Protein 7QOD (pdb70)

Structure (mmCIF, N/CA/C/O backbone):
data_7QOD
#
_entry.id   7QOD
#
_cell.length_a   94.332
_cell.length_b   94.332
_cell.length_c   80.561
_cell.angle_alpha   90.000
_cell.angle_beta   90.000
_cell.angle_gamma   120.000
#
_symmetry.space_group_name_H-M   'P 63'
#
loop_
_entity.id
_entity.type
_entity.pdbx_description
1 polymer 'Guanosine polyphosphate pyrophosphohydrolases/synthetases'
2 non-polymer 'MANGANESE (II) ION'
3 non-polymer 'TETRAETHYLENE GLYCOL'
4 water water
#
loop_
_atom_site.group_PDB
_atom_site.id
_atom_site.type_symbol
_atom_site.label_atom_id
_atom_site.label_alt_id
_atom_site.label_comp_id
_atom_site.label_asym_id
_atom_site.label_entity_id
_atom_site.label_seq_id
_atom_site.pdbx_PDB_ins_code
_atom_site.Cartn_x
_atom_site.Cartn_y
_atom_site.Cartn_z
_atom_site.occupancy
_atom_site.B_iso_or_equiv
_atom_site.auth_seq_id
_atom_site.auth_comp_id
_atom_site.auth_asym_id
_atom_site.auth_atom_id
_atom_site.pdbx_PDB_model_num
ATOM 1 N N A MET A 1 1 ? 34.868 -12.170 -23.422 0.51 54.03 1 MET A N 1
ATOM 2 N N B MET A 1 1 ? 34.852 -9.949 -21.100 0.49 55.85 1 MET A N 1
ATOM 3 C CA A MET A 1 1 ? 35.013 -11.485 -22.137 0.51 58.15 1 MET A CA 1
ATOM 4 C CA B MET A 1 1 ? 34.822 -11.217 -21.825 0.49 58.22 1 MET A CA 1
ATOM 5 C C A MET A 1 1 ? 34.853 -12.458 -20.951 0.51 53.51 1 MET A C 1
ATOM 6 C C B MET A 1 1 ? 34.804 -12.397 -20.862 0.49 53.49 1 MET A C 1
ATOM 7 O O A MET A 1 1 ? 33.810 -13.094 -20.814 0.51 58.81 1 MET A O 1
ATOM 8 O O B MET A 1 1 ? 33.823 -13.137 -20.808 0.49 58.78 1 MET A O 1
ATOM 17 N N . ASN A 1 2 ? 35.886 -12.579 -20.107 1.00 46.76 2 ASN A N 1
ATOM 18 C CA . ASN A 1 2 ? 35.869 -13.554 -19.022 1.00 47.33 2 ASN A CA 1
ATOM 19 C C . ASN A 1 2 ? 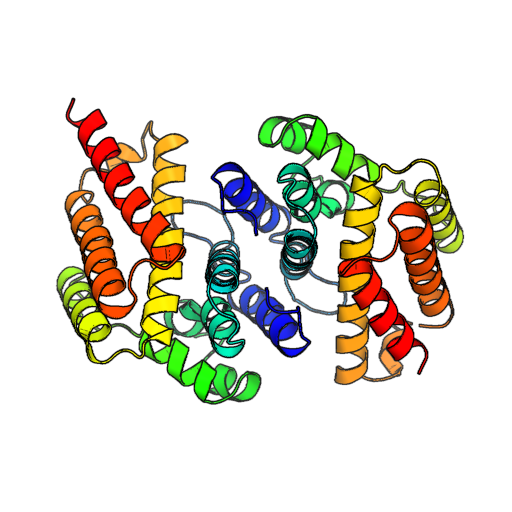34.807 -13.204 -17.992 1.00 53.03 2 ASN A C 1
ATOM 20 O O . ASN A 1 2 ? 34.587 -12.026 -17.677 1.00 42.81 2 ASN A O 1
ATOM 25 N N . THR A 1 3 ? 34.188 -14.240 -17.424 1.00 45.24 3 THR A N 1
ATOM 26 C CA . THR A 1 3 ? 33.263 -13.999 -16.335 1.00 47.37 3 THR A CA 1
ATOM 27 C C . THR A 1 3 ? 34.030 -13.611 -15.072 1.00 48.43 3 THR A C 1
ATOM 28 O O . THR A 1 3 ? 35.217 -13.927 -14.886 1.00 41.82 3 THR A O 1
ATOM 32 N N . LEU A 1 4 ? 33.334 -12.893 -14.197 1.00 39.76 4 LEU A N 1
ATOM 33 C CA . LEU A 1 4 ? 33.912 -12.466 -12.934 1.00 40.34 4 LEU A CA 1
ATOM 34 C C . LEU A 1 4 ? 33.796 -13.623 -11.953 1.00 41.02 4 LEU A C 1
ATOM 35 O O . LEU A 1 4 ? 32.819 -13.737 -11.218 1.00 49.85 4 LEU A O 1
ATOM 40 N N . SER A 1 5 ? 34.812 -14.490 -11.931 1.00 40.74 5 SER A N 1
ATOM 41 C CA . SER A 1 5 ? 34.858 -15.686 -11.099 1.00 43.19 5 SER A CA 1
ATOM 42 C C . SER A 1 5 ? 35.230 -15.368 -9.651 1.00 40.40 5 SER A C 1
ATOM 43 O O . SER A 1 5 ? 35.754 -14.293 -9.360 1.00 42.02 5 SER A O 1
ATOM 46 N N . PRO A 1 6 ? 35.001 -16.309 -8.724 1.00 41.95 6 PRO A N 1
ATOM 47 C CA . PRO A 1 6 ? 35.496 -16.117 -7.347 1.00 41.67 6 PRO A C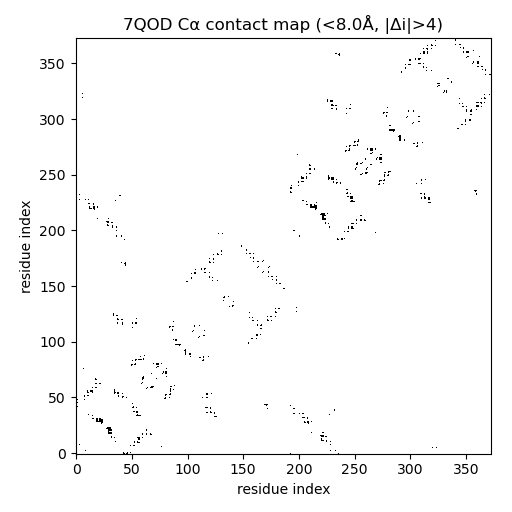A 1
ATOM 48 C C . PRO A 1 6 ? 36.982 -15.771 -7.282 1.00 44.40 6 PRO A C 1
ATOM 49 O O . PRO A 1 6 ? 37.411 -14.878 -6.528 1.00 35.13 6 PRO A O 1
ATOM 53 N N . ARG A 1 7 ? 37.786 -16.459 -8.093 1.00 42.42 7 ARG A N 1
ATOM 54 C CA . ARG A 1 7 ? 39.219 -16.199 -8.111 1.00 38.81 7 ARG A CA 1
ATOM 55 C C . ARG A 1 7 ? 39.527 -14.821 -8.699 1.00 32.53 7 ARG A C 1
ATOM 56 O O . ARG A 1 7 ? 40.398 -14.105 -8.195 1.00 33.99 7 ARG A O 1
ATOM 64 N N . LEU A 1 8 ? 38.824 -14.414 -9.749 1.00 34.08 8 LEU A N 1
ATOM 65 C CA . LEU A 1 8 ? 39.066 -13.072 -10.267 1.00 34.84 8 LEU A CA 1
ATOM 66 C C . LEU A 1 8 ? 38.598 -12.021 -9.267 1.00 34.89 8 LEU A C 1
ATOM 67 O O . LEU A 1 8 ? 39.241 -10.979 -9.107 1.00 32.63 8 LEU A O 1
ATOM 72 N N . ARG A 1 9 ? 37.487 -12.280 -8.574 1.00 32.13 9 ARG A N 1
ATOM 73 C CA . ARG A 1 9 ? 37.038 -11.343 -7.542 1.00 33.03 9 ARG A CA 1
ATOM 74 C C . ARG A 1 9 ? 38.078 -11.196 -6.451 1.00 34.89 9 ARG A C 1
ATOM 75 O O . ARG A 1 9 ? 38.326 -10.092 -5.956 1.00 35.86 9 ARG A O 1
ATOM 83 N N . LYS A 1 10 ? 38.691 -12.307 -6.055 1.00 34.54 10 LYS A N 1
ATOM 84 C CA . LYS A 1 10 ? 39.679 -12.262 -4.994 1.00 34.33 10 LYS A CA 1
ATOM 85 C C . LYS A 1 10 ? 40.907 -11.481 -5.454 1.00 31.84 10 LYS A C 1
ATOM 86 O O . LYS A 1 10 ? 41.516 -10.740 -4.665 1.00 33.25 10 LYS A O 1
ATOM 92 N N . ALA A 1 11 ? 41.279 -11.621 -6.736 1.00 27.13 11 ALA A N 1
ATOM 93 C CA . ALA A 1 11 ? 42.384 -10.835 -7.264 1.00 32.46 11 ALA A CA 1
ATOM 94 C C . ALA A 1 11 ? 42.048 -9.350 -7.258 1.00 33.43 11 ALA A C 1
ATOM 95 O O . ALA A 1 11 ? 42.909 -8.511 -6.980 1.00 30.53 11 ALA A O 1
ATOM 97 N N . MET A 1 12 ? 40.805 -9.008 -7.588 1.00 30.22 12 MET A N 1
ATOM 98 C CA . MET A 1 12 ? 40.390 -7.610 -7.614 1.00 32.75 12 MET A CA 1
ATOM 99 C C . MET A 1 12 ? 40.541 -6.999 -6.224 1.00 34.41 12 MET A C 1
ATOM 100 O O . MET A 1 12 ? 41.131 -5.917 -6.054 1.00 31.48 12 MET A O 1
ATOM 105 N N . ASN A 1 13 ? 40.036 -7.708 -5.215 1.00 29.32 13 ASN A N 1
ATOM 106 C CA . ASN A 1 13 ? 40.138 -7.240 -3.830 1.00 32.19 13 ASN A CA 1
ATOM 107 C C . ASN A 1 13 ? 41.583 -7.160 -3.368 1.00 33.41 13 ASN A C 1
ATOM 108 O O . ASN A 1 13 ? 41.949 -6.231 -2.633 1.00 31.30 13 ASN A O 1
ATOM 113 N N . THR A 1 14 ? 42.405 -8.146 -3.762 1.00 32.51 14 THR A N 1
ATOM 114 C CA . THR A 1 14 ? 43.803 -8.195 -3.335 1.00 33.28 14 THR A CA 1
ATOM 115 C C . THR A 1 14 ? 44.592 -7.032 -3.902 1.00 33.88 14 THR A C 1
ATOM 116 O O . THR A 1 14 ? 45.371 -6.394 -3.183 1.00 32.64 14 THR A O 1
ATOM 120 N N . ALA A 1 15 ? 44.415 -6.754 -5.193 1.00 30.38 15 ALA A N 1
ATOM 121 C CA . ALA A 1 15 ? 45.050 -5.595 -5.806 1.00 30.83 15 ALA A CA 1
ATOM 122 C C . ALA A 1 15 ? 44.636 -4.306 -5.113 1.00 32.04 15 ALA A C 1
ATOM 123 O O . ALA A 1 15 ? 45.481 -3.451 -4.835 1.00 30.63 15 ALA A O 1
ATOM 125 N N . ALA A 1 16 ? 43.328 -4.117 -4.874 1.00 27.93 16 ALA A N 1
ATOM 126 C CA . ALA A 1 16 ? 42.895 -2.893 -4.188 1.00 29.57 16 ALA A CA 1
ATOM 127 C C . ALA A 1 16 ? 43.464 -2.829 -2.766 1.00 28.15 16 ALA A C 1
ATOM 128 O O . ALA A 1 16 ? 43.887 -1.763 -2.300 1.00 31.78 16 ALA A O 1
ATOM 130 N N . TRP A 1 17 ? 43.541 -3.966 -2.095 1.00 29.55 17 TRP A N 1
ATOM 131 C CA . TRP A 1 17 ? 44.067 -3.996 -0.730 1.00 31.93 17 TRP A CA 1
ATOM 132 C C . TRP A 1 17 ? 45.560 -3.669 -0.706 1.00 33.99 17 TRP A C 1
ATOM 133 O O . TRP A 1 17 ? 46.008 -2.780 0.030 1.00 31.69 17 TRP A O 1
ATOM 144 N N . ALA A 1 18 ? 46.349 -4.357 -1.534 1.00 31.97 18 ALA A N 1
ATOM 145 C CA . ALA A 1 18 ? 47.794 -4.191 -1.456 1.00 33.56 18 ALA A CA 1
ATOM 146 C C . ALA A 1 18 ? 48.214 -2.769 -1.795 1.00 31.80 18 ALA A C 1
ATOM 147 O O . ALA A 1 18 ? 49.209 -2.266 -1.252 1.00 30.66 18 ALA A O 1
ATOM 149 N N . HIS A 1 19 ? 47.469 -2.102 -2.680 1.00 30.35 19 HIS A N 1
ATOM 150 C CA . HIS A 1 19 ? 47.787 -0.758 -3.137 1.00 31.98 19 HIS A CA 1
ATOM 151 C C . HIS A 1 19 ? 46.916 0.298 -2.470 1.00 30.35 19 HIS A C 1
ATOM 152 O O . HIS A 1 19 ? 46.883 1.438 -2.928 1.00 31.22 19 HIS A O 1
ATOM 159 N N . ARG A 1 20 ? 46.255 -0.047 -1.356 1.00 30.21 20 ARG A N 1
ATOM 160 C CA . ARG A 1 20 ? 45.224 0.821 -0.792 1.00 31.39 20 ARG A CA 1
ATOM 161 C C . ARG A 1 20 ? 45.741 2.226 -0.468 1.00 35.62 20 ARG A C 1
ATOM 162 O O . ARG A 1 20 ? 45.000 3.209 -0.605 1.00 35.90 20 ARG A O 1
ATOM 170 N N . HIS A 1 21 ? 46.996 2.354 -0.040 1.00 34.63 21 HIS A N 1
ATOM 171 C CA . HIS A 1 21 ? 47.531 3.669 0.276 1.00 39.31 21 HIS A CA 1
ATOM 172 C C . HIS A 1 21 ? 48.585 4.096 -0.749 1.00 39.96 21 HIS A C 1
ATOM 173 O O . HIS A 1 21 ? 49.313 5.060 -0.525 1.00 36.08 21 HIS A O 1
ATOM 180 N N . HIS A 1 22 ? 48.636 3.415 -1.898 1.00 34.95 22 HIS A N 1
ATOM 181 C CA . HIS A 1 22 ? 49.565 3.743 -2.983 1.00 36.50 22 HIS A CA 1
ATOM 182 C C . HIS A 1 22 ? 48.858 4.698 -3.944 1.00 41.07 22 HIS A C 1
ATOM 183 O O . HIS A 1 22 ? 47.707 4.465 -4.316 1.00 32.93 22 HIS A O 1
ATOM 190 N N . VAL A 1 23 ? 49.526 5.790 -4.321 1.00 39.79 23 VAL A N 1
ATOM 191 C CA . VAL A 1 23 ? 48.926 6.781 -5.208 1.00 38.08 23 VAL A CA 1
ATOM 192 C C . VAL A 1 23 ? 49.810 6.943 -6.440 1.00 48.77 23 VAL A C 1
ATOM 193 O O . VAL A 1 23 ? 51.040 6.880 -6.336 1.00 48.28 23 VAL A O 1
ATOM 197 N N A ARG A 1 24 ? 49.181 7.176 -7.599 0.55 49.61 24 ARG A N 1
ATOM 198 N N B ARG A 1 24 ? 49.184 7.123 -7.612 0.45 49.58 24 ARG A N 1
ATOM 199 C CA A ARG A 1 24 ? 49.913 7.399 -8.841 0.55 50.77 24 ARG A CA 1
ATOM 200 C CA B ARG A 1 24 ? 49.943 7.391 -8.828 0.45 50.78 24 ARG A CA 1
ATOM 201 C C A ARG A 1 24 ? 50.749 8.668 -8.753 0.55 52.07 24 ARG A C 1
ATOM 202 C C B ARG A 1 24 ? 50.797 8.636 -8.664 0.45 52.09 24 ARG A C 1
ATOM 203 O O A ARG A 1 24 ? 50.293 9.694 -8.242 0.55 54.25 24 ARG A O 1
ATOM 204 O O B ARG A 1 24 ? 50.405 9.608 -8.014 0.45 54.77 24 ARG A O 1
ATOM 219 N N . LYS A 1 25 ? 51.972 8.602 -9.281 1.00 57.78 25 LYS A N 1
ATOM 220 C CA . LYS A 1 25 ? 52.871 9.744 -9.243 1.00 60.86 25 LYS A CA 1
ATOM 221 C C . LYS A 1 25 ? 52.253 10.960 -9.924 1.00 68.92 25 LYS A C 1
ATOM 222 O O . LYS A 1 25 ? 51.611 10.858 -10.978 1.00 64.66 25 LYS A O 1
ATOM 228 N N . GLY A 1 26 ? 52.473 12.123 -9.323 1.00 67.47 26 GLY A N 1
ATOM 229 C CA . GLY A 1 26 ? 52.040 13.370 -9.909 1.00 69.93 26 GLY A CA 1
ATOM 230 C C . GLY A 1 26 ? 50.657 13.814 -9.505 1.00 75.74 26 GLY A C 1
ATOM 231 O O . GLY A 1 26 ? 50.201 14.867 -9.967 1.00 90.61 26 GLY A O 1
ATOM 232 N N . GLY A 1 27 ? 49.974 13.054 -8.666 1.00 67.36 27 GLY A N 1
ATOM 233 C CA . GLY A 1 27 ? 48.612 13.381 -8.328 1.00 69.72 27 GLY A CA 1
ATOM 234 C C . GLY A 1 27 ? 48.159 12.600 -7.128 1.00 62.59 27 GLY A C 1
ATOM 235 O O . GLY A 1 27 ? 48.968 12.023 -6.402 1.00 60.63 27 GLY A O 1
ATOM 236 N N . GLY A 1 28 ? 46.847 12.580 -6.929 1.00 56.36 28 GLY A N 1
ATOM 237 C CA . GLY A 1 28 ? 46.289 11.873 -5.796 1.00 47.69 28 GLY A CA 1
ATOM 23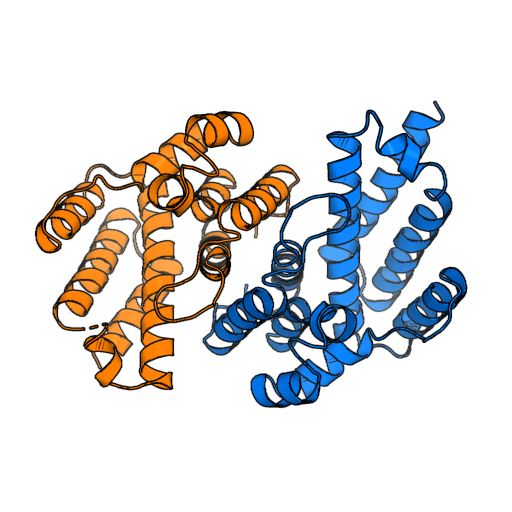8 C C . GLY A 1 28 ? 45.437 10.681 -6.181 1.00 42.73 28 GLY A C 1
ATOM 239 O O . GLY A 1 28 ? 44.669 10.185 -5.349 1.00 45.51 28 GLY A O 1
ATOM 240 N N . ILE A 1 29 ? 45.536 10.213 -7.421 1.00 39.05 29 ILE A N 1
ATOM 241 C CA . ILE A 1 29 ? 44.697 9.090 -7.843 1.00 41.34 29 ILE A CA 1
ATOM 242 C C . ILE A 1 29 ? 45.226 7.765 -7.289 1.00 41.49 29 ILE A C 1
ATOM 243 O O . ILE A 1 29 ? 46.377 7.385 -7.561 1.00 36.22 29 ILE A O 1
ATOM 248 N N . PRO A 1 30 ? 44.409 7.011 -6.557 1.00 35.24 30 PRO A N 1
ATOM 249 C CA . PRO A 1 30 ? 44.854 5.701 -6.075 1.00 34.33 30 PRO A CA 1
ATOM 250 C C . PRO A 1 30 ? 45.360 4.817 -7.213 1.00 38.39 30 PRO A C 1
ATOM 251 O O . PRO A 1 30 ? 44.777 4.762 -8.305 1.00 35.00 30 PRO A O 1
ATOM 255 N N . TYR A 1 31 ? 46.472 4.127 -6.943 1.00 35.30 31 TYR A N 1
ATOM 256 C CA . TYR A 1 31 ? 47.166 3.326 -7.961 1.00 31.59 31 TYR A CA 1
ATOM 257 C C . TYR A 1 31 ? 46.310 2.211 -8.546 1.00 33.78 31 TYR A C 1
ATOM 258 O O . TYR A 1 31 ? 46.578 1.755 -9.677 1.00 31.36 31 TYR A O 1
ATOM 267 N N . VAL A 1 32 ? 45.308 1.736 -7.802 1.00 30.93 32 VAL A N 1
ATOM 268 C CA . VAL A 1 32 ? 44.491 0.636 -8.300 1.00 28.42 32 VAL A CA 1
ATOM 269 C C . VAL A 1 32 ? 43.742 1.012 -9.570 1.00 31.75 32 VAL A C 1
ATOM 270 O O . VAL A 1 32 ? 43.360 0.119 -10.336 1.00 29.79 32 VAL A O 1
ATOM 274 N N A SER A 1 33 ? 43.512 2.309 -9.825 0.51 30.28 33 SER A N 1
ATOM 275 N N B SER A 1 33 ? 43.494 2.312 -9.794 0.49 30.16 33 SER A N 1
ATOM 276 C CA A SER A 1 33 ? 42.917 2.678 -11.108 0.51 31.13 33 SER A CA 1
ATOM 277 C CA B SER A 1 33 ? 42.959 2.753 -11.080 0.49 31.38 33 SER A CA 1
ATOM 278 C C A SER A 1 33 ? 43.776 2.202 -12.272 0.51 32.80 33 SER A C 1
ATOM 279 C C B SER A 1 33 ? 43.777 2.177 -12.228 0.49 32.94 33 SER A C 1
ATOM 280 O O A SER A 1 33 ? 43.246 1.754 -13.298 0.51 32.40 33 SER A O 1
ATOM 281 O O B SER A 1 33 ? 43.224 1.612 -13.182 0.49 32.46 33 SER A O 1
ATOM 286 N N . HIS A 1 34 ? 45.104 2.293 -12.140 1.00 28.64 34 HIS A N 1
ATOM 287 C CA . HIS A 1 34 ? 45.983 1.766 -13.189 1.00 31.05 34 HIS A CA 1
ATOM 288 C C . HIS A 1 34 ? 45.853 0.251 -13.301 1.00 32.41 34 HIS A C 1
ATOM 289 O O . HIS A 1 34 ? 45.772 -0.297 -14.410 1.00 31.05 34 HIS A O 1
ATOM 296 N N . LEU A 1 35 ? 45.780 -0.440 -12.157 1.00 29.73 35 LEU A N 1
ATOM 297 C CA . LEU A 1 35 ? 45.754 -1.898 -12.168 1.00 29.16 35 LEU A CA 1
ATOM 298 C C . LEU A 1 35 ? 44.477 -2.426 -12.808 1.00 31.78 35 LEU A C 1
ATOM 299 O O . LEU A 1 35 ? 44.515 -3.367 -13.628 1.00 30.70 35 LEU A O 1
ATOM 304 N N A TYR A 1 36 ? 43.324 -1.861 -12.438 0.52 29.53 36 TYR A N 1
ATOM 305 N N B TYR A 1 36 ? 43.341 -1.831 -12.428 0.48 29.47 36 TYR A N 1
ATOM 306 C CA A TYR A 1 36 ? 42.097 -2.339 -13.060 0.52 32.06 36 TYR A CA 1
ATOM 307 C CA B TYR A 1 36 ? 42.041 -2.187 -12.977 0.48 32.05 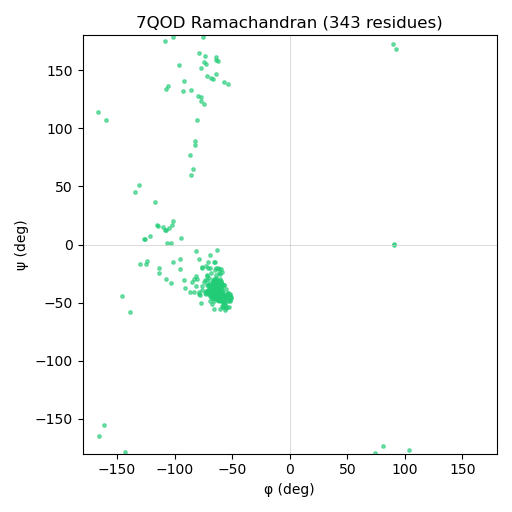36 TYR A CA 1
ATOM 308 C C A TYR A 1 36 ? 42.033 -1.933 -14.528 0.52 34.44 36 TYR A C 1
ATOM 309 C C B TYR A 1 36 ? 41.964 -1.877 -14.467 0.48 34.33 36 TYR A C 1
ATOM 310 O O A TYR A 1 36 ? 41.541 -2.709 -15.361 0.52 33.16 36 TYR A O 1
ATOM 311 O O B TYR A 1 36 ? 41.403 -2.659 -15.248 0.48 33.27 36 TYR A O 1
ATOM 328 N N . SER A 1 37 ? 42.513 -0.733 -14.872 1.00 28.70 37 SER A N 1
ATOM 329 C CA . SER A 1 37 ? 42.558 -0.376 -16.285 1.00 30.67 37 SER A CA 1
ATOM 330 C C . SER A 1 37 ? 43.373 -1.396 -17.073 1.00 32.75 37 SER A C 1
ATOM 331 O O . SER A 1 37 ? 42.951 -1.839 -18.145 1.00 34.02 37 SER A O 1
ATOM 334 N N . VAL A 1 38 ? 44.516 -1.823 -16.531 1.00 29.70 38 VAL A N 1
ATOM 335 C CA . VAL A 1 38 ? 45.343 -2.826 -17.198 1.00 30.50 38 VAL A CA 1
ATOM 336 C C . VAL A 1 38 ? 44.588 -4.149 -17.349 1.00 31.00 38 VAL A C 1
ATOM 337 O O . VAL A 1 38 ? 44.636 -4.796 -18.410 1.00 30.92 38 VAL A O 1
ATOM 341 N N . MET A 1 39 ? 43.869 -4.569 -16.298 1.00 32.06 39 MET A N 1
ATOM 342 C CA . MET A 1 39 ? 43.078 -5.795 -16.392 1.00 33.46 39 MET A CA 1
ATOM 343 C C . MET A 1 39 ? 41.954 -5.663 -17.421 1.00 33.97 39 MET A C 1
ATOM 344 O O . MET A 1 39 ? 41.667 -6.622 -18.163 1.00 32.81 39 MET A O 1
ATOM 349 N N . TYR A 1 40 ? 41.295 -4.502 -17.465 1.00 30.16 40 TYR A N 1
ATOM 350 C CA . TYR A 1 40 ? 40.233 -4.282 -18.449 1.00 32.43 40 TYR A CA 1
ATOM 351 C C . TYR A 1 40 ? 40.801 -4.357 -19.865 1.00 36.59 40 TYR A C 1
ATOM 352 O O . TYR A 1 40 ? 40.211 -4.982 -20.752 1.00 31.59 40 TYR A O 1
ATOM 361 N N . LEU A 1 41 ? 41.973 -3.753 -20.078 1.00 32.15 41 LEU A N 1
ATOM 362 C CA . LEU A 1 41 ? 42.630 -3.867 -21.375 1.00 34.63 41 LEU A CA 1
ATOM 363 C C . LEU A 1 41 ? 42.924 -5.321 -21.724 1.00 38.72 41 LEU A C 1
ATOM 364 O O . LEU A 1 41 ? 42.659 -5.770 -22.855 1.00 34.67 41 LEU A O 1
ATOM 369 N N . LEU A 1 42 ? 43.489 -6.072 -20.782 1.00 33.64 42 LEU A N 1
ATOM 370 C CA . LEU A 1 42 ? 43.818 -7.475 -21.055 1.00 33.03 42 LEU A CA 1
ATOM 371 C C . LEU A 1 42 ? 42.564 -8.304 -21.357 1.00 34.73 42 LEU A C 1
ATOM 372 O O . LEU A 1 42 ? 42.600 -9.220 -22.200 1.00 34.53 42 LEU A O 1
ATOM 377 N N . ALA A 1 43 ? 41.454 -7.995 -20.681 1.00 35.61 43 ALA A N 1
ATOM 378 C CA . ALA A 1 43 ? 40.193 -8.680 -20.901 1.00 33.31 43 ALA A CA 1
ATOM 379 C C . ALA A 1 43 ? 39.663 -8.461 -22.302 1.00 38.87 43 ALA A C 1
ATOM 380 O O . ALA A 1 43 ? 38.806 -9.224 -22.741 1.00 34.76 43 ALA A O 1
ATOM 382 N N . SER A 1 44 ? 40.109 -7.416 -22.997 1.00 35.30 44 SER A N 1
ATOM 383 C CA . SER A 1 44 ? 39.667 -7.288 -24.378 1.00 37.63 44 SER A CA 1
ATOM 384 C C . SER A 1 44 ? 40.428 -8.198 -25.331 1.00 45.00 44 SER A C 1
ATOM 385 O O . SER A 1 44 ? 40.016 -8.336 -26.488 1.00 46.76 44 SER A O 1
ATOM 388 N N . VAL A 1 45 ? 41.542 -8.795 -24.910 1.00 35.56 45 VAL A N 1
ATOM 389 C CA . VAL A 1 45 ? 42.355 -9.567 -25.846 1.00 41.98 45 VAL A CA 1
ATOM 390 C C . VAL A 1 45 ? 42.615 -10.998 -25.402 1.00 45.64 45 VAL A C 1
ATOM 391 O O . VAL A 1 45 ? 43.033 -11.822 -26.223 1.00 40.58 45 VAL A O 1
ATOM 395 N N . THR A 1 46 ? 42.429 -11.384 -24.142 1.00 35.13 46 THR A N 1
ATOM 396 C CA . THR A 1 46 ? 42.695 -12.764 -23.773 1.00 38.46 46 THR A CA 1
ATOM 397 C C . THR A 1 46 ? 41.555 -13.318 -22.931 1.00 43.26 46 THR A C 1
ATOM 398 O O . THR A 1 46 ? 40.804 -12.575 -22.307 1.00 41.59 46 THR A O 1
ATOM 402 N N A ASN A 1 47 ? 41.425 -14.641 -22.924 0.51 40.76 47 ASN A N 1
ATOM 403 N N B ASN A 1 47 ? 41.441 -14.648 -22.948 0.49 40.76 47 ASN A N 1
ATOM 404 C CA A ASN A 1 47 ? 40.517 -15.313 -22.006 0.51 41.35 47 ASN A CA 1
ATOM 405 C CA B ASN A 1 47 ? 40.541 -15.394 -22.079 0.49 41.45 47 ASN A CA 1
ATOM 406 C C A ASN A 1 47 ? 41.270 -16.039 -20.904 0.51 41.09 47 ASN A C 1
ATOM 407 C C B ASN A 1 47 ? 41.286 -16.101 -20.961 0.49 41.09 47 ASN A C 1
ATOM 408 O O A ASN A 1 47 ? 40.656 -16.778 -20.126 0.51 41.02 47 ASN A O 1
ATOM 409 O O B ASN A 1 47 ? 40.679 -16.887 -20.224 0.49 41.02 47 ASN A O 1
ATOM 418 N N . ASP A 1 48 ? 42.585 -15.852 -20.822 1.00 38.95 48 ASP A N 1
ATOM 419 C CA . ASP A 1 48 ? 43.417 -16.572 -19.858 1.00 40.89 48 ASP A CA 1
ATOM 420 C C . ASP A 1 48 ? 43.281 -15.877 -18.506 1.00 34.68 48 ASP A C 1
ATOM 421 O O . ASP A 1 48 ? 43.805 -14.776 -18.309 1.00 35.13 48 ASP A O 1
ATOM 426 N N . GLU A 1 49 ? 42.559 -16.507 -17.570 1.00 37.55 49 GLU A N 1
ATOM 427 C CA . GLU A 1 49 ? 42.326 -15.848 -16.277 1.00 33.60 49 GLU A CA 1
ATOM 428 C C . GLU A 1 49 ? 43.621 -15.554 -15.527 1.00 34.82 49 GLU A C 1
ATOM 429 O O . GLU A 1 49 ? 43.685 -14.564 -14.794 1.00 34.06 49 GLU A O 1
ATOM 435 N N . ASP A 1 50 ? 44.649 -16.401 -15.660 1.00 36.88 50 ASP A N 1
ATOM 436 C CA . ASP A 1 50 ? 45.920 -16.106 -14.985 1.00 37.36 50 ASP A CA 1
ATOM 437 C C . ASP A 1 50 ? 46.512 -14.800 -15.499 1.00 34.53 50 ASP A C 1
ATOM 438 O O . ASP A 1 50 ? 47.122 -14.031 -14.749 1.00 36.07 50 ASP A O 1
ATOM 443 N N . VAL A 1 51 ? 46.340 -14.528 -16.785 1.00 36.07 51 VAL A N 1
ATOM 444 C CA . VAL A 1 51 ? 46.844 -13.277 -17.335 1.00 32.66 51 VAL A CA 1
ATOM 445 C C . VAL A 1 51 ? 46.087 -12.079 -16.765 1.00 32.22 51 VAL A C 1
ATOM 446 O O . VAL A 1 51 ? 46.696 -11.051 -16.459 1.00 32.86 51 VAL A O 1
ATOM 450 N N . LEU A 1 52 ? 44.755 -12.166 -16.643 1.00 32.63 52 LEU A N 1
ATOM 451 C CA . LEU A 1 52 ? 44.000 -11.069 -16.032 1.00 30.14 52 LEU A CA 1
ATOM 452 C C . LEU A 1 52 ? 44.451 -10.843 -14.601 1.00 31.09 52 LEU A C 1
ATOM 453 O O . LEU A 1 52 ? 44.658 -9.696 -14.174 1.00 30.92 52 LEU A O 1
ATOM 458 N N . ILE A 1 53 ? 44.666 -11.926 -13.861 1.00 32.42 53 ILE A N 1
ATOM 459 C CA . ILE A 1 53 ? 45.067 -11.785 -12.450 1.00 32.96 53 ILE A CA 1
ATOM 460 C C . ILE A 1 53 ? 46.469 -11.198 -12.349 1.00 35.58 53 ILE A C 1
ATOM 461 O O . ILE A 1 53 ? 46.731 -10.307 -11.521 1.00 35.89 53 ILE A O 1
ATOM 466 N N . ALA A 1 54 ? 47.405 -11.711 -13.167 1.00 32.43 54 ALA A N 1
ATOM 467 C CA . ALA A 1 54 ? 48.748 -11.153 -13.188 1.00 30.98 54 ALA A CA 1
ATOM 468 C C . ALA A 1 54 ? 48.705 -9.686 -13.576 1.00 35.78 54 ALA A C 1
ATOM 469 O O . ALA A 1 54 ? 49.481 -8.883 -13.049 1.00 32.22 54 ALA A O 1
ATOM 471 N N . GLY A 1 55 ? 47.805 -9.316 -14.495 1.00 32.27 55 GLY A N 1
ATOM 472 C CA . GLY A 1 55 ? 47.640 -7.904 -14.818 1.00 30.37 55 GLY A CA 1
ATOM 473 C C . GLY A 1 55 ? 47.206 -7.082 -13.611 1.00 34.68 55 GLY A C 1
ATOM 474 O O . GLY A 1 55 ? 47.718 -5.981 -13.377 1.00 31.43 55 GLY A O 1
ATOM 475 N N . LEU A 1 56 ? 46.249 -7.600 -12.830 1.00 29.83 56 LEU A N 1
ATOM 476 C CA . LEU A 1 56 ? 45.853 -6.880 -11.614 1.00 31.27 56 LEU A CA 1
ATOM 477 C C . LEU A 1 56 ? 47.006 -6.748 -10.631 1.00 32.51 56 LEU A C 1
ATOM 478 O O . LEU A 1 56 ? 47.114 -5.727 -9.941 1.00 32.56 56 LEU A O 1
ATOM 483 N N . LEU A 1 57 ? 47.885 -7.748 -10.559 1.00 29.18 57 LEU A N 1
ATOM 484 C CA . LEU A 1 57 ? 48.887 -7.803 -9.497 1.00 31.82 57 LEU A CA 1
ATOM 485 C C . LEU A 1 57 ? 50.304 -7.493 -9.992 1.00 35.99 57 LEU A C 1
ATOM 486 O O . LEU A 1 57 ? 51.282 -7.722 -9.260 1.00 34.38 57 LEU A O 1
ATOM 491 N N . HIS A 1 58 ? 50.445 -6.961 -11.218 1.00 33.03 58 HIS A N 1
ATOM 492 C CA . HIS A 1 58 ? 51.768 -6.920 -11.834 1.00 31.59 58 HIS A CA 1
ATOM 493 C C . HIS A 1 58 ? 52.716 -5.939 -11.161 1.00 36.26 58 HIS A C 1
ATOM 494 O O . HIS A 1 58 ? 53.929 -6.076 -11.322 1.00 39.18 58 HIS A O 1
ATOM 501 N N . ASP A 1 59 ? 52.215 -4.954 -10.415 1.00 33.58 59 ASP A N 1
ATOM 502 C CA . ASP A 1 59 ? 53.106 -4.029 -9.728 1.00 36.27 59 ASP A CA 1
ATOM 503 C C . ASP A 1 59 ? 53.242 -4.304 -8.234 1.00 35.24 59 ASP A C 1
ATOM 504 O O . ASP A 1 59 ? 53.943 -3.546 -7.555 1.00 34.48 59 ASP A O 1
ATOM 509 N N . THR A 1 60 ? 52.590 -5.348 -7.704 1.00 34.12 60 THR A N 1
ATOM 510 C CA . THR A 1 60 ? 52.649 -5.609 -6.254 1.00 34.40 60 THR A CA 1
ATOM 511 C C . THR A 1 60 ? 54.075 -5.804 -5.774 1.00 41.49 60 THR A C 1
ATOM 512 O O . THR A 1 60 ? 54.503 -5.182 -4.787 1.00 37.95 60 THR A O 1
ATOM 516 N N . LEU A 1 61 ? 54.807 -6.730 -6.414 1.00 38.36 61 LEU A N 1
ATOM 517 C CA . LEU A 1 61 ? 56.124 -7.100 -5.907 1.00 42.10 61 LEU A CA 1
ATOM 518 C C . LEU A 1 61 ? 57.093 -5.938 -6.016 1.00 52.49 61 LEU A C 1
ATOM 519 O O . LEU A 1 61 ? 57.973 -5.775 -5.155 1.00 47.23 61 LEU A O 1
ATOM 524 N N . GLU A 1 62 ? 56.928 -5.110 -7.057 1.00 49.33 62 GLU A N 1
ATOM 525 C CA . GLU A 1 62 ? 57.827 -3.984 -7.284 1.00 60.28 62 GLU A CA 1
ATOM 526 C C . GLU A 1 62 ? 57.493 -2.799 -6.371 1.00 48.17 62 GLU A C 1
ATOM 527 O O . GLU A 1 62 ? 58.397 -2.203 -5.781 1.00 52.12 62 GLU A O 1
ATOM 533 N N . ASP A 1 63 ? 56.212 -2.474 -6.200 1.00 41.95 63 ASP A N 1
ATOM 534 C CA . ASP A 1 63 ? 55.808 -1.219 -5.566 1.00 45.81 63 ASP A CA 1
ATOM 535 C C . ASP A 1 63 ? 55.330 -1.354 -4.128 1.00 48.21 63 ASP A C 1
ATOM 536 O O . ASP A 1 63 ? 55.523 -0.425 -3.331 1.00 42.57 63 ASP A O 1
ATOM 541 N N . VAL A 1 64 ? 54.685 -2.451 -3.771 1.00 41.45 64 VAL A N 1
ATOM 542 C CA . VAL A 1 64 ? 54.217 -2.570 -2.393 1.00 39.81 64 VAL A CA 1
ATOM 543 C C . VAL A 1 64 ? 54.646 -3.919 -1.835 1.00 43.06 64 VAL A C 1
ATOM 544 O O . VAL A 1 64 ? 53.816 -4.646 -1.265 1.00 41.29 64 VAL A O 1
ATOM 548 N N . PRO A 1 65 ? 55.927 -4.286 -1.946 1.00 44.82 65 PRO A N 1
ATOM 549 C CA . PRO A 1 65 ? 56.345 -5.602 -1.442 1.00 49.73 65 PRO A CA 1
ATOM 550 C C . PRO A 1 65 ? 56.130 -5.770 0.047 1.00 50.15 65 PRO A C 1
ATOM 551 O O . PRO A 1 65 ? 56.006 -6.907 0.512 1.00 48.21 65 PRO A O 1
ATOM 555 N N . GLU A 1 66 ? 56.092 -4.676 0.811 1.00 46.93 66 GLU A N 1
ATOM 556 C CA . GLU A 1 66 ? 55.823 -4.793 2.241 1.00 54.39 66 GLU A CA 1
ATOM 557 C C . GLU A 1 66 ? 54.370 -5.179 2.504 1.00 52.33 66 GLU A C 1
ATOM 558 O O . GLU A 1 66 ? 54.062 -5.716 3.578 1.00 49.67 66 GLU A O 1
ATOM 564 N N . GLU A 1 67 ? 53.480 -4.954 1.534 1.00 42.61 67 GLU A N 1
ATOM 565 C CA . GLU A 1 67 ? 52.079 -5.321 1.662 1.00 46.35 67 GLU A CA 1
ATOM 566 C C . GLU A 1 67 ? 51.758 -6.673 1.048 1.00 43.09 67 GLU A C 1
ATOM 567 O O . GLU A 1 67 ? 50.735 -7.265 1.396 1.00 46.80 67 GLU A O 1
ATOM 573 N N . TYR A 1 68 ? 52.576 -7.167 0.130 1.00 41.84 68 TYR A N 1
ATOM 574 C CA . TYR A 1 68 ? 52.216 -8.371 -0.595 1.00 39.94 68 TYR A CA 1
ATOM 575 C C . TYR A 1 68 ? 53.436 -8.905 -1.315 1.00 53.87 68 TYR A C 1
ATOM 576 O O . TYR A 1 68 ? 53.923 -8.267 -2.252 1.00 55.40 68 TYR A O 1
ATOM 585 N N . ASN A 1 69 ? 53.915 -10.076 -0.925 1.00 50.77 69 ASN A N 1
ATOM 586 C CA . ASN A 1 69 ? 55.159 -10.604 -1.464 1.00 48.30 69 ASN A CA 1
ATOM 587 C C . ASN A 1 69 ? 54.885 -11.785 -2.399 1.00 49.44 69 ASN A C 1
ATOM 588 O O . ASN A 1 69 ? 53.744 -12.222 -2.574 1.00 47.49 69 ASN A O 1
ATOM 593 N N . SER A 1 70 ? 55.959 -12.295 -3.030 1.00 42.69 70 SER A N 1
ATOM 594 C CA . SER A 1 70 ? 55.790 -13.349 -4.021 1.00 40.94 70 SER A CA 1
ATOM 595 C C . SER A 1 70 ? 55.329 -14.661 -3.388 1.00 40.30 70 SER A C 1
ATOM 596 O O . SER A 1 70 ? 54.570 -15.408 -4.017 1.00 43.07 70 SER A O 1
ATOM 599 N N . ALA A 1 71 ? 55.780 -14.979 -2.173 1.00 40.53 71 ALA A N 1
ATOM 600 C CA . ALA A 1 71 ? 55.266 -16.174 -1.506 1.00 43.96 71 ALA A CA 1
ATOM 601 C C . ALA A 1 71 ? 53.751 -16.088 -1.343 1.00 44.13 71 ALA A C 1
ATOM 602 O O . ALA A 1 71 ? 53.039 -17.084 -1.489 1.00 44.07 71 ALA A O 1
ATOM 604 N N . GLN A 1 72 ? 53.236 -14.907 -1.038 1.00 43.78 72 GLN A N 1
ATOM 605 C CA . GLN A 1 72 ? 51.802 -14.808 -0.802 1.00 45.24 72 GLN A CA 1
ATOM 606 C C . GLN A 1 72 ? 51.050 -14.844 -2.118 1.00 43.96 72 GLN A C 1
ATOM 607 O O . GLN A 1 72 ? 49.997 -15.485 -2.224 1.00 43.26 72 GLN A O 1
ATOM 613 N N . LEU A 1 73 ? 51.602 -14.185 -3.137 1.00 39.77 73 LEU A N 1
ATOM 614 C CA . LEU A 1 73 ? 51.053 -14.251 -4.485 1.00 37.95 73 LEU A CA 1
ATOM 615 C C . LEU A 1 73 ? 50.856 -15.694 -4.943 1.00 38.82 73 LEU A C 1
ATOM 616 O O . LEU A 1 73 ? 49.784 -16.062 -5.450 1.00 35.78 73 LEU A O 1
ATOM 621 N N . GLU A 1 74 ? 51.878 -16.532 -4.754 1.00 39.49 74 GLU A N 1
ATOM 622 C CA . GLU A 1 74 ? 51.761 -17.939 -5.116 1.00 41.21 74 GLU A CA 1
ATOM 623 C C . GLU A 1 74 ? 50.774 -18.684 -4.222 1.00 46.00 74 GLU A C 1
ATOM 624 O O . GLU A 1 74 ? 49.997 -19.506 -4.723 1.00 40.82 74 GLU A O 1
ATOM 630 N N . ALA A 1 75 ? 50.788 -18.436 -2.900 1.00 46.93 75 ALA A N 1
ATOM 631 C CA . ALA A 1 75 ? 49.815 -19.111 -2.038 1.00 49.99 75 ALA A CA 1
ATOM 632 C C . ALA A 1 75 ? 48.389 -18.787 -2.475 1.00 42.54 75 ALA A C 1
ATOM 633 O O . ALA A 1 75 ? 47.517 -19.670 -2.467 1.00 46.45 75 ALA A O 1
ATOM 635 N N . ASP A 1 76 ? 48.137 -17.534 -2.841 1.00 38.17 76 ASP A N 1
ATOM 636 C CA . ASP A 1 76 ? 46.789 -17.093 -3.191 1.00 41.71 76 ASP A CA 1
ATOM 637 C C . ASP A 1 76 ? 46.396 -17.500 -4.606 1.00 41.91 76 ASP A C 1
ATOM 638 O O . ASP A 1 76 ? 45.253 -17.896 -4.827 1.00 39.50 76 ASP A O 1
ATOM 643 N N . PHE A 1 77 ? 47.310 -17.391 -5.578 1.00 38.57 77 PHE A N 1
ATOM 644 C CA . PHE A 1 77 ? 46.935 -17.540 -6.986 1.00 40.67 77 PHE A CA 1
ATOM 645 C C . PHE A 1 77 ? 47.754 -18.565 -7.775 1.00 37.18 77 PHE A C 1
ATOM 646 O O . PHE A 1 77 ? 47.553 -18.686 -8.990 1.00 41.43 77 PHE A O 1
ATOM 654 N N . GLY A 1 78 ? 48.662 -19.298 -7.142 1.00 35.55 78 GLY A N 1
ATOM 655 C CA . GLY A 1 78 ? 49.324 -20.406 -7.795 1.00 40.99 78 GLY A CA 1
ATOM 656 C C . GLY A 1 78 ? 50.628 -19.992 -8.458 1.00 42.27 78 GLY A C 1
ATOM 657 O O . GLY A 1 78 ? 50.940 -18.817 -8.555 1.00 42.71 78 GLY A O 1
ATOM 658 N N . PRO A 1 79 ? 51.438 -20.969 -8.885 1.00 40.03 79 PRO A N 1
ATOM 659 C CA . PRO A 1 79 ? 52.774 -20.631 -9.410 1.00 39.87 79 PRO A CA 1
ATOM 660 C C . PRO A 1 79 ? 52.777 -19.965 -10.770 1.00 40.76 79 PRO A C 1
ATOM 661 O O . PRO A 1 79 ? 53.720 -19.218 -11.055 1.00 41.13 79 PRO A O 1
ATOM 665 N N . ARG A 1 80 ? 51.771 -20.206 -11.619 1.00 43.14 80 ARG A N 1
ATOM 666 C CA . ARG A 1 80 ? 51.795 -19.590 -12.951 1.00 37.20 80 ARG A CA 1
ATOM 667 C C . ARG A 1 80 ? 51.598 -18.104 -12.840 1.00 35.81 80 ARG A C 1
ATOM 668 O O . ARG A 1 80 ? 52.342 -17.329 -13.462 1.00 39.57 80 ARG A O 1
ATOM 676 N N . VAL A 1 81 ? 50.631 -17.665 -12.012 1.00 36.53 81 VAL A N 1
ATOM 677 C CA . VAL A 1 81 ? 50.457 -16.235 -11.801 1.00 34.30 81 VAL A CA 1
ATOM 678 C C . VAL A 1 81 ? 51.739 -15.633 -11.243 1.00 40.20 81 VAL A C 1
ATOM 679 O O . VAL A 1 81 ? 52.206 -14.584 -11.709 1.00 34.93 81 VAL A O 1
ATOM 683 N N . ARG A 1 82 ? 52.329 -16.287 -10.227 1.00 33.69 82 ARG A N 1
ATOM 684 C CA . ARG A 1 82 ? 53.557 -15.752 -9.642 1.00 36.39 82 ARG A CA 1
ATOM 685 C C . ARG A 1 82 ? 54.673 -15.660 -10.676 1.00 36.08 82 ARG A C 1
ATOM 686 O O . ARG A 1 82 ? 55.409 -14.667 -10.709 1.00 38.13 82 ARG A O 1
ATOM 694 N N . GLU A 1 83 ? 54.837 -16.698 -11.502 1.00 34.53 83 GLU A N 1
ATOM 695 C CA . GLU A 1 83 ? 55.851 -16.651 -12.549 1.00 34.98 83 GLU A CA 1
ATOM 696 C C . GLU A 1 83 ? 55.605 -15.492 -13.511 1.00 40.05 83 GLU A C 1
ATOM 697 O O . GLU A 1 83 ? 56.555 -14.809 -13.919 1.00 38.31 83 GLU A O 1
ATOM 703 N N . LEU A 1 84 ? 54.340 -15.270 -13.903 1.00 37.51 84 LEU A N 1
ATOM 704 C CA . LEU A 1 84 ? 54.026 -14.190 -14.846 1.00 39.82 84 LEU A CA 1
ATOM 705 C C . LEU A 1 84 ? 54.405 -12.828 -14.272 1.00 40.43 84 LEU A C 1
ATOM 706 O O . LEU A 1 84 ? 55.038 -12.004 -14.944 1.00 35.37 84 LEU A O 1
ATOM 711 N N . VAL A 1 85 ? 54.008 -12.565 -13.024 1.00 34.87 85 VAL A N 1
ATOM 712 C CA . VAL A 1 85 ? 54.348 -11.289 -12.396 1.00 32.53 85 VAL A CA 1
ATOM 713 C C . VAL A 1 85 ? 55.864 -11.127 -12.277 1.00 38.39 85 VAL A C 1
ATOM 714 O O . VAL A 1 85 ? 56.403 -10.044 -12.515 1.00 39.14 85 VAL A O 1
ATOM 718 N N . GLU A 1 86 ? 56.583 -12.203 -11.937 1.00 32.56 86 GLU A N 1
ATOM 719 C CA . GLU A 1 86 ? 58.031 -12.084 -11.778 1.00 37.88 86 GLU A CA 1
ATOM 720 C C . GLU A 1 86 ? 58.773 -11.922 -13.119 1.00 40.18 86 GLU A C 1
ATOM 721 O O . GLU A 1 86 ? 59.918 -11.453 -13.128 1.00 36.43 86 GLU A O 1
ATOM 727 N N . GLU A 1 87 ? 58.142 -12.278 -14.239 1.00 39.31 87 GLU A N 1
ATOM 728 C CA . GLU A 1 87 ? 58.730 -12.046 -15.563 1.00 41.28 87 GLU A CA 1
ATOM 729 C C . GLU A 1 87 ? 59.017 -10.574 -15.823 1.00 44.54 87 GLU A C 1
ATOM 730 O O . GLU A 1 87 ? 59.899 -10.261 -16.632 1.00 47.02 87 GLU A O 1
ATOM 736 N N . LEU A 1 88 ? 58.322 -9.667 -15.142 1.00 39.74 88 LEU A N 1
ATOM 737 C CA . LEU A 1 88 ? 58.473 -8.237 -15.367 1.00 45.86 88 LEU A CA 1
ATOM 738 C C . LEU A 1 88 ? 59.462 -7.554 -14.422 1.00 44.24 88 LEU A C 1
ATOM 739 O O . LEU A 1 88 ? 59.581 -6.331 -14.485 1.00 47.29 88 LEU A O 1
ATOM 744 N N . THR A 1 89 ? 60.179 -8.304 -13.580 1.00 40.60 89 THR A N 1
ATOM 745 C CA . THR A 1 89 ? 61.118 -7.723 -12.620 1.00 50.20 89 THR A CA 1
ATOM 746 C C . THR A 1 89 ? 62.259 -7.016 -13.333 1.00 45.01 89 THR A C 1
ATOM 747 O O . THR A 1 89 ? 62.733 -7.466 -14.378 1.00 47.84 89 THR A O 1
ATOM 751 N N . LYS A 1 90 ? 62.742 -5.940 -12.717 1.00 47.01 90 LYS A N 1
ATOM 752 C CA . LYS A 1 90 ? 63.772 -5.072 -13.276 1.00 46.81 90 LYS A CA 1
ATOM 753 C C . LYS A 1 90 ? 65.171 -5.428 -12.776 1.00 58.28 90 LYS A C 1
ATOM 754 O O . LYS A 1 90 ? 65.353 -5.951 -11.668 1.00 50.63 90 LYS A O 1
ATOM 760 N N . GLN A 1 91 ? 66.174 -5.087 -13.589 1.00 45.87 91 GLN A N 1
ATOM 761 C CA . GLN A 1 91 ? 67.551 -5.220 -13.136 1.00 43.37 91 GLN A CA 1
ATOM 762 C C . GLN A 1 91 ? 67.864 -4.156 -12.086 1.00 48.13 91 GLN A C 1
ATOM 763 O O . GLN A 1 91 ? 67.376 -3.025 -12.183 1.00 46.86 91 GLN A O 1
ATOM 769 N N . PRO A 1 92 ? 68.695 -4.478 -11.085 1.00 43.70 92 PRO A N 1
ATOM 770 C CA . PRO A 1 92 ? 69.005 -3.507 -10.021 1.00 46.98 92 PRO A CA 1
ATOM 771 C C . PRO A 1 92 ? 70.151 -2.572 -10.402 1.00 47.68 92 PRO A C 1
ATOM 772 O O . PRO A 1 92 ? 71.191 -2.525 -9.751 1.00 50.40 92 PRO A O 1
ATOM 776 N N . LEU A 1 93 ? 69.953 -1.830 -11.488 1.00 44.90 93 LEU A N 1
ATOM 777 C CA . LEU A 1 93 ? 70.912 -0.872 -12.020 1.00 44.05 93 LEU A CA 1
ATOM 778 C C . LEU A 1 93 ? 70.419 0.543 -11.748 1.00 47.31 93 LEU A C 1
ATOM 779 O O . LEU A 1 93 ? 69.251 0.852 -12.004 1.00 53.44 93 LEU A O 1
ATOM 784 N N . LYS A 1 94 ? 71.302 1.408 -11.255 1.00 52.56 94 LYS A N 1
ATOM 785 C CA . LYS A 1 94 ? 70.887 2.784 -10.974 1.00 55.95 94 LYS A CA 1
ATOM 786 C C . LYS A 1 94 ? 70.490 3.520 -12.246 1.00 58.75 94 LYS A C 1
ATOM 787 O O . LYS A 1 94 ? 69.639 4.411 -12.210 1.00 55.64 94 LYS A O 1
ATOM 793 N N . SER A 1 95 ? 71.096 3.156 -13.372 1.00 55.29 95 SER A N 1
ATOM 794 C CA . SER A 1 95 ? 70.872 3.826 -14.643 1.00 53.20 95 SER A CA 1
ATOM 795 C C . SER A 1 95 ? 69.510 3.455 -15.223 1.00 54.29 95 SER A C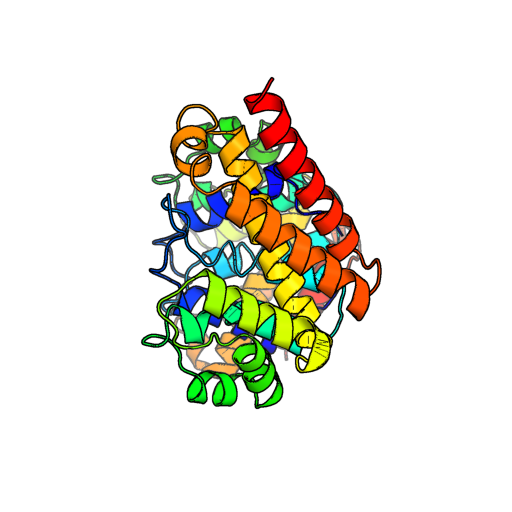 1
ATOM 796 O O . SER A 1 95 ? 69.269 2.283 -15.513 1.00 46.60 95 SER A O 1
ATOM 799 N N . TRP A 1 96 ? 68.645 4.453 -15.452 1.00 52.71 96 TRP A N 1
ATOM 800 C CA . TRP A 1 96 ? 67.350 4.175 -16.071 1.00 49.78 96 TRP A CA 1
ATOM 801 C C . TRP A 1 96 ? 67.519 3.521 -17.449 1.00 52.37 96 TRP A C 1
ATOM 802 O O . TRP A 1 96 ? 66.801 2.570 -17.786 1.00 49.87 96 TRP A O 1
ATOM 813 N N . LYS A 1 97 ? 68.461 4.018 -18.261 1.00 52.62 97 LYS A N 1
ATOM 814 C CA . LYS A 1 97 ? 68.623 3.495 -19.622 1.00 48.24 97 LYS A CA 1
ATOM 815 C C . LYS A 1 97 ? 69.119 2.060 -19.609 1.00 49.28 97 LYS A C 1
ATOM 816 O O . LYS A 1 97 ? 68.701 1.245 -20.442 1.00 49.21 97 LYS A O 1
ATOM 822 N N . ALA A 1 98 ? 70.032 1.739 -18.684 1.00 45.00 98 ALA A N 1
ATOM 823 C CA . ALA A 1 98 ? 70.497 0.365 -18.531 1.00 39.18 98 ALA A CA 1
ATOM 824 C C . ALA A 1 98 ? 69.358 -0.565 -18.138 1.00 42.43 98 ALA A C 1
ATOM 825 O O . ALA A 1 98 ? 69.217 -1.648 -18.711 1.00 47.34 98 ALA A O 1
ATOM 827 N N . ARG A 1 99 ? 68.549 -0.176 -17.141 1.00 44.54 99 ARG A N 1
ATOM 828 C CA . ARG A 1 99 ? 67.379 -0.989 -16.787 1.00 46.91 99 ARG A CA 1
ATOM 829 C C . ARG A 1 99 ? 66.427 -1.136 -17.969 1.00 41.63 99 ARG A C 1
ATOM 830 O O . ARG A 1 99 ? 65.853 -2.213 -18.186 1.00 37.13 99 ARG A O 1
ATOM 838 N N . ALA A 1 100 ? 66.194 -0.036 -18.694 1.00 42.39 100 ALA A N 1
ATOM 839 C CA . ALA A 1 100 ? 65.300 -0.053 -19.849 1.00 38.98 100 ALA A CA 1
ATOM 840 C C . ALA A 1 100 ? 65.821 -0.982 -20.935 1.00 44.40 100 ALA A C 1
ATOM 841 O O . ALA A 1 100 ? 65.056 -1.789 -21.480 1.00 36.77 100 ALA A O 1
ATOM 843 N N . ASP A 1 101 ? 67.121 -0.863 -21.272 1.00 40.54 101 ASP A N 1
ATOM 844 C CA . ASP A 1 101 ? 67.767 -1.777 -22.216 1.00 43.01 101 ASP A CA 1
ATOM 845 C C . ASP A 1 101 ? 67.589 -3.240 -21.803 1.00 41.01 101 ASP A C 1
ATOM 846 O O . ASP A 1 101 ? 67.296 -4.104 -22.642 1.00 39.88 101 ASP A O 1
ATOM 851 N N . ALA A 1 102 ? 67.794 -3.548 -20.525 1.00 40.62 102 ALA A N 1
ATOM 852 C CA . ALA A 1 102 ? 67.672 -4.942 -20.105 1.00 41.80 102 ALA A CA 1
ATOM 853 C C . ALA A 1 102 ? 66.237 -5.423 -20.210 1.00 37.88 102 ALA A C 1
ATOM 854 O O . ALA A 1 102 ? 65.987 -6.564 -20.619 1.00 39.39 102 ALA A O 1
ATOM 856 N N . TYR A 1 103 ? 65.277 -4.585 -19.804 1.00 36.24 103 TYR A N 1
ATOM 857 C CA . TYR A 1 103 ? 63.877 -4.992 -19.853 1.00 39.26 103 TYR A CA 1
ATOM 858 C C . TYR A 1 103 ? 63.427 -5.243 -21.291 1.00 36.56 103 TYR A C 1
ATOM 859 O O . TYR A 1 103 ? 62.687 -6.195 -21.556 1.00 35.89 103 TYR A O 1
ATOM 868 N N . LEU A 1 104 ? 63.852 -4.382 -22.225 1.00 33.69 104 LEU A N 1
ATOM 869 C CA . LEU A 1 104 ? 63.494 -4.556 -23.638 1.00 32.52 104 LEU A CA 1
ATOM 870 C C . LEU A 1 104 ? 64.137 -5.809 -24.219 1.00 36.18 104 LEU A C 1
ATOM 871 O O . LEU A 1 104 ? 63.514 -6.529 -25.013 1.00 38.87 104 LEU A O 1
ATOM 876 N N . LEU A 1 105 ? 65.399 -6.061 -23.879 1.00 33.17 105 LEU A N 1
ATOM 877 C CA . LEU A 1 105 ? 66.043 -7.291 -24.315 1.00 38.89 105 LEU A CA 1
ATOM 878 C C . LEU A 1 105 ? 65.239 -8.514 -23.861 1.00 39.90 105 LEU A C 1
ATOM 879 O O . LEU A 1 105 ? 65.004 -9.446 -24.636 1.00 36.49 105 LEU A O 1
ATOM 884 N N . HIS A 1 106 ? 64.801 -8.514 -22.600 1.00 35.68 106 HIS A N 1
ATOM 885 C CA . HIS A 1 106 ? 64.032 -9.640 -22.065 1.00 32.19 106 HIS A CA 1
ATOM 886 C C . HIS A 1 106 ? 62.695 -9.762 -22.787 1.00 35.89 106 HIS A C 1
ATOM 887 O O . HIS A 1 106 ? 62.284 -10.858 -23.179 1.00 35.97 106 HIS A O 1
ATOM 894 N N . LEU A 1 107 ? 62.015 -8.639 -22.991 1.00 30.58 107 LEU A N 1
ATOM 895 C CA . LEU A 1 107 ? 60.723 -8.667 -23.657 1.00 31.29 107 LEU A CA 1
ATOM 896 C C . LEU A 1 107 ? 60.840 -9.241 -25.065 1.00 36.31 107 LEU A C 1
ATOM 897 O O . LEU A 1 107 ? 59.895 -9.858 -25.571 1.00 34.10 107 LEU A O 1
ATOM 902 N N . SER A 1 108 ? 61.969 -9.001 -25.724 1.00 34.50 108 SER A N 1
ATOM 903 C CA . SER A 1 108 ? 62.119 -9.411 -27.108 1.00 38.62 108 SER A CA 1
ATOM 904 C C . SER A 1 108 ? 62.373 -10.907 -27.266 1.00 42.63 108 SER A C 1
ATOM 905 O O . SER A 1 108 ? 62.114 -11.447 -28.337 1.00 42.75 108 SER A O 1
ATOM 908 N N . ALA A 1 109 ? 62.833 -11.603 -26.233 1.00 41.52 109 ALA A N 1
ATOM 909 C CA . ALA A 1 109 ? 63.109 -13.024 -26.417 1.00 54.57 109 ALA A CA 1
ATOM 910 C C . ALA A 1 109 ? 62.664 -13.866 -25.223 1.00 50.62 109 ALA A C 1
ATOM 911 O O . ALA A 1 109 ? 61.837 -14.778 -25.363 1.00 61.36 109 ALA A O 1
ATOM 913 N N . GLY A 1 110 ? 63.194 -13.567 -24.041 1.00 41.28 110 GLY A N 1
ATOM 914 C CA . GLY A 1 110 ? 63.004 -14.482 -22.918 1.00 43.65 110 GLY A CA 1
ATOM 915 C C . GLY A 1 110 ? 61.608 -14.464 -22.330 1.00 40.69 110 GLY A C 1
ATOM 916 O O . GLY A 1 110 ? 61.122 -15.486 -21.842 1.00 43.27 110 GLY A O 1
ATOM 917 N N . ALA A 1 111 ? 60.930 -13.322 -22.381 1.00 35.10 111 ALA A N 1
ATOM 918 C CA . ALA A 1 111 ? 59.603 -13.243 -21.782 1.00 34.27 111 ALA A CA 1
ATOM 919 C C . ALA A 1 111 ? 58.617 -14.127 -22.542 1.00 38.83 111 ALA A C 1
ATOM 920 O O . ALA A 1 111 ? 58.680 -14.237 -23.772 1.00 34.19 111 ALA A O 1
ATOM 922 N N . SER A 1 112 ? 57.712 -14.766 -21.801 1.00 32.82 112 SER A N 1
ATOM 923 C CA . SER A 1 112 ? 56.594 -15.484 -22.405 1.00 38.76 112 SER A CA 1
ATOM 924 C C . SER A 1 112 ? 55.675 -14.533 -23.186 1.00 34.75 112 SER A C 1
ATOM 925 O O . SER A 1 112 ? 55.652 -13.320 -22.970 1.00 35.39 112 SER A O 1
ATOM 928 N N . LEU A 1 113 ? 54.916 -15.096 -24.130 1.00 34.92 113 LEU A N 1
ATOM 929 C CA . LEU A 1 113 ? 53.976 -14.257 -24.875 1.00 37.89 113 LEU A CA 1
ATOM 930 C C . LEU A 1 113 ? 52.986 -13.613 -23.926 1.00 34.66 113 LEU A C 1
ATOM 931 O O . LEU A 1 113 ? 52.576 -12.457 -24.115 1.00 32.23 113 LEU A O 1
ATOM 936 N N . GLU A 1 114 ? 52.634 -14.333 -22.862 1.00 36.16 114 GLU A N 1
ATOM 937 C CA . GLU A 1 114 ? 51.705 -13.804 -21.877 1.00 33.60 114 GLU A CA 1
ATOM 938 C C . GLU A 1 114 ? 52.293 -12.592 -21.181 1.00 34.66 114 GLU A C 1
ATOM 939 O O . GLU A 1 114 ? 51.590 -11.608 -20.946 1.00 35.36 114 GLU A O 1
ATOM 945 N N . ALA A 1 115 ? 53.589 -12.649 -20.835 1.00 33.14 115 ALA A N 1
ATOM 946 C CA . ALA A 1 115 ? 54.223 -11.511 -20.162 1.00 31.65 115 ALA A CA 1
ATOM 947 C C . ALA A 1 115 ? 54.360 -10.321 -21.099 1.00 32.44 115 ALA A C 1
ATOM 948 O O . ALA A 1 115 ? 54.141 -9.172 -20.692 1.00 33.89 115 ALA A O 1
ATOM 950 N N . VAL A 1 116 ? 54.672 -10.561 -22.374 1.00 33.92 116 VAL A N 1
ATOM 951 C CA . VAL A 1 116 ? 54.671 -9.458 -23.341 1.00 28.67 116 VAL A CA 1
ATOM 952 C C . VAL A 1 116 ? 53.302 -8.778 -23.394 1.00 33.12 116 VAL A C 1
ATOM 953 O O . VAL A 1 116 ? 53.213 -7.543 -23.430 1.00 32.34 116 VAL A O 1
ATOM 957 N N . LEU A 1 117 ? 52.213 -9.566 -23.428 1.00 28.79 117 LEU A N 1
ATOM 958 C CA . LEU A 1 117 ? 50.869 -8.992 -23.462 1.00 34.21 117 LEU A CA 1
ATOM 959 C C . LEU A 1 117 ? 50.591 -8.145 -22.214 1.00 35.79 117 LEU A C 1
ATOM 960 O O . LEU A 1 117 ? 50.076 -7.022 -22.306 1.00 34.09 117 LEU A O 1
ATOM 965 N N . ILE A 1 118 ? 50.938 -8.663 -21.041 1.00 30.66 118 ILE A N 1
ATOM 966 C CA . ILE A 1 118 ? 50.710 -7.891 -19.817 1.00 34.39 118 ILE A CA 1
ATOM 967 C C . ILE A 1 118 ? 51.515 -6.597 -19.861 1.00 35.01 118 ILE A C 1
ATOM 968 O O . ILE A 1 118 ? 51.030 -5.508 -19.508 1.00 35.25 118 ILE A O 1
ATOM 973 N N . SER A 1 119 ? 52.768 -6.707 -20.275 1.00 36.67 119 SER A N 1
ATOM 974 C CA . SER A 1 119 ? 53.628 -5.541 -20.367 1.00 34.80 119 SER A CA 1
ATOM 975 C C . SER A 1 119 ? 53.076 -4.545 -21.369 1.00 34.30 119 SER A C 1
ATOM 976 O O . SER A 1 119 ? 53.151 -3.334 -21.148 1.00 32.21 119 SER A O 1
ATOM 979 N N . THR A 1 120 ? 52.527 -5.036 -22.484 1.00 33.94 120 THR A N 1
ATOM 980 C CA . THR A 1 120 ? 51.873 -4.152 -23.452 1.00 33.70 120 THR A CA 1
ATOM 981 C C . THR A 1 120 ? 50.690 -3.400 -22.838 1.00 32.39 120 THR A C 1
ATOM 982 O O . THR A 1 120 ? 50.539 -2.187 -23.054 1.00 30.41 120 THR A O 1
ATOM 986 N N . ALA A 1 121 ? 49.820 -4.100 -22.095 1.00 30.80 121 ALA A N 1
ATOM 987 C CA . ALA A 1 121 ? 48.680 -3.419 -21.479 1.00 34.83 121 ALA A CA 1
ATOM 988 C C . ALA A 1 121 ? 49.147 -2.381 -20.462 1.00 33.57 121 ALA A C 1
ATOM 989 O O . ALA A 1 121 ? 48.575 -1.287 -20.361 1.00 29.34 121 ALA A O 1
ATOM 991 N N . ASP A 1 122 ? 50.171 -2.731 -19.681 1.00 30.69 122 ASP A N 1
ATOM 992 C CA . ASP A 1 122 ? 50.767 -1.814 -18.718 1.00 32.00 122 ASP A CA 1
ATOM 993 C C . ASP A 1 122 ? 51.303 -0.560 -19.402 1.00 31.45 122 ASP A C 1
ATOM 994 O O . ASP A 1 122 ? 51.018 0.559 -18.984 1.00 32.67 122 ASP A O 1
ATOM 999 N N . LYS A 1 123 ? 52.127 -0.733 -20.421 1.00 32.37 123 LYS A N 1
ATOM 1000 C CA . LYS A 1 123 ? 52.727 0.415 -21.101 1.00 34.69 123 LYS A CA 1
ATOM 1001 C C . LYS A 1 123 ? 51.667 1.225 -21.836 1.00 35.59 123 LYS A C 1
ATOM 1002 O O . LYS A 1 123 ? 51.726 2.463 -21.860 1.00 36.05 123 LYS A O 1
ATOM 1008 N N . LEU A 1 124 ? 50.662 0.546 -22.400 1.00 33.10 124 LEU A N 1
ATOM 1009 C CA . LEU A 1 124 ? 49.566 1.254 -23.065 1.00 35.30 124 LEU A CA 1
ATOM 1010 C C . LEU A 1 124 ? 48.814 2.154 -22.086 1.00 35.72 124 LEU A C 1
ATOM 1011 O O . LEU A 1 124 ? 48.562 3.326 -22.381 1.00 29.89 124 LEU A O 1
ATOM 1016 N N . HIS A 1 125 ? 48.429 1.620 -20.913 1.00 32.31 125 HIS A N 1
ATOM 1017 C CA . HIS A 1 125 ? 47.689 2.482 -19.997 1.00 33.25 125 HIS A CA 1
ATOM 1018 C C . HIS A 1 125 ? 48.580 3.604 -19.467 1.00 34.15 125 HIS A C 1
ATOM 1019 O O . HIS A 1 125 ? 48.099 4.720 -19.241 1.00 34.72 125 HIS A O 1
ATOM 1026 N N . ASN A 1 126 ? 49.873 3.335 -19.261 1.00 32.14 126 ASN A N 1
ATOM 1027 C CA . ASN A 1 126 ? 50.758 4.403 -18.795 1.00 35.88 126 ASN A CA 1
ATOM 1028 C C . ASN A 1 126 ? 50.876 5.508 -19.849 1.00 35.57 126 ASN A C 1
ATOM 1029 O O . ASN A 1 126 ? 50.887 6.688 -19.517 1.00 35.56 126 ASN A O 1
ATOM 1034 N N . LEU A 1 127 ? 50.952 5.142 -21.128 1.00 33.84 127 LEU A N 1
ATOM 1035 C CA . LEU A 1 127 ? 51.035 6.171 -22.171 1.00 34.16 127 LEU A CA 1
ATOM 1036 C C . LEU A 1 127 ? 49.712 6.911 -22.316 1.00 31.45 127 LEU A C 1
ATOM 1037 O O . LEU A 1 127 ? 49.694 8.133 -22.478 1.00 32.94 127 LEU A O 1
ATOM 1042 N N . MET A 1 128 ? 48.591 6.190 -22.267 1.00 31.62 128 MET A N 1
ATOM 1043 C CA . MET A 1 128 ? 47.298 6.874 -22.228 1.00 34.93 128 MET A CA 1
ATOM 1044 C C . MET A 1 128 ? 47.252 7.880 -21.093 1.00 40.81 128 MET A C 1
ATOM 1045 O O . MET A 1 128 ? 46.682 8.960 -21.241 1.00 35.07 128 MET A O 1
ATOM 1050 N N . SER A 1 129 ? 47.777 7.504 -19.918 1.00 35.92 129 SER A N 1
ATOM 1051 C CA . SER A 1 129 ? 47.732 8.414 -18.779 1.00 40.09 129 SER A CA 1
ATOM 1052 C C . SER A 1 129 ? 48.579 9.658 -19.041 1.00 36.35 129 SER A C 1
ATOM 1053 O O . SER A 1 129 ? 48.154 10.777 -18.743 1.00 43.44 129 SER A O 1
ATOM 1056 N N . ILE A 1 130 ? 49.788 9.472 -19.589 1.00 37.83 130 ILE A N 1
ATOM 1057 C CA . ILE A 1 130 ? 50.641 10.608 -19.964 1.00 37.32 130 ILE A CA 1
ATOM 1058 C C . ILE A 1 130 ? 49.901 11.535 -20.922 1.00 35.64 130 ILE A C 1
ATOM 1059 O O . ILE A 1 130 ? 49.898 12.749 -20.747 1.00 39.32 130 ILE A O 1
ATOM 1064 N N . LEU A 1 131 ? 49.240 10.967 -21.942 1.00 37.62 131 LEU A N 1
ATOM 1065 C CA . LEU A 1 131 ? 48.546 11.798 -22.940 1.00 39.57 131 LEU A CA 1
ATOM 1066 C C . LEU A 1 131 ? 47.359 12.547 -22.325 1.00 43.28 131 LEU A C 1
ATOM 1067 O O . LEU A 1 131 ? 47.118 13.712 -22.663 1.00 45.24 131 LEU A O 1
ATOM 1072 N N . ASP A 1 132 ? 46.613 11.895 -21.420 1.00 38.75 132 ASP A N 1
ATOM 1073 C CA . ASP A 1 132 ? 45.535 12.566 -20.688 1.00 44.40 132 ASP A CA 1
ATOM 1074 C C . ASP A 1 132 ? 46.061 13.776 -19.920 1.00 54.37 132 ASP A C 1
ATOM 1075 O O . ASP A 1 132 ? 45.480 14.868 -19.977 1.00 56.60 132 ASP A O 1
ATOM 1080 N N . ASP A 1 133 ? 47.145 13.587 -19.162 1.00 50.61 133 ASP A N 1
ATOM 1081 C CA . ASP A 1 133 ? 47.716 14.699 -18.411 1.00 57.21 133 ASP A CA 1
ATOM 1082 C C . ASP A 1 133 ? 48.202 15.812 -19.327 1.00 56.02 133 ASP A C 1
ATOM 1083 O O . ASP A 1 133 ? 48.030 16.993 -19.005 1.00 62.94 133 ASP A O 1
ATOM 1088 N N . LEU A 1 134 ? 48.773 15.455 -20.481 1.00 54.29 134 LEU A N 1
ATOM 1089 C CA . LEU A 1 134 ? 49.264 16.448 -21.434 1.00 59.09 134 LEU A CA 1
ATOM 1090 C C . LEU A 1 134 ? 48.130 17.279 -22.020 1.00 76.24 134 LEU A C 1
ATOM 1091 O O . LEU A 1 134 ? 48.338 18.446 -22.377 1.00 78.47 134 LEU A O 1
ATOM 1096 N N . GLU A 1 135 ? 46.934 16.704 -22.132 1.00 79.00 135 GLU A N 1
ATOM 1097 C CA . GLU A 1 135 ? 45.803 17.431 -22.687 1.00 84.01 135 GLU A CA 1
ATOM 1098 C C . GLU A 1 135 ? 45.074 18.276 -21.656 1.00 89.65 135 GLU A C 1
ATOM 1099 O O . GLU A 1 135 ? 44.548 19.339 -22.001 1.00 89.13 135 GLU A O 1
ATOM 1105 N N . ILE A 1 136 ? 45.033 17.839 -20.403 1.00 90.21 136 ILE A N 1
ATOM 1106 C CA . ILE A 1 136 ? 44.328 18.594 -19.374 1.00 95.57 136 ILE A CA 1
ATOM 1107 C C . ILE A 1 136 ? 45.255 19.585 -18.676 1.00 103.03 136 ILE A C 1
ATOM 1108 O O . ILE A 1 136 ? 44.840 20.697 -18.338 1.00 107.29 136 ILE A O 1
ATOM 1113 N N . HIS A 1 137 ? 46.513 19.214 -18.446 1.00 94.58 137 HIS A N 1
ATOM 1114 C CA . HIS A 1 137 ? 47.472 20.074 -17.763 1.00 96.63 137 HIS A CA 1
ATOM 1115 C C . HIS A 1 137 ? 48.633 20.443 -18.672 1.00 103.81 137 HIS A C 1
ATOM 1116 O O . HIS A 1 137 ? 49.776 20.546 -18.227 1.00 111.75 137 HIS A O 1
ATOM 1123 N N . GLY A 1 138 ? 48.362 20.653 -19.960 1.00 107.35 138 GLY A N 1
ATOM 1124 C CA . GLY A 1 138 ? 49.419 21.077 -20.867 1.00 118.00 138 GLY A CA 1
ATOM 1125 C C . GLY A 1 138 ? 50.016 22.425 -20.527 1.00 134.75 138 GLY A C 1
ATOM 1126 O O . GLY A 1 138 ? 50.990 22.838 -21.169 1.00 138.38 138 GLY A O 1
ATOM 1127 N N . GLU A 1 139 ? 49.458 23.111 -19.526 1.00 139.07 139 GLU A N 1
ATOM 1128 C CA . GLU A 1 139 ? 49.928 24.435 -19.134 1.00 136.18 139 GLU A CA 1
ATOM 1129 C C . GLU A 1 139 ? 51.347 24.378 -18.571 1.00 133.64 139 GLU A C 1
ATOM 1130 O O . GLU A 1 139 ? 52.249 25.061 -19.066 1.00 143.01 139 GLU A O 1
ATOM 1136 N N . ASP A 1 140 ? 51.571 23.558 -17.540 1.00 129.55 140 ASP A N 1
ATOM 1137 C CA . ASP A 1 140 ? 52.885 23.459 -16.917 1.00 131.51 140 ASP A CA 1
ATOM 1138 C C . ASP A 1 140 ? 53.463 22.049 -16.886 1.00 129.57 140 ASP A C 1
ATOM 1139 O O . ASP A 1 140 ? 54.663 21.903 -16.625 1.00 127.16 140 ASP A O 1
ATOM 1144 N N . LEU A 1 141 ? 52.659 21.011 -17.134 1.00 121.78 141 LEU A N 1
ATOM 1145 C CA . LEU A 1 141 ? 53.213 19.663 -17.154 1.00 114.22 141 LEU A CA 1
ATOM 1146 C C . LEU A 1 141 ? 54.113 19.447 -18.360 1.00 109.33 141 LEU A C 1
ATOM 1147 O O . LEU A 1 141 ? 55.047 18.637 -18.296 1.00 109.44 141 LEU A O 1
ATOM 1152 N N . TRP A 1 142 ? 53.852 20.144 -19.466 1.00 106.72 142 TRP A N 1
ATOM 1153 C CA . TRP A 1 142 ? 54.738 19.995 -20.609 1.00 105.55 142 TRP A CA 1
ATOM 1154 C C . TRP A 1 142 ? 56.129 20.525 -20.293 1.00 105.53 142 TRP A C 1
ATOM 1155 O O . TRP A 1 142 ? 57.123 20.003 -20.810 1.00 104.38 142 TRP A O 1
ATOM 1166 N N . GLN A 1 143 ? 56.221 21.545 -19.439 1.00 107.79 143 GLN A N 1
ATOM 1167 C CA . GLN A 1 143 ? 57.524 21.999 -18.969 1.00 110.25 143 GLN A CA 1
ATOM 1168 C C . GLN A 1 143 ? 58.296 20.849 -18.330 1.00 109.14 143 GLN A C 1
ATOM 1169 O O . GLN A 1 143 ? 59.438 20.566 -18.710 1.00 109.47 143 GLN A O 1
ATOM 1175 N N . ARG A 1 144 ? 57.669 20.150 -17.378 1.00 109.56 144 ARG A N 1
ATOM 1176 C CA . ARG A 1 144 ? 58.323 19.019 -16.725 1.00 98.66 144 ARG A CA 1
ATOM 1177 C C . ARG A 1 144 ? 58.593 17.878 -17.696 1.00 102.66 144 ARG A C 1
ATOM 1178 O O . ARG A 1 144 ? 59.566 17.134 -17.520 1.00 99.90 144 ARG A O 1
ATOM 1186 N N . PHE A 1 145 ? 57.750 17.722 -18.719 1.00 100.60 145 PHE A N 1
ATOM 1187 C CA . PHE A 1 145 ? 57.872 16.583 -19.618 1.00 92.67 145 PHE A CA 1
ATOM 1188 C C . PHE A 1 145 ? 58.906 16.820 -20.713 1.00 89.91 145 PHE A C 1
ATOM 1189 O O . PHE A 1 145 ? 59.516 15.859 -21.194 1.00 90.27 145 PHE A O 1
ATOM 1197 N N . ASN A 1 146 ? 59.112 18.077 -21.118 1.00 92.22 146 ASN A N 1
ATOM 1198 C CA . ASN A 1 146 ? 60.041 18.385 -22.206 1.00 85.23 146 ASN A CA 1
ATOM 1199 C C . ASN A 1 146 ? 61.411 17.751 -22.003 1.00 80.32 146 ASN A C 1
ATOM 1200 O O . ASN A 1 146 ? 61.985 17.180 -22.937 1.00 73.48 146 ASN A O 1
ATOM 1205 N N . ALA A 1 147 ? 61.953 17.842 -20.785 1.00 76.93 147 ALA A N 1
ATOM 1206 C CA . ALA A 1 147 ? 63.330 17.421 -20.555 1.00 65.78 147 ALA A CA 1
ATOM 1207 C C . ALA A 1 147 ? 63.521 15.924 -20.763 1.00 68.85 147 ALA A C 1
ATOM 1208 O O . ALA A 1 147 ? 64.641 15.491 -21.048 1.00 68.61 147 ALA A O 1
ATOM 1210 N N . GLY A 1 148 ? 62.452 15.130 -20.671 1.00 62.09 148 GLY A N 1
ATOM 1211 C CA . GLY A 1 148 ? 62.565 13.692 -20.790 1.00 58.61 148 GLY A CA 1
ATOM 1212 C C . GLY A 1 148 ? 61.735 13.109 -21.920 1.00 55.91 148 GLY A C 1
ATOM 1213 O O . GLY A 1 148 ? 61.614 11.885 -22.029 1.00 52.68 148 GLY A O 1
ATOM 1214 N N . LYS A 1 149 ? 61.140 13.974 -22.754 1.00 62.90 149 LYS A N 1
ATOM 1215 C CA . LYS A 1 149 ? 60.279 13.514 -23.846 1.00 56.25 149 LYS A CA 1
ATOM 1216 C C . LYS A 1 149 ? 61.022 12.591 -24.808 1.00 49.38 149 LYS A C 1
ATOM 1217 O O . LYS A 1 149 ? 60.438 11.630 -25.330 1.00 47.62 149 LYS A O 1
ATOM 1223 N N . GLU A 1 150 ? 62.312 12.835 -25.023 1.00 47.90 150 GLU A N 1
ATOM 1224 C CA . GLU A 1 150 ? 63.089 11.958 -25.887 1.00 58.18 150 GLU A CA 1
ATOM 1225 C C . GLU A 1 150 ? 63.183 10.553 -25.298 1.00 59.04 150 GLU A C 1
ATOM 1226 O O . GLU A 1 150 ? 63.006 9.562 -26.019 1.00 41.18 150 GLU A O 1
ATOM 1232 N N . GLN A 1 151 ? 63.454 10.454 -23.984 1.00 47.41 151 GLN A N 1
ATOM 1233 C CA . GLN A 1 151 ? 63.422 9.163 -23.305 1.00 46.15 151 GLN A CA 1
ATOM 1234 C C . GLN A 1 151 ? 62.071 8.493 -23.452 1.00 41.99 151 GLN A C 1
ATOM 1235 O O . GLN A 1 151 ? 61.998 7.280 -23.657 1.00 41.97 151 GLN A O 1
ATOM 1241 N N . GLN A 1 152 ? 60.992 9.259 -23.286 1.00 42.30 152 GLN A N 1
ATOM 1242 C CA . GLN A 1 152 ? 59.642 8.698 -23.341 1.00 38.53 152 GLN A CA 1
ATOM 1243 C C . GLN A 1 152 ? 59.311 8.184 -24.736 1.00 39.36 152 GLN A C 1
ATOM 1244 O O . GLN A 1 152 ? 58.741 7.097 -24.892 1.00 36.74 152 GLN A O 1
ATOM 1250 N N . ILE A 1 153 ? 59.625 8.980 -25.762 1.00 39.10 153 ILE A N 1
ATOM 1251 C CA . ILE A 1 153 ? 59.353 8.565 -27.137 1.00 38.48 153 ILE A CA 1
ATOM 1252 C C . ILE A 1 153 ? 60.124 7.296 -27.471 1.00 36.93 153 ILE A C 1
ATOM 1253 O O . ILE A 1 153 ? 59.573 6.341 -28.038 1.00 38.16 153 ILE A O 1
ATOM 1258 N N . TRP A 1 154 ? 61.418 7.271 -27.140 1.00 37.86 154 TRP A N 1
ATOM 1259 C CA . TRP A 1 154 ? 62.208 6.058 -27.345 1.00 40.97 154 TRP A CA 1
ATOM 1260 C C . TRP A 1 154 ? 61.576 4.868 -26.613 1.00 43.11 154 TRP A C 1
ATOM 1261 O O . TRP A 1 154 ? 61.362 3.797 -27.205 1.00 36.07 154 TRP A O 1
ATOM 1272 N N . TRP A 1 155 ? 61.267 5.045 -25.320 1.00 38.24 155 TRP A N 1
ATOM 1273 C CA . TRP A 1 155 ? 60.751 3.942 -24.512 1.00 33.22 155 TRP A CA 1
ATOM 1274 C C . TRP A 1 155 ? 59.474 3.361 -25.095 1.00 34.11 155 TRP A C 1
ATOM 1275 O O . TRP A 1 155 ? 59.393 2.157 -25.333 1.00 34.46 155 TRP A O 1
ATOM 1286 N N . TYR A 1 156 ? 58.466 4.205 -25.350 1.00 36.36 156 TYR A N 1
ATOM 1287 C CA . TYR A 1 156 ? 57.179 3.678 -25.790 1.00 32.68 156 TYR A CA 1
ATOM 1288 C C . TYR A 1 156 ? 57.248 3.140 -27.217 1.00 36.16 156 TYR A C 1
ATOM 1289 O O . TYR A 1 156 ? 56.615 2.121 -27.527 1.00 32.36 156 TYR A O 1
ATOM 1298 N N . SER A 1 157 ? 58.041 3.768 -28.089 1.00 36.06 157 SER A N 1
ATOM 1299 C CA . SER A 1 157 ? 58.134 3.254 -29.444 1.00 36.30 157 SER A CA 1
ATOM 1300 C C . SER A 1 157 ? 58.921 1.959 -29.490 1.00 34.98 157 SER A C 1
ATOM 1301 O O . SER A 1 157 ? 58.638 1.109 -30.344 1.00 32.25 157 SER A O 1
ATOM 1304 N N . GLU A 1 158 ? 59.895 1.771 -28.582 1.00 33.13 158 GLU A N 1
ATOM 1305 C CA . GLU A 1 158 ? 60.610 0.492 -28.551 1.00 35.41 158 GLU A CA 1
ATOM 1306 C C . GLU A 1 158 ? 59.733 -0.606 -27.975 1.00 36.27 158 GLU A C 1
ATOM 1307 O O . GLU A 1 158 ? 59.758 -1.746 -28.450 1.00 35.05 158 GLU A O 1
ATOM 1313 N N . VAL A 1 159 ? 58.976 -0.298 -26.929 1.00 30.90 159 VAL A N 1
ATOM 1314 C CA . VAL A 1 159 ? 58.074 -1.313 -26.414 1.00 30.21 159 VAL A CA 1
ATOM 1315 C C . VAL A 1 159 ? 57.093 -1.703 -27.495 1.00 34.87 159 VAL A C 1
ATOM 1316 O O . VAL A 1 159 ? 56.784 -2.888 -27.689 1.00 39.57 159 VAL A O 1
ATOM 1320 N N . TYR A 1 160 ? 56.590 -0.708 -28.227 1.00 30.95 160 TYR A N 1
ATOM 1321 C CA . TYR A 1 160 ? 55.638 -0.988 -29.289 1.00 32.15 160 TYR A CA 1
ATOM 1322 C C . TYR A 1 160 ? 56.250 -1.918 -30.342 1.00 31.48 160 TYR A C 1
ATOM 1323 O O . TYR A 1 160 ? 55.609 -2.888 -30.761 1.00 35.24 160 TYR A O 1
ATOM 1332 N N . GLN A 1 161 ? 57.496 -1.662 -30.767 1.00 31.86 161 GLN A N 1
ATOM 1333 C CA . GLN A 1 161 ? 58.074 -2.505 -31.826 1.00 32.86 161 GLN A CA 1
ATOM 1334 C C . GLN A 1 161 ? 58.245 -3.930 -31.331 1.00 36.28 161 GLN A C 1
ATOM 1335 O O . GLN A 1 161 ? 57.959 -4.889 -32.054 1.00 34.54 161 GLN A O 1
ATOM 1341 N N . ILE A 1 162 ? 58.688 -4.095 -30.082 1.00 29.45 162 ILE A N 1
ATOM 1342 C CA . ILE A 1 162 ? 58.851 -5.452 -29.578 1.00 28.54 162 ILE A CA 1
ATOM 1343 C C . ILE A 1 162 ? 57.505 -6.142 -29.452 1.00 34.53 162 ILE A C 1
ATOM 1344 O O . ILE A 1 162 ? 57.369 -7.317 -29.790 1.00 33.94 162 ILE A O 1
ATOM 1349 N N . SER A 1 163 ? 56.500 -5.442 -28.927 1.00 29.10 163 SER A N 1
ATOM 1350 C CA . SER A 1 163 ? 55.184 -6.042 -28.775 1.00 33.95 163 SER A CA 1
ATOM 1351 C C . SER A 1 163 ? 54.611 -6.469 -30.123 1.00 34.91 163 SER A C 1
ATOM 1352 O O . SER A 1 163 ? 54.040 -7.557 -30.262 1.00 33.11 163 SER A O 1
ATOM 1355 N N . LEU A 1 164 ? 54.741 -5.606 -31.122 1.00 33.37 164 LEU A N 1
ATOM 1356 C CA . LEU A 1 164 ? 54.240 -5.923 -32.445 1.00 31.75 164 LEU A CA 1
ATOM 1357 C C . LEU A 1 164 ? 54.963 -7.126 -33.013 1.00 31.22 164 LEU A C 1
ATOM 1358 O O . LEU A 1 164 ? 54.345 -7.995 -33.640 1.00 33.12 164 LEU A O 1
ATOM 1363 N N . GLN A 1 165 ? 56.289 -7.172 -32.846 1.00 34.15 165 GLN A N 1
ATOM 1364 C CA . GLN A 1 165 ? 57.058 -8.274 -33.422 1.00 35.64 165 GLN A CA 1
ATOM 1365 C C . GLN A 1 165 ? 56.652 -9.600 -32.797 1.00 38.02 165 GLN A C 1
ATOM 1366 O O . GLN A 1 165 ? 56.583 -10.620 -33.492 1.00 34.85 165 GLN A O 1
ATOM 1372 N N . ARG A 1 166 ? 56.405 -9.601 -31.472 1.00 32.11 166 ARG A N 1
ATOM 1373 C CA . ARG A 1 166 ? 56.073 -10.844 -30.777 1.00 35.31 166 ARG A CA 1
ATOM 1374 C C . ARG A 1 166 ? 54.615 -11.220 -30.925 1.00 31.68 166 ARG A C 1
ATOM 1375 O O . ARG A 1 166 ? 54.293 -12.405 -30.904 1.00 36.55 166 ARG A O 1
ATOM 1383 N N . LEU A 1 167 ? 53.710 -10.239 -30.950 1.00 33.39 167 LEU A N 1
ATOM 1384 C CA . LEU A 1 167 ? 52.283 -10.527 -30.854 1.00 34.18 167 LEU A CA 1
ATOM 1385 C C . LEU A 1 167 ? 51.479 -10.204 -32.112 1.00 36.62 167 LEU A C 1
ATOM 1386 O O . LEU A 1 167 ? 50.379 -10.751 -32.277 1.00 34.82 167 LEU A O 1
ATOM 1391 N N . GLY A 1 168 ? 51.981 -9.357 -33.007 1.00 37.22 168 GLY A N 1
ATOM 1392 C CA . GLY A 1 168 ? 51.161 -8.985 -34.154 1.00 36.37 168 GLY A CA 1
ATOM 1393 C C . GLY A 1 168 ? 50.174 -7.908 -33.743 1.00 37.14 168 GLY A C 1
ATOM 1394 O O . GLY A 1 168 ? 50.220 -7.376 -32.623 1.00 38.39 168 GLY A O 1
ATOM 1395 N N . PHE A 1 169 ? 49.271 -7.586 -34.664 1.00 36.40 169 PHE A N 1
ATOM 1396 C CA . PHE A 1 169 ? 48.328 -6.473 -34.476 1.00 43.28 169 PHE A CA 1
ATOM 1397 C C . PHE A 1 169 ? 47.085 -6.885 -33.678 1.00 41.53 169 PHE A C 1
ATOM 1398 O O . PHE A 1 169 ? 45.956 -6.821 -34.163 1.00 48.39 169 PHE A O 1
ATOM 1406 N N . ASN A 1 170 ? 47.283 -7.248 -32.426 1.00 37.60 170 ASN A N 1
ATOM 1407 C CA . ASN A 1 170 ? 46.103 -7.429 -31.582 1.00 38.20 170 ASN A CA 1
ATOM 1408 C C . ASN A 1 170 ? 45.540 -6.063 -31.178 1.00 39.02 170 ASN A C 1
ATOM 1409 O O . ASN A 1 170 ? 46.082 -5.016 -31.532 1.00 36.44 170 ASN A O 1
ATOM 1414 N N . GLU A 1 171 ? 44.432 -6.069 -30.421 1.00 38.02 171 GLU A N 1
ATOM 1415 C CA . GLU A 1 171 ? 43.747 -4.816 -30.108 1.00 38.79 171 GLU A CA 1
ATOM 1416 C C . GLU A 1 171 ? 44.651 -3.861 -29.327 1.00 35.39 171 GLU A C 1
ATOM 1417 O O . GLU A 1 171 ? 44.567 -2.640 -29.493 1.00 35.24 171 GLU A O 1
ATOM 1423 N N . LEU A 1 172 ? 45.503 -4.394 -28.457 1.00 29.45 172 LEU A N 1
ATOM 1424 C CA . LEU A 1 172 ? 46.314 -3.507 -27.620 1.00 34.40 172 LEU A CA 1
ATOM 1425 C C . LEU A 1 172 ? 47.456 -2.892 -28.413 1.00 33.01 172 LEU A C 1
ATOM 1426 O O . LEU A 1 172 ? 47.831 -1.752 -28.165 1.00 35.27 172 LEU A O 1
ATOM 1431 N N . ASN A 1 173 ? 48.034 -3.641 -29.356 1.00 34.28 173 ASN A N 1
ATOM 1432 C CA . ASN A 1 173 ? 49.078 -3.076 -30.215 1.00 34.79 173 ASN A CA 1
ATOM 1433 C C . ASN A 1 173 ? 48.523 -2.052 -31.206 1.00 39.83 173 ASN A C 1
ATOM 1434 O O . ASN A 1 173 ? 49.225 -1.087 -31.538 1.00 36.02 173 ASN A O 1
ATOM 1439 N N . LYS A 1 174 ? 47.295 -2.255 -31.716 1.00 34.09 174 LYS A N 1
ATOM 1440 C CA . LYS A 1 174 ? 46.657 -1.234 -32.552 1.00 33.00 174 LYS A CA 1
ATOM 1441 C C . LYS A 1 174 ? 46.558 0.086 -31.794 1.00 39.77 174 LYS A C 1
ATOM 1442 O O . LYS A 1 174 ? 46.862 1.155 -32.340 1.00 37.07 174 LYS A O 1
ATOM 1448 N N . GLN A 1 175 ? 46.128 0.027 -30.524 1.00 32.42 175 GLN A N 1
ATOM 1449 C CA . GLN A 1 175 ? 46.025 1.226 -29.704 1.00 34.08 175 GLN A CA 1
ATOM 1450 C C . GLN A 1 175 ? 47.389 1.771 -29.298 1.00 38.43 175 GLN A C 1
ATOM 1451 O O . GLN A 1 175 ? 47.575 2.991 -29.249 1.00 40.89 175 GLN A O 1
ATOM 1457 N N . LEU A 1 176 ? 48.338 0.896 -28.950 1.00 35.79 176 LEU A N 1
ATOM 1458 C CA . LEU A 1 176 ? 49.651 1.373 -28.523 1.00 35.81 176 LEU A CA 1
ATOM 1459 C C . LEU A 1 176 ? 50.361 2.120 -29.653 1.00 35.26 176 LEU A C 1
ATOM 1460 O O . LEU A 1 176 ? 50.887 3.223 -29.454 1.00 36.94 176 LEU A O 1
ATOM 1465 N N . GLY A 1 177 ? 50.368 1.543 -30.846 1.00 36.27 177 GLY A N 1
ATOM 1466 C CA . GLY A 1 177 ? 50.900 2.259 -31.996 1.00 40.02 177 GLY A CA 1
ATOM 1467 C C . GLY A 1 177 ? 50.302 3.644 -32.133 1.00 40.46 177 GLY A C 1
ATOM 1468 O O . GLY A 1 177 ? 51.024 4.630 -32.311 1.00 44.15 177 GLY A O 1
ATOM 1469 N N . LEU A 1 178 ? 48.977 3.747 -31.994 1.00 38.37 178 LEU A N 1
ATOM 1470 C CA . LEU A 1 178 ? 48.332 5.047 -32.106 1.00 39.60 178 LEU A CA 1
ATOM 1471 C C . LEU A 1 178 ? 48.812 5.989 -31.010 1.00 42.12 178 LEU A C 1
ATOM 1472 O O . LEU A 1 178 ? 49.121 7.159 -31.271 1.00 38.26 178 LEU A O 1
ATOM 1477 N N . CYS A 1 179 ? 48.865 5.500 -29.766 1.00 35.98 179 CYS A N 1
ATOM 1478 C CA . CYS A 1 179 ? 49.286 6.373 -28.683 1.00 34.82 179 CYS A CA 1
ATOM 1479 C C . CYS A 1 179 ? 50.715 6.856 -28.901 1.00 31.54 179 CYS A C 1
ATOM 1480 O O . CYS A 1 179 ? 51.035 8.009 -28.590 1.00 37.75 179 CYS A O 1
ATOM 1483 N N . VAL A 1 180 ? 51.587 6.003 -29.461 1.00 31.83 180 VAL A N 1
ATOM 1484 C CA . VAL A 1 180 ? 52.960 6.447 -29.744 1.00 30.77 180 VAL A CA 1
ATOM 1485 C C . VAL A 1 180 ? 52.949 7.588 -30.759 1.00 42.13 180 VAL A C 1
ATOM 1486 O O . VAL A 1 180 ? 53.629 8.615 -30.580 1.00 38.63 180 VAL A O 1
ATOM 1490 N N . GLU A 1 181 ? 52.164 7.441 -31.843 1.00 35.94 181 GLU A N 1
ATOM 1491 C CA . GLU A 1 181 ? 52.106 8.518 -32.826 1.00 40.11 181 GLU A CA 1
ATOM 1492 C C . GLU A 1 181 ? 51.458 9.760 -32.226 1.00 37.95 181 GLU A C 1
ATOM 1493 O O . GLU A 1 181 ? 51.856 10.874 -32.561 1.00 39.11 181 GLU A O 1
ATOM 1499 N N . LYS A 1 182 ? 50.511 9.589 -31.286 1.00 36.45 182 LYS A N 1
ATOM 1500 C CA . LYS A 1 182 ? 49.913 10.753 -30.631 1.00 43.98 182 LYS A CA 1
ATOM 1501 C C . LYS A 1 182 ? 50.936 11.483 -29.766 1.00 41.36 182 LYS A C 1
ATOM 1502 O O . LYS A 1 182 ? 50.947 12.718 -29.707 1.00 41.88 182 LYS A O 1
ATOM 1508 N N . LEU A 1 183 ? 51.786 10.728 -29.071 1.00 35.35 183 LEU A N 1
ATOM 1509 C CA . LEU A 1 183 ? 52.888 11.329 -28.327 1.00 40.71 183 LEU A CA 1
ATOM 1510 C C . LEU A 1 183 ? 53.784 12.146 -29.250 1.00 39.59 183 LEU A C 1
ATOM 1511 O O . LEU A 1 183 ? 54.201 13.259 -28.900 1.00 41.00 183 LEU A O 1
ATOM 1516 N N . LEU A 1 184 ? 54.057 11.621 -30.456 1.00 41.42 184 LEU A N 1
ATOM 1517 C CA . LEU A 1 184 ? 54.860 12.352 -31.437 1.00 45.42 184 LEU A CA 1
ATOM 1518 C C . LEU A 1 184 ? 54.184 13.641 -31.861 1.00 47.57 184 LEU A C 1
ATOM 1519 O O . LEU A 1 184 ? 54.834 14.691 -31.969 1.00 48.83 184 LEU A O 1
ATOM 1524 N N . LYS A 1 185 ? 52.880 13.586 -32.135 1.00 41.40 185 LYS A N 1
ATOM 1525 C CA . LYS A 1 185 ? 52.199 14.814 -32.517 1.00 49.80 185 LYS A CA 1
ATOM 1526 C C . LYS A 1 185 ? 52.251 15.841 -31.397 1.00 52.33 185 LYS A C 1
ATOM 1527 O O . LYS A 1 185 ? 52.304 17.047 -31.661 1.00 55.20 185 LYS A O 1
ATOM 1533 N N . GLN A 1 186 ? 52.260 15.382 -30.143 1.00 50.60 186 GLN A N 1
ATOM 1534 C CA . GLN A 1 186 ? 52.333 16.318 -29.023 1.00 54.10 186 GLN A CA 1
ATOM 1535 C C . GLN A 1 186 ? 53.703 16.979 -28.954 1.00 63.83 186 GLN A C 1
ATOM 1536 O O . GLN A 1 186 ? 53.805 18.188 -28.726 1.00 62.28 186 GLN A O 1
ATOM 1542 N N . SER A 1 187 ? 54.769 16.195 -29.148 1.00 57.48 187 SER A N 1
ATOM 1543 C CA . SER A 1 187 ? 56.102 16.766 -29.333 1.00 65.83 187 SER A CA 1
ATOM 1544 C C . SER A 1 187 ? 56.157 17.684 -30.556 1.00 62.17 187 SER A C 1
ATOM 1545 O O . SER A 1 187 ? 56.851 18.707 -30.545 1.00 71.90 187 SER A O 1
ATOM 1548 N N . ALA A 1 188 ? 55.432 17.339 -31.618 1.00 73.10 188 ALA A N 1
ATOM 1549 C CA . ALA A 1 188 ? 55.451 18.160 -32.823 1.00 71.54 188 ALA A CA 1
ATOM 1550 C C . ALA A 1 188 ? 54.761 19.495 -32.589 1.00 81.02 188 ALA A C 1
ATOM 1551 O O . ALA A 1 188 ? 55.294 20.551 -32.952 1.00 85.43 188 ALA A O 1
ATOM 1553 N N . LEU A 1 189 ? 53.561 19.463 -32.002 1.00 78.41 189 LEU A N 1
ATOM 1554 C CA . LEU A 1 189 ? 52.812 20.694 -31.780 1.00 83.77 189 LEU A CA 1
ATOM 1555 C C . LEU A 1 189 ? 53.573 21.656 -30.879 1.00 89.95 189 LEU A C 1
ATOM 1556 O O . LEU A 1 189 ? 53.434 22.875 -31.023 1.00 96.40 189 LEU A O 1
ATOM 1561 N N . GLU A 1 190 ? 54.395 21.135 -29.963 1.00 93.31 190 GLU A N 1
ATOM 1562 C CA . GLU A 1 190 ? 55.182 22.006 -29.095 1.00 98.27 190 GLU A CA 1
ATOM 1563 C C . GLU A 1 190 ? 56.438 22.539 -29.782 1.00 100.25 190 GLU A C 1
ATOM 1564 O O . GLU A 1 190 ? 56.888 23.644 -29.458 1.00 107.04 190 GLU A O 1
ATOM 1570 N N . HIS A 1 191 ? 57.017 21.794 -30.728 1.00 99.51 191 HIS A N 1
ATOM 1571 C CA . HIS A 1 191 ? 58.098 22.375 -31.519 1.00 97.74 191 HIS A CA 1
ATOM 1572 C C . HIS A 1 191 ? 57.579 23.417 -32.505 1.00 101.58 191 HIS A C 1
ATOM 1573 O O . HIS A 1 191 ? 58.268 24.411 -32.765 1.00 109.99 191 HIS A O 1
ATOM 1580 N N . HIS A 1 192 ? 56.382 23.219 -33.053 1.00 96.08 192 HIS A N 1
ATOM 1581 C CA . HIS A 1 192 ? 55.744 24.224 -33.904 1.00 90.89 192 HIS A CA 1
ATOM 1582 C C . HIS A 1 192 ? 55.113 25.329 -33.070 1.00 96.20 192 HIS A C 1
ATOM 1583 O O . HIS A 1 192 ? 53.928 25.274 -32.741 1.00 97.48 192 HIS A O 1
ATOM 1590 N N A MET B 1 1 ? 33.108 -4.862 -26.716 0.51 50.74 1 MET B N 1
ATOM 1591 N N B MET B 1 1 ? 34.232 -4.613 -23.846 0.49 54.05 1 MET B N 1
ATOM 1592 C CA A MET B 1 1 ? 33.738 -4.315 -25.510 0.51 51.98 1 MET B CA 1
ATOM 1593 C CA B MET B 1 1 ? 33.822 -4.360 -25.223 0.49 51.46 1 MET B CA 1
ATOM 1594 C C A MET B 1 1 ? 34.165 -2.869 -25.709 0.51 51.36 1 MET B C 1
ATOM 1595 C C B MET B 1 1 ? 34.213 -2.929 -25.606 0.49 51.37 1 MET B C 1
ATOM 1596 O O A MET B 1 1 ? 34.917 -2.581 -26.626 0.51 56.73 1 MET B O 1
ATOM 1597 O O B MET B 1 1 ? 34.966 -2.719 -26.546 0.49 56.53 1 MET B O 1
ATOM 1606 N N . ASN B 1 2 ? 33.697 -1.960 -24.852 1.00 49.29 2 ASN B N 1
ATOM 1607 C CA . ASN B 1 2 ? 34.042 -0.547 -25.033 1.00 50.42 2 ASN B CA 1
ATOM 1608 C C . ASN B 1 2 ? 35.547 -0.309 -24.886 1.00 51.25 2 ASN B C 1
ATOM 1609 O O . ASN B 1 2 ? 36.199 -0.864 -23.995 1.00 44.80 2 ASN B O 1
ATOM 1614 N N . THR B 1 3 ? 36.096 0.556 -25.736 1.00 45.18 3 THR B N 1
ATOM 1615 C CA . THR B 1 3 ? 37.489 0.945 -25.567 1.00 47.65 3 THR B CA 1
ATOM 1616 C C . THR B 1 3 ? 37.647 1.908 -24.384 1.00 41.79 3 THR B C 1
ATOM 1617 O O . THR B 1 3 ? 36.705 2.578 -23.956 1.00 45.20 3 THR B O 1
ATOM 1621 N N . LEU B 1 4 ? 38.865 1.954 -23.848 1.00 43.81 4 LEU B N 1
ATOM 1622 C CA . LEU B 1 4 ? 39.187 2.803 -22.699 1.00 41.68 4 LEU B CA 1
ATOM 1623 C C . LEU B 1 4 ? 39.457 4.220 -23.159 1.00 46.93 4 LEU B C 1
ATOM 1624 O O . LEU B 1 4 ? 40.611 4.619 -23.339 1.00 61.07 4 LEU B O 1
ATOM 1629 N N . SER B 1 5 ? 38.389 5.007 -23.293 1.00 43.68 5 SER B N 1
ATOM 1630 C CA . SER B 1 5 ? 38.431 6.391 -23.737 1.00 41.80 5 SER B CA 1
ATOM 1631 C C . SER B 1 5 ? 38.986 7.332 -22.659 1.00 41.24 5 SER B C 1
ATOM 1632 O O . SER B 1 5 ? 39.028 6.982 -21.476 1.00 38.63 5 SER B O 1
ATOM 1635 N N . PRO B 1 6 ? 39.420 8.544 -23.040 1.00 37.64 6 PRO B N 1
ATOM 1636 C CA . PRO B 1 6 ? 39.802 9.522 -22.006 1.00 44.70 6 PRO B CA 1
ATOM 1637 C C . PRO B 1 6 ? 38.709 9.757 -20.962 1.00 45.12 6 PRO B C 1
ATOM 1638 O O . PRO B 1 6 ? 39.001 9.870 -19.772 1.00 36.74 6 PRO B O 1
ATOM 1642 N N . ARG B 1 7 ? 37.447 9.858 -21.393 1.00 44.08 7 ARG B N 1
ATOM 1643 C CA . ARG B 1 7 ? 36.355 10.056 -20.440 1.00 44.93 7 ARG B CA 1
ATOM 1644 C C . ARG B 1 7 ? 36.188 8.859 -19.505 1.00 45.83 7 ARG B C 1
ATOM 1645 O O . ARG B 1 7 ? 35.983 9.031 -18.284 1.00 41.29 7 ARG B O 1
ATOM 1653 N N . LEU B 1 8 ? 36.269 7.633 -20.046 1.00 37.51 8 LEU B N 1
ATOM 1654 C CA . LEU B 1 8 ? 36.155 6.453 -19.188 1.00 38.00 8 LEU B CA 1
ATOM 1655 C C . LEU B 1 8 ? 37.332 6.342 -18.215 1.00 39.45 8 LEU B C 1
ATOM 1656 O O . LEU B 1 8 ? 37.147 5.933 -17.049 1.00 39.50 8 LEU B O 1
ATOM 1661 N N . ARG B 1 9 ? 38.550 6.684 -18.665 1.00 36.69 9 ARG B N 1
ATOM 1662 C CA . ARG B 1 9 ? 39.701 6.685 -17.747 1.00 34.16 9 ARG B CA 1
ATOM 1663 C C . ARG B 1 9 ? 39.510 7.735 -16.650 1.00 41.89 9 ARG B C 1
ATOM 1664 O O . ARG B 1 9 ? 39.859 7.505 -15.478 1.00 32.60 9 ARG B O 1
ATOM 1672 N N . LYS B 1 10 ? 38.952 8.901 -17.010 1.00 38.78 10 LYS B N 1
ATOM 1673 C CA . LYS B 1 10 ? 38.700 9.914 -15.985 1.00 37.15 10 LYS B CA 1
ATOM 1674 C C . LYS B 1 10 ? 37.684 9.408 -14.954 1.00 35.46 10 LYS B C 1
ATOM 1675 O O . LYS B 1 10 ? 37.894 9.575 -13.743 1.00 36.82 10 LYS B O 1
ATOM 1681 N N . ALA B 1 11 ? 36.614 8.733 -15.398 1.00 33.06 11 ALA B N 1
ATOM 1682 C CA . ALA B 1 11 ? 35.663 8.148 -14.446 1.00 37.06 11 ALA B CA 1
ATOM 1683 C C . ALA B 1 11 ? 36.324 7.106 -13.548 1.00 42.74 11 ALA B C 1
ATOM 1684 O O . ALA B 1 11 ? 36.045 7.039 -12.345 1.00 34.72 11 ALA B O 1
ATOM 1686 N N . MET B 1 12 ? 37.148 6.238 -14.132 1.00 34.10 12 MET B N 1
ATOM 1687 C CA . MET B 1 12 ? 37.867 5.244 -13.344 1.00 36.97 12 MET B CA 1
ATOM 1688 C C . MET B 1 12 ? 38.745 5.912 -12.280 1.00 39.33 12 MET B C 1
ATOM 1689 O O . MET B 1 12 ? 38.727 5.522 -11.099 1.00 35.35 12 MET B O 1
ATOM 1694 N N . ASN B 1 13 ? 39.478 6.960 -12.664 1.00 32.70 13 ASN B N 1
ATOM 1695 C CA . ASN B 1 13 ? 40.323 7.650 -11.697 1.00 38.82 13 ASN B CA 1
ATOM 1696 C C . ASN B 1 13 ? 39.472 8.336 -10.634 1.00 34.50 13 ASN B C 1
ATOM 1697 O O . ASN B 1 13 ? 39.838 8.329 -9.453 1.00 34.02 13 ASN B O 1
ATOM 1702 N N . THR B 1 14 ? 38.346 8.952 -11.046 1.00 35.75 14 THR B N 1
ATOM 1703 C CA . THR B 1 14 ? 37.464 9.662 -10.106 1.00 34.79 14 THR B CA 1
ATOM 1704 C C . THR B 1 14 ? 36.856 8.709 -9.084 1.00 38.18 14 THR B C 1
ATOM 1705 O O . THR B 1 14 ? 36.806 9.019 -7.879 1.00 38.42 14 THR B O 1
ATOM 1709 N N . ALA B 1 15 ? 36.386 7.546 -9.554 1.00 36.33 15 ALA B N 1
ATOM 1710 C CA . ALA B 1 15 ? 35.815 6.535 -8.668 1.00 38.67 15 ALA B CA 1
ATOM 1711 C C . ALA B 1 15 ? 36.819 6.088 -7.624 1.00 39.57 15 ALA B C 1
ATOM 1712 O O . ALA B 1 15 ? 36.484 5.991 -6.434 1.00 34.46 15 ALA B O 1
ATOM 1714 N N . ALA B 1 16 ? 38.065 5.824 -8.042 1.00 33.04 16 ALA B N 1
ATOM 1715 C CA . ALA B 1 16 ? 39.079 5.435 -7.067 1.00 31.39 16 ALA B CA 1
ATOM 1716 C C . ALA B 1 16 ? 39.368 6.560 -6.087 1.00 34.15 16 ALA B C 1
ATOM 1717 O O . ALA B 1 16 ? 39.527 6.318 -4.873 1.00 33.68 16 ALA B O 1
ATOM 1719 N N . TRP B 1 17 ? 39.479 7.790 -6.592 1.00 35.38 17 TRP B N 1
ATOM 1720 C CA . TRP B 1 17 ? 39.840 8.890 -5.708 1.00 35.99 17 TRP B CA 1
ATOM 1721 C C . TRP B 1 17 ? 38.719 9.170 -4.714 1.00 34.83 17 TRP B C 1
ATOM 1722 O O . TRP B 1 17 ? 38.967 9.343 -3.515 1.00 36.01 17 TRP B O 1
ATOM 1733 N N . ALA B 1 18 ? 37.471 9.226 -5.195 1.00 34.74 18 ALA B N 1
ATOM 1734 C CA . ALA B 1 18 ? 36.377 9.636 -4.312 1.00 42.61 18 ALA B CA 1
ATOM 1735 C C . ALA B 1 18 ? 36.133 8.605 -3.217 1.00 32.53 18 ALA B C 1
ATOM 1736 O O . ALA B 1 18 ? 35.714 8.962 -2.116 1.00 33.16 18 ALA B O 1
ATOM 1738 N N . HIS B 1 19 ? 36.399 7.334 -3.493 1.00 30.84 19 HIS B N 1
ATOM 1739 C CA . HIS B 1 19 ? 36.194 6.274 -2.515 1.00 33.50 19 HIS B CA 1
ATOM 1740 C C . HIS B 1 19 ? 37.486 5.813 -1.844 1.00 29.52 19 HIS B C 1
ATOM 1741 O O . HIS B 1 19 ? 37.523 4.714 -1.272 1.00 30.92 19 HIS B O 1
ATOM 1748 N N . ARG B 1 20 ? 38.533 6.637 -1.878 1.00 33.36 20 ARG B N 1
ATOM 1749 C CA . ARG B 1 20 ? 39.857 6.203 -1.426 1.00 35.00 20 ARG B CA 1
ATOM 1750 C C . ARG B 1 20 ? 39.876 5.861 0.062 1.00 37.13 20 ARG B C 1
ATOM 1751 O O . ARG B 1 20 ? 40.699 5.035 0.494 1.00 34.28 20 ARG B O 1
ATOM 1759 N N . HIS B 1 21 ? 39.002 6.499 0.867 1.00 35.49 21 HIS B N 1
ATOM 1760 C CA . HIS B 1 21 ? 38.904 6.219 2.302 1.00 35.72 21 HIS B CA 1
ATOM 1761 C C . HIS B 1 21 ? 37.671 5.386 2.663 1.00 33.39 21 HIS B C 1
ATOM 1762 O O . HIS B 1 21 ? 37.295 5.272 3.843 1.00 35.85 21 HIS B O 1
ATOM 1769 N N . HIS B 1 22 ? 37.042 4.800 1.670 1.00 32.20 22 HIS B N 1
ATOM 1770 C CA . HIS B 1 22 ? 35.788 4.074 1.793 1.00 37.07 22 HIS B CA 1
ATOM 1771 C C . HIS B 1 22 ? 36.115 2.593 1.695 1.00 34.41 22 HIS B C 1
ATOM 1772 O O . HIS B 1 22 ? 36.903 2.184 0.836 1.00 33.59 22 HIS B O 1
ATOM 1779 N N . VAL B 1 23 ? 35.501 1.788 2.561 1.00 30.66 23 VAL B N 1
ATOM 1780 C CA . VAL B 1 23 ? 35.850 0.386 2.732 1.00 33.33 23 VAL B CA 1
ATOM 1781 C C . VAL B 1 23 ? 34.599 -0.469 2.546 1.00 31.79 23 VAL B C 1
ATOM 1782 O O . VAL B 1 23 ? 33.506 -0.075 2.963 1.00 33.98 23 VAL B O 1
ATOM 1786 N N A ARG B 1 24 ? 34.766 -1.645 1.954 0.35 32.76 24 ARG B N 1
ATOM 1787 N N B ARG B 1 24 ? 34.757 -1.634 1.927 0.65 32.56 24 ARG B N 1
ATOM 1788 C CA A ARG B 1 24 ? 33.674 -2.609 1.892 0.35 32.51 24 ARG B CA 1
ATOM 1789 C CA B ARG B 1 24 ? 33.666 -2.606 1.898 0.65 32.42 24 ARG B CA 1
ATOM 1790 C C A ARG B 1 24 ? 33.363 -3.128 3.293 0.35 35.29 24 ARG B C 1
ATOM 1791 C C B ARG B 1 24 ? 33.359 -3.082 3.311 0.65 35.28 24 ARG B C 1
ATOM 1792 O O A ARG B 1 24 ? 34.275 -3.442 4.065 0.35 34.21 24 ARG B O 1
ATOM 1793 O O B ARG B 1 24 ? 34.270 -3.356 4.095 0.65 34.17 24 ARG B O 1
ATOM 1808 N N . LYS B 1 25 ? 32.074 -3.241 3.615 1.00 33.20 25 LYS B N 1
ATOM 1809 C CA . LYS B 1 25 ? 31.688 -3.657 4.968 1.00 38.44 25 LYS B CA 1
ATOM 1810 C C . LYS B 1 25 ? 32.287 -5.000 5.357 1.00 41.61 25 LYS B C 1
ATOM 1811 O O . LYS B 1 25 ? 32.395 -5.914 4.540 1.00 33.96 25 LYS B O 1
ATOM 1817 N N . GLY B 1 26 ? 32.706 -5.097 6.624 1.00 40.94 26 GLY B N 1
ATOM 1818 C CA . GLY B 1 26 ? 33.222 -6.338 7.168 1.00 42.49 26 GLY B CA 1
ATOM 1819 C C . GLY B 1 26 ? 34.716 -6.558 7.034 1.00 41.30 26 GLY B C 1
ATOM 1820 O O . GLY B 1 26 ? 35.207 -7.594 7.488 1.00 43.82 26 GLY B O 1
ATOM 1821 N N . GLY B 1 27 ? 35.453 -5.634 6.444 1.00 35.25 27 GLY B N 1
ATOM 1822 C CA . GLY B 1 27 ? 36.886 -5.811 6.297 1.00 35.77 27 GLY B CA 1
ATOM 1823 C C . GLY B 1 27 ? 37.603 -4.510 6.019 1.00 38.49 27 GLY B C 1
ATOM 1824 O O . GLY B 1 27 ? 37.169 -3.427 6.424 1.00 34.41 27 GLY B O 1
ATOM 1825 N N . GLY B 1 28 ? 38.761 -4.627 5.386 1.00 33.96 28 GLY B N 1
ATOM 1826 C CA . GLY B 1 28 ? 39.542 -3.459 5.039 1.00 31.68 28 GLY B CA 1
ATOM 1827 C C . GLY B 1 28 ? 39.684 -3.254 3.532 1.00 32.73 28 GLY B C 1
ATOM 1828 O O . GLY B 1 28 ? 40.558 -2.503 3.112 1.00 31.70 28 GLY B O 1
ATOM 1829 N N . ILE B 1 29 ? 38.855 -3.903 2.720 1.00 30.97 29 ILE B N 1
ATOM 1830 C CA . ILE B 1 29 ? 39.030 -3.834 1.257 1.00 34.50 29 ILE B CA 1
ATOM 1831 C C . ILE B 1 29 ? 38.505 -2.500 0.737 1.00 32.67 29 ILE B C 1
ATOM 1832 O O . ILE B 1 29 ? 37.318 -2.205 0.924 1.00 33.92 29 ILE B O 1
ATOM 1837 N N . PRO B 1 30 ? 39.302 -1.738 -0.024 1.00 31.21 30 PRO B N 1
ATOM 1838 C CA . PRO B 1 30 ? 38.805 -0.470 -0.563 1.00 29.56 30 PRO B CA 1
ATOM 1839 C C . PRO B 1 30 ? 37.556 -0.697 -1.402 1.00 33.75 30 PRO B C 1
ATOM 1840 O O . PRO B 1 30 ? 37.441 -1.679 -2.147 1.00 30.18 30 PRO B O 1
ATOM 1844 N N . TYR B 1 31 ? 36.602 0.221 -1.257 1.00 29.54 31 TYR B N 1
ATOM 1845 C CA . TYR B 1 31 ? 35.295 0.084 -1.886 1.00 30.85 31 TYR B CA 1
ATOM 1846 C C . TYR B 1 31 ? 35.362 0.098 -3.407 1.00 35.29 31 TYR B C 1
ATOM 1847 O O . TYR B 1 31 ? 34.447 -0.417 -4.062 1.00 31.76 31 TYR B O 1
ATOM 1856 N N . VAL B 1 32 ? 36.386 0.728 -3.988 1.00 32.44 32 VAL B N 1
ATOM 1857 C CA . VAL B 1 32 ? 36.465 0.792 -5.452 1.00 33.35 32 VAL B CA 1
ATOM 1858 C C . VAL B 1 32 ? 36.531 -0.605 -6.074 1.00 34.40 32 VAL B C 1
ATOM 1859 O O . VAL B 1 32 ? 36.192 -0.782 -7.257 1.00 30.39 32 VAL B O 1
ATOM 1863 N N . SER B 1 33 ? 36.944 -1.619 -5.296 1.00 31.35 33 SER B N 1
ATOM 1864 C CA . SER B 1 33 ? 36.855 -3.004 -5.769 1.00 33.43 33 SER B CA 1
ATOM 1865 C C . SER B 1 33 ? 35.454 -3.320 -6.272 1.00 34.25 33 SER B C 1
ATOM 1866 O O . SER B 1 33 ? 35.280 -3.928 -7.340 1.00 32.76 33 SER B O 1
ATOM 1869 N N . HIS B 1 34 ? 34.440 -2.889 -5.526 1.00 32.20 34 HIS B N 1
ATOM 1870 C CA . HIS B 1 34 ? 33.050 -3.100 -5.924 1.00 33.52 34 HIS B CA 1
ATOM 1871 C C . HIS B 1 34 ? 32.683 -2.276 -7.162 1.00 35.01 34 HIS B C 1
ATOM 1872 O O . HIS B 1 34 ? 32.026 -2.786 -8.076 1.00 34.37 34 HIS B O 1
ATOM 1879 N N . LEU B 1 35 ? 33.090 -1.006 -7.211 1.00 32.17 35 LEU B N 1
ATOM 1880 C CA . LEU B 1 35 ? 32.710 -0.138 -8.332 1.00 33.32 35 LEU B CA 1
ATOM 1881 C C . LEU B 1 35 ? 33.304 -0.641 -9.642 1.00 32.63 35 LEU B C 1
ATOM 1882 O O . LEU B 1 35 ? 32.620 -0.696 -10.680 1.00 33.83 35 LEU B O 1
ATOM 1887 N N A TYR B 1 36 ? 34.586 -1.001 -9.600 0.57 30.04 36 TYR B N 1
ATOM 1888 N N B TYR B 1 36 ? 34.576 -1.016 -9.643 0.43 29.55 36 TYR B N 1
ATOM 1889 C CA A TYR B 1 36 ? 35.268 -1.563 -10.761 0.57 34.32 36 TYR B CA 1
ATOM 1890 C CA B TYR B 1 36 ? 35.103 -1.509 -10.911 0.43 33.89 36 TYR B CA 1
ATOM 1891 C C A TYR B 1 36 ? 34.629 -2.874 -11.194 0.57 35.55 36 TYR B C 1
ATOM 1892 C C B TYR B 1 36 ? 34.563 -2.892 -11.238 0.43 35.50 36 TYR B C 1
ATOM 1893 O O A TYR B 1 36 ? 34.497 -3.138 -12.391 0.57 33.31 36 TYR B O 1
ATOM 1894 O O B TYR B 1 36 ? 34.439 -3.229 -12.418 0.43 33.36 36 TYR B O 1
ATOM 1911 N N . SER B 1 37 ? 34.238 -3.712 -10.229 1.00 33.88 37 SER B N 1
ATOM 1912 C CA . SER B 1 37 ? 33.551 -4.968 -10.542 1.00 35.07 37 SER B CA 1
ATOM 1913 C C . SER B 1 37 ? 32.210 -4.702 -11.221 1.00 34.92 37 SER B C 1
ATOM 1914 O O . SER B 1 37 ? 31.821 -5.415 -12.156 1.00 37.33 37 SER B O 1
ATOM 1917 N N . VAL B 1 38 ? 31.487 -3.683 -10.772 1.00 32.25 38 VAL B N 1
ATOM 1918 C CA . VAL B 1 38 ? 30.198 -3.383 -11.407 1.00 29.80 38 VAL 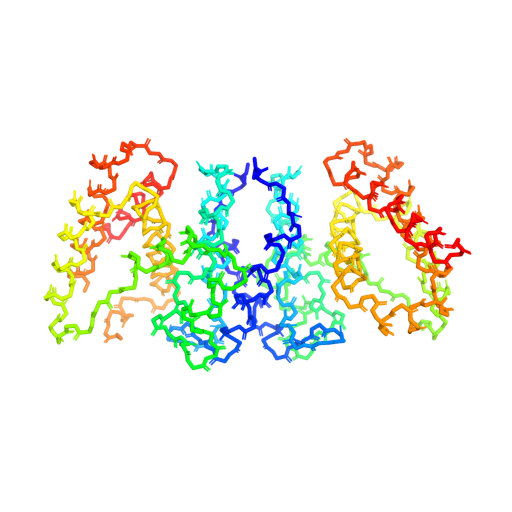B CA 1
ATOM 1919 C C . VAL B 1 38 ? 30.412 -2.899 -12.831 1.00 36.17 38 VAL B C 1
ATOM 1920 O O . VAL B 1 38 ? 29.691 -3.304 -13.761 1.00 36.44 38 VAL B O 1
ATOM 1924 N N . MET B 1 39 ? 31.422 -2.046 -13.035 1.00 32.98 39 MET B N 1
ATOM 1925 C CA . MET B 1 39 ? 31.714 -1.595 -14.391 1.00 41.52 39 MET B CA 1
ATOM 1926 C C . MET B 1 39 ? 32.082 -2.751 -15.293 1.00 34.07 39 MET B C 1
ATOM 1927 O O . MET B 1 39 ? 31.660 -2.805 -16.463 1.00 33.79 39 MET B O 1
ATOM 1932 N N . TYR B 1 40 ? 32.911 -3.661 -14.778 1.00 33.82 40 TYR B N 1
ATOM 1933 C CA . TYR B 1 40 ? 33.318 -4.824 -15.557 1.00 32.43 40 TYR B CA 1
ATOM 1934 C C . TYR B 1 40 ? 32.109 -5.637 -15.980 1.00 36.60 40 TYR B C 1
ATOM 1935 O O . TYR B 1 40 ? 31.986 -6.020 -17.153 1.00 38.31 40 TYR B O 1
ATOM 1944 N N . LEU B 1 41 ? 31.214 -5.924 -15.032 1.00 36.67 41 LEU B N 1
ATOM 1945 C CA . LEU B 1 41 ? 29.980 -6.647 -15.341 1.00 43.63 41 LEU B CA 1
ATOM 1946 C C . LEU B 1 41 ? 29.137 -5.910 -16.391 1.00 39.79 41 LEU B C 1
ATOM 1947 O O . LEU B 1 41 ? 28.576 -6.524 -17.312 1.00 38.47 41 LEU B O 1
ATOM 1952 N N . LEU B 1 42 ? 29.042 -4.588 -16.279 1.00 41.22 42 LEU B N 1
ATOM 1953 C CA . LEU B 1 42 ? 28.258 -3.844 -17.261 1.00 36.86 42 LEU B CA 1
ATOM 1954 C C . LEU B 1 42 ? 28.904 -3.869 -18.646 1.00 38.77 42 LEU B C 1
ATOM 1955 O O . LEU B 1 42 ? 28.191 -3.963 -19.653 1.00 41.48 42 LEU B O 1
ATOM 1960 N N . ALA B 1 43 ? 30.242 -3.829 -18.722 1.00 36.60 43 ALA B N 1
ATOM 1961 C CA . ALA B 1 43 ? 30.907 -3.810 -20.024 1.00 41.23 43 ALA B CA 1
ATOM 1962 C C . ALA B 1 43 ? 30.607 -5.050 -20.849 1.00 48.59 43 ALA B C 1
ATOM 1963 O O . ALA B 1 43 ? 30.754 -5.014 -22.079 1.00 46.10 43 ALA B O 1
ATOM 1965 N N . SER B 1 44 ? 30.185 -6.149 -20.215 1.00 39.51 44 SER B N 1
ATOM 1966 C CA . SER B 1 44 ? 29.862 -7.310 -21.031 1.00 46.91 44 SER B CA 1
ATOM 1967 C C . SER B 1 44 ? 28.476 -7.230 -21.648 1.00 53.33 44 SER B C 1
ATOM 1968 O O . SER B 1 44 ? 28.146 -8.066 -22.495 1.00 51.93 44 SER B O 1
ATOM 1971 N N . VAL B 1 45 ? 27.683 -6.214 -21.311 1.00 45.66 45 VAL B N 1
ATOM 1972 C CA . VAL B 1 45 ? 26.300 -6.178 -21.774 1.00 47.12 45 VAL B CA 1
ATOM 1973 C C . VAL B 1 45 ? 25.904 -4.860 -22.406 1.00 52.46 45 VAL B C 1
ATOM 1974 O O . VAL B 1 45 ? 24.917 -4.818 -23.157 1.00 62.54 45 VAL B O 1
ATOM 1978 N N . THR B 1 46 ? 26.626 -3.767 -22.217 1.00 45.56 46 THR B N 1
ATOM 1979 C CA . THR B 1 46 ? 26.279 -2.531 -22.900 1.00 48.68 46 THR B CA 1
ATOM 1980 C C . THR B 1 46 ? 27.479 -1.927 -23.605 1.00 51.97 46 THR B C 1
ATOM 1981 O O . THR B 1 46 ? 28.628 -2.115 -23.199 1.00 54.01 46 THR B O 1
ATOM 1985 N N A ASN B 1 47 ? 27.182 -1.167 -24.655 0.50 53.21 47 ASN B N 1
ATOM 1986 N N B ASN B 1 47 ? 27.186 -1.179 -24.668 0.50 53.21 47 ASN B N 1
ATOM 1987 C CA A ASN B 1 47 ? 28.137 -0.314 -25.345 0.50 51.30 47 ASN B CA 1
ATOM 1988 C CA B ASN B 1 47 ? 28.164 -0.326 -25.325 0.50 51.28 47 ASN B CA 1
ATOM 1989 C C A ASN B 1 47 ? 28.068 1.138 -24.879 0.50 52.98 47 ASN B C 1
ATOM 1990 C C B ASN B 1 47 ? 27.919 1.152 -25.022 0.50 53.10 47 ASN B C 1
ATOM 1991 O O A ASN B 1 47 ? 28.845 1.974 -25.354 0.50 51.97 47 ASN B O 1
ATOM 1992 O O B ASN B 1 47 ? 28.404 2.023 -25.754 0.50 50.24 47 ASN B O 1
ATOM 2001 N N . ASP B 1 48 ? 27.158 1.448 -23.967 1.00 45.24 48 ASP B N 1
ATOM 2002 C CA . ASP B 1 48 ? 26.807 2.817 -23.606 1.00 48.58 48 ASP B CA 1
ATOM 2003 C C . ASP B 1 48 ? 27.812 3.327 -22.585 1.00 48.89 48 ASP B C 1
ATOM 2004 O O . ASP B 1 48 ? 27.753 2.971 -21.406 1.00 45.46 48 ASP B O 1
ATOM 2009 N N . GLU B 1 49 ? 28.734 4.176 -23.034 1.00 41.90 49 GLU B N 1
ATOM 2010 C CA . GLU B 1 49 ? 29.767 4.637 -22.106 1.00 44.17 49 GLU B CA 1
ATOM 2011 C C . GLU B 1 49 ? 29.164 5.378 -20.911 1.00 41.53 49 GLU B C 1
ATOM 2012 O O . GLU B 1 49 ? 29.687 5.260 -19.799 1.00 40.76 49 GLU B O 1
ATOM 2018 N N . ASP B 1 50 ? 28.051 6.118 -21.098 1.00 42.94 50 ASP B N 1
ATOM 2019 C CA . ASP B 1 50 ? 27.381 6.725 -19.940 1.00 44.30 50 ASP B CA 1
ATOM 2020 C C . ASP B 1 50 ? 26.987 5.669 -18.920 1.00 45.90 50 ASP B C 1
ATOM 2021 O O . ASP B 1 50 ? 27.011 5.922 -17.706 1.00 40.38 50 ASP B O 1
ATOM 2026 N N . VAL B 1 51 ? 26.614 4.477 -19.391 1.00 42.75 51 VAL B N 1
ATOM 2027 C CA . VAL B 1 51 ? 26.170 3.444 -18.458 1.00 42.06 51 VAL B CA 1
ATOM 2028 C C . VAL B 1 51 ? 27.351 2.880 -17.687 1.00 45.88 51 VAL B C 1
ATOM 2029 O O . VAL B 1 51 ? 27.264 2.656 -16.470 1.00 40.71 51 VAL B O 1
ATOM 2033 N N . LEU B 1 52 ? 28.487 2.679 -18.361 1.00 39.01 52 LEU B N 1
ATOM 2034 C CA . LEU B 1 52 ? 29.685 2.255 -17.638 1.00 36.45 52 LEU B CA 1
ATOM 2035 C C . LEU B 1 52 ? 30.085 3.276 -16.583 1.00 39.85 52 LEU B C 1
ATOM 2036 O O . LEU B 1 52 ? 30.400 2.908 -15.444 1.00 36.04 52 LEU B O 1
ATOM 2041 N N . ILE B 1 53 ? 30.086 4.565 -16.947 1.00 37.18 53 ILE B N 1
ATOM 2042 C CA . ILE B 1 53 ? 30.516 5.596 -16.004 1.00 38.24 53 ILE B CA 1
ATOM 2043 C C . ILE B 1 53 ? 29.547 5.695 -14.825 1.00 39.32 53 ILE B C 1
ATOM 2044 O O . ILE B 1 53 ? 29.969 5.802 -13.668 1.00 42.59 53 ILE B O 1
ATOM 2049 N N . ALA B 1 54 ? 28.237 5.646 -15.080 1.00 41.55 54 ALA B N 1
ATOM 2050 C CA . ALA B 1 54 ? 27.313 5.683 -13.944 1.00 35.88 54 ALA B CA 1
ATOM 2051 C C . ALA B 1 54 ? 27.473 4.444 -13.075 1.00 42.51 54 ALA B C 1
ATOM 2052 O O . ALA B 1 54 ? 27.342 4.522 -11.835 1.00 39.17 54 ALA B O 1
ATOM 2054 N N . GLY B 1 55 ? 27.816 3.306 -13.692 1.00 37.84 55 GLY B N 1
ATOM 2055 C CA . GLY B 1 55 ? 28.185 2.128 -12.907 1.00 38.12 55 GLY B CA 1
ATOM 2056 C C . GLY B 1 55 ? 29.359 2.381 -11.975 1.00 38.63 55 GLY B C 1
ATOM 2057 O O . GLY B 1 55 ? 29.317 2.021 -10.787 1.00 39.57 55 GLY B O 1
ATOM 2058 N N . LEU B 1 56 ? 30.421 3.012 -12.490 1.00 35.83 56 LEU B N 1
ATOM 2059 C CA . LEU B 1 56 ? 31.579 3.308 -11.648 1.00 34.61 56 LEU B CA 1
ATOM 2060 C C . LEU B 1 56 ? 31.209 4.236 -10.516 1.00 35.80 56 LEU B C 1
ATOM 2061 O O . LEU B 1 56 ? 31.784 4.132 -9.435 1.00 39.27 56 LEU B O 1
ATOM 2066 N N . LEU B 1 57 ? 30.266 5.153 -10.750 1.00 35.87 57 LEU B N 1
ATOM 2067 C CA . LEU B 1 57 ? 29.975 6.238 -9.819 1.00 41.72 57 LEU B CA 1
ATOM 2068 C C . LEU B 1 57 ? 28.646 6.081 -9.089 1.00 40.16 57 LEU B C 1
ATOM 2069 O O . LEU B 1 57 ? 28.212 7.023 -8.418 1.00 45.54 57 LEU B O 1
ATOM 2074 N N . HIS B 1 58 ? 28.009 4.911 -9.158 1.00 38.60 58 HIS B N 1
ATOM 2075 C CA . HIS B 1 58 ? 26.621 4.820 -8.699 1.00 43.31 58 HIS B CA 1
ATOM 2076 C C . HIS B 1 58 ? 26.471 4.916 -7.195 1.00 42.77 58 HIS B C 1
ATOM 2077 O O . HIS B 1 58 ? 25.349 5.098 -6.718 1.00 51.38 58 HIS B O 1
ATOM 2084 N N . ASP B 1 59 ? 27.548 4.770 -6.437 1.00 40.90 59 ASP B N 1
ATOM 2085 C CA . ASP B 1 59 ? 27.486 4.927 -4.994 1.00 48.54 59 ASP B CA 1
ATOM 2086 C C . ASP B 1 59 ? 28.119 6.215 -4.487 1.00 52.29 59 ASP B C 1
ATOM 2087 O O . ASP B 1 59 ? 28.148 6.424 -3.268 1.00 51.89 59 ASP B O 1
ATOM 2092 N N . THR B 1 60 ? 28.641 7.082 -5.363 1.00 43.16 60 THR B N 1
ATOM 2093 C CA . THR B 1 60 ? 29.361 8.254 -4.859 1.00 41.50 60 THR B CA 1
ATOM 2094 C C . THR B 1 60 ? 28.433 9.193 -4.110 1.00 51.19 60 THR B C 1
ATOM 2095 O O . THR B 1 60 ? 28.776 9.693 -3.032 1.00 50.88 60 THR B O 1
ATOM 2099 N N . LEU B 1 61 ? 27.264 9.482 -4.688 1.00 51.13 61 LEU B N 1
ATOM 2100 C CA . LEU B 1 61 ? 26.358 10.443 -4.077 1.00 55.40 61 LEU B CA 1
ATOM 2101 C C . LEU B 1 61 ? 25.840 9.922 -2.748 1.00 58.73 61 LEU B C 1
ATOM 2102 O O . LEU B 1 61 ? 25.701 10.687 -1.789 1.00 54.88 61 LEU B O 1
ATOM 2107 N N . GLU B 1 62 ? 25.588 8.618 -2.664 1.00 60.25 62 GLU B N 1
ATOM 2108 C CA . GLU B 1 62 ? 25.074 8.050 -1.424 1.00 63.97 62 GLU B CA 1
ATOM 2109 C C . GLU B 1 62 ? 26.144 7.965 -0.344 1.00 62.35 62 GLU B C 1
ATOM 2110 O O . GLU B 1 62 ? 25.868 8.262 0.822 1.00 58.86 62 GLU B O 1
ATOM 2116 N N . ASP B 1 63 ? 27.365 7.567 -0.702 1.00 55.07 63 ASP B N 1
ATOM 2117 C CA . ASP B 1 63 ? 28.348 7.151 0.290 1.00 50.39 63 ASP B CA 1
ATOM 2118 C C . ASP B 1 63 ? 29.487 8.128 0.512 1.00 51.85 63 ASP B C 1
ATOM 2119 O O . ASP B 1 63 ? 30.036 8.152 1.618 1.00 45.99 63 ASP B O 1
ATOM 2124 N N . VAL B 1 64 ? 29.888 8.909 -0.493 1.00 46.06 64 VAL B N 1
ATOM 2125 C CA . VAL B 1 64 ? 30.969 9.870 -0.269 1.00 49.82 64 VAL B CA 1
ATOM 2126 C C . VAL B 1 64 ? 30.656 11.246 -0.855 1.00 51.41 64 VAL B C 1
ATOM 2127 O O . VAL B 1 64 ? 31.548 11.871 -1.451 1.00 49.46 64 VAL B O 1
ATOM 2131 N N . PRO B 1 65 ? 29.450 11.799 -0.670 1.00 64.03 65 PRO B N 1
ATOM 2132 C CA . PRO B 1 65 ? 29.161 13.114 -1.278 1.00 59.88 65 PRO B CA 1
ATOM 2133 C C . PRO B 1 65 ? 30.003 14.248 -0.700 1.00 62.81 65 PRO B C 1
ATOM 2134 O O . PRO B 1 65 ? 30.061 15.321 -1.317 1.00 63.44 65 PRO B O 1
ATOM 2138 N N . GLU B 1 66 ? 30.659 14.045 0.454 1.00 55.69 66 GLU B N 1
ATOM 2139 C CA . GLU B 1 66 ? 31.631 15.017 0.943 1.00 62.38 66 GLU B CA 1
ATOM 2140 C C . GLU B 1 66 ? 32.876 15.069 0.064 1.00 55.94 66 GLU B C 1
ATOM 2141 O O . GLU B 1 66 ? 33.571 16.091 0.069 1.00 57.42 66 GLU B O 1
ATOM 2147 N N . GLU B 1 67 ? 33.190 13.987 -0.657 1.00 45.75 67 GLU B N 1
ATOM 2148 C CA . GLU B 1 67 ? 34.314 13.987 -1.589 1.00 52.99 67 GLU B CA 1
ATOM 2149 C C . GLU B 1 67 ? 33.918 14.382 -2.997 1.00 47.78 67 GLU B C 1
ATOM 2150 O O . GLU B 1 67 ? 34.737 14.960 -3.707 1.00 51.88 67 GLU B O 1
ATOM 2156 N N . TYR B 1 68 ? 32.690 14.076 -3.405 1.00 47.46 68 TYR B N 1
ATOM 2157 C CA . TYR B 1 68 ? 32.273 14.194 -4.800 1.00 50.98 68 TYR B CA 1
ATOM 2158 C C . TYR B 1 68 ? 30.750 14.264 -4.798 1.00 55.61 68 TYR B C 1
ATOM 2159 O O . TYR B 1 68 ? 30.099 13.244 -4.553 1.00 56.30 68 TYR B O 1
ATOM 2168 N N . ASN B 1 69 ? 30.185 15.454 -5.061 1.00 58.48 69 ASN B N 1
ATOM 2169 C CA . ASN B 1 69 ? 28.743 15.682 -5.026 1.00 54.39 69 ASN B CA 1
ATOM 2170 C C . ASN B 1 69 ? 28.144 15.697 -6.443 1.00 59.34 69 ASN B C 1
ATOM 2171 O O . ASN B 1 69 ? 28.847 15.571 -7.454 1.00 47.11 69 ASN B O 1
ATOM 2176 N N . SER B 1 70 ? 26.815 15.866 -6.514 1.00 49.22 70 SER B N 1
ATOM 2177 C CA . SER B 1 70 ? 26.138 15.787 -7.807 1.00 58.47 70 SER B CA 1
ATOM 2178 C C . SER B 1 70 ? 26.558 16.910 -8.743 1.00 53.96 70 SER B C 1
ATOM 2179 O O . SER B 1 70 ? 26.578 16.716 -9.965 1.00 52.59 70 SER B O 1
ATOM 2182 N N . ALA B 1 71 ? 26.878 18.088 -8.207 1.00 46.95 71 ALA B N 1
ATOM 2183 C CA . ALA B 1 71 ? 27.322 19.173 -9.075 1.00 52.85 71 ALA B CA 1
ATOM 2184 C C . ALA B 1 71 ? 28.650 18.824 -9.731 1.00 61.78 71 ALA B C 1
ATOM 2185 O O . ALA B 1 71 ? 28.837 19.044 -10.937 1.00 54.31 71 ALA B O 1
ATOM 2187 N N . GLN B 1 72 ? 29.578 18.242 -8.956 1.00 45.58 72 GLN B N 1
ATOM 2188 C CA . GLN B 1 72 ? 30.861 17.856 -9.521 1.00 52.10 72 GLN B CA 1
ATOM 2189 C C . GLN B 1 72 ? 30.680 16.742 -10.534 1.00 50.32 72 GLN B C 1
ATOM 2190 O O . GLN B 1 72 ? 31.285 16.764 -11.612 1.00 50.32 72 GLN B O 1
ATOM 2196 N N . LEU B 1 73 ? 29.844 15.764 -10.199 1.00 47.64 73 LEU B N 1
ATOM 2197 C CA . LEU B 1 73 ? 29.544 14.672 -11.108 1.00 46.62 73 LEU B CA 1
ATOM 2198 C C . LEU B 1 73 ? 29.077 15.204 -12.464 1.00 53.59 73 LEU B C 1
ATOM 2199 O O . LEU B 1 73 ? 29.586 14.798 -13.516 1.00 48.23 73 LEU B O 1
ATOM 2204 N N . GLU B 1 74 ? 28.127 16.147 -12.450 1.00 48.65 74 GLU B N 1
ATOM 2205 C CA . GLU B 1 74 ? 27.604 16.698 -13.700 1.00 49.29 74 GLU B CA 1
ATOM 2206 C C . GLU B 1 74 ? 28.658 17.489 -14.461 1.00 55.33 74 GLU B C 1
ATOM 2207 O O . GLU B 1 74 ? 28.730 17.414 -15.700 1.00 48.23 74 GLU B O 1
ATOM 2213 N N . ALA B 1 75 ? 29.464 18.280 -13.746 1.00 50.75 75 ALA B N 1
ATOM 2214 C CA . ALA B 1 75 ? 30.454 19.101 -14.432 1.00 61.30 75 ALA B CA 1
ATOM 2215 C C . ALA B 1 75 ? 31.506 18.233 -15.112 1.00 52.95 75 ALA B C 1
ATOM 2216 O O . ALA B 1 75 ? 32.009 18.601 -16.183 1.00 53.38 75 ALA B O 1
ATOM 2218 N N . ASP B 1 76 ? 31.812 17.065 -14.532 1.00 44.04 76 ASP B N 1
ATOM 2219 C CA . ASP B 1 76 ? 32.796 16.147 -15.100 1.00 48.79 76 ASP B CA 1
ATOM 2220 C C . ASP B 1 76 ? 32.203 15.266 -16.191 1.00 49.33 76 ASP B C 1
ATOM 2221 O O . ASP B 1 76 ? 32.864 15.006 -17.199 1.00 47.84 76 ASP B O 1
ATOM 2226 N N . PHE B 1 77 ? 30.976 14.770 -16.008 1.00 46.88 77 PHE B N 1
ATOM 2227 C CA . PHE B 1 77 ? 30.466 13.739 -16.907 1.00 43.95 77 PHE B CA 1
ATOM 2228 C C . PHE B 1 77 ? 29.119 14.076 -17.550 1.00 44.39 77 PHE B C 1
ATOM 2229 O O . PHE B 1 77 ? 28.568 13.240 -18.271 1.00 49.80 77 PHE B O 1
ATOM 2237 N N . GLY B 1 78 ? 28.572 15.262 -17.342 1.00 46.84 78 GLY B N 1
ATOM 2238 C CA . GLY B 1 78 ? 27.381 15.650 -18.079 1.00 55.38 78 GLY B CA 1
ATOM 2239 C C . GLY B 1 78 ? 26.075 15.265 -17.405 1.00 48.70 78 GLY B C 1
ATOM 2240 O O . GLY B 1 78 ? 26.055 14.556 -16.392 1.00 50.27 78 GLY B O 1
ATOM 2241 N N . PRO B 1 79 ? 24.947 15.733 -17.954 1.00 56.61 79 PRO B N 1
ATOM 2242 C CA . PRO B 1 79 ? 23.668 15.563 -17.246 1.00 57.06 79 PRO B CA 1
ATOM 2243 C C . PRO B 1 79 ? 23.127 14.140 -17.296 1.00 58.20 79 PRO B C 1
ATOM 2244 O O . PRO B 1 79 ? 22.474 13.705 -16.343 1.00 60.36 79 PRO B O 1
ATOM 2248 N N . ARG B 1 80 ? 23.383 13.404 -18.381 1.00 50.93 80 ARG B N 1
ATOM 2249 C CA . ARG B 1 80 ? 22.828 12.055 -18.491 1.00 59.34 80 ARG B CA 1
ATOM 2250 C C . ARG B 1 80 ? 23.388 11.131 -17.411 1.00 55.03 80 ARG B C 1
ATOM 2251 O O . ARG B 1 80 ? 22.627 10.437 -16.721 1.00 49.56 80 ARG B O 1
ATOM 2259 N N . VAL B 1 81 ? 24.714 11.137 -17.209 1.00 50.12 81 VAL B N 1
ATOM 2260 C CA . VAL B 1 81 ? 25.305 10.322 -16.153 1.00 45.89 81 VAL B CA 1
ATOM 2261 C C . VAL B 1 81 ? 24.796 10.772 -14.788 1.00 52.21 81 VAL B C 1
ATOM 2262 O O . VAL B 1 81 ? 24.541 9.952 -13.903 1.00 47.08 81 VAL B O 1
ATOM 2266 N N . ARG B 1 82 ? 24.634 12.082 -14.594 1.00 49.63 82 ARG B N 1
ATOM 2267 C CA . ARG B 1 82 ? 24.181 12.544 -13.288 1.00 51.44 82 ARG B CA 1
ATOM 2268 C C . ARG B 1 82 ? 22.760 12.069 -13.012 1.00 56.61 82 ARG B C 1
ATOM 2269 O O . ARG B 1 82 ? 22.439 11.683 -11.882 1.00 49.07 82 ARG B O 1
ATOM 2277 N N . GLU B 1 83 ? 21.909 12.047 -14.048 1.00 53.97 83 GLU B N 1
ATOM 2278 C CA . GLU B 1 83 ? 20.549 11.537 -13.889 1.00 56.45 83 GLU B CA 1
ATOM 2279 C C . GLU B 1 83 ? 20.528 10.031 -13.624 1.00 58.79 83 GLU B C 1
ATOM 2280 O O . GLU B 1 83 ? 19.748 9.562 -12.789 1.00 53.70 83 GLU B O 1
ATOM 2286 N N . LEU B 1 84 ? 21.350 9.254 -14.341 1.00 51.69 84 LEU B N 1
ATOM 2287 C CA . LEU B 1 84 ? 21.427 7.820 -14.067 1.00 51.60 84 LEU B CA 1
ATOM 2288 C C . LEU B 1 84 ? 21.827 7.570 -12.619 1.00 50.73 84 LEU B C 1
ATOM 2289 O O . LEU B 1 84 ? 21.159 6.821 -11.901 1.00 53.39 84 LEU B O 1
ATOM 2294 N N . VAL B 1 85 ? 22.907 8.214 -12.164 1.00 47.81 85 VAL B N 1
ATOM 2295 C CA . VAL B 1 85 ? 23.352 8.023 -10.785 1.00 46.34 85 VAL B CA 1
ATOM 2296 C C . VAL B 1 85 ? 22.261 8.448 -9.814 1.00 53.87 85 VAL B C 1
ATOM 2297 O O . VAL B 1 85 ? 22.032 7.795 -8.792 1.00 54.95 85 VAL B O 1
ATOM 2301 N N . GLU B 1 86 ? 21.543 9.529 -10.128 1.00 51.33 86 GLU B N 1
ATOM 2302 C CA . GLU B 1 86 ? 20.520 9.973 -9.194 1.00 53.86 86 GLU B CA 1
ATOM 2303 C C . GLU B 1 86 ? 19.307 9.053 -9.171 1.00 49.37 86 GLU B C 1
ATOM 2304 O O . GLU B 1 86 ? 18.641 8.962 -8.135 1.00 58.04 86 GLU B O 1
ATOM 2310 N N . GLU B 1 87 ? 19.032 8.331 -10.262 1.00 51.19 87 GLU B N 1
ATOM 2311 C CA . GLU B 1 87 ? 17.983 7.309 -10.232 1.00 61.36 87 GLU B CA 1
ATOM 2312 C C . GLU B 1 87 ? 18.274 6.216 -9.206 1.00 66.16 87 GLU B C 1
ATOM 2313 O O . GLU B 1 87 ? 17.344 5.625 -8.646 1.00 64.59 87 GLU B O 1
ATOM 2319 N N . LEU B 1 88 ? 19.553 5.919 -8.976 1.00 68.08 88 LEU B N 1
ATOM 2320 C CA . LEU B 1 88 ? 19.993 4.822 -8.124 1.00 72.61 88 LEU B CA 1
ATOM 2321 C C . LEU B 1 88 ? 20.308 5.252 -6.700 1.00 67.47 88 LEU B C 1
ATOM 2322 O O . LEU B 1 88 ? 20.518 4.386 -5.848 1.00 69.58 88 LEU B O 1
ATOM 2327 N N . THR B 1 89 ? 20.404 6.555 -6.440 1.00 76.39 89 THR B N 1
ATOM 2328 C CA . THR B 1 89 ? 20.618 7.080 -5.093 1.00 83.84 89 THR B CA 1
ATOM 2329 C C . THR B 1 89 ? 19.275 7.098 -4.380 1.00 87.15 89 THR B C 1
ATOM 2330 O O . THR B 1 89 ? 18.412 7.923 -4.700 1.00 83.34 89 THR B O 1
ATOM 2334 N N . LYS B 1 90 ? 19.091 6.177 -3.428 1.00 91.96 90 LYS B N 1
ATOM 2335 C CA . LYS B 1 90 ? 17.809 6.008 -2.760 1.00 96.33 90 LYS B CA 1
ATOM 2336 C C . LYS B 1 90 ? 17.738 6.856 -1.497 1.00 103.96 90 LYS B C 1
ATOM 2337 O O . LYS B 1 90 ? 18.713 6.968 -0.748 1.00 107.92 90 LYS B O 1
ATOM 2343 N N . GLN B 1 91 ? 16.559 7.437 -1.267 1.00 103.76 91 GLN B N 1
ATOM 2344 C CA . GLN B 1 91 ? 16.336 8.343 -0.154 1.00 119.19 91 GLN B CA 1
ATOM 2345 C C . GLN B 1 91 ? 16.491 7.618 1.184 1.00 121.83 91 GLN B C 1
ATOM 2346 O O . GLN B 1 91 ? 16.434 6.387 1.250 1.00 112.04 91 GLN B O 1
ATOM 2352 N N . PRO B 1 92 ? 16.693 8.375 2.276 1.00 135.71 92 PRO B N 1
ATOM 2353 C CA . PRO B 1 92 ? 16.878 7.753 3.607 1.00 136.66 92 PRO B CA 1
ATOM 2354 C C . PRO B 1 92 ? 15.586 7.463 4.373 1.00 128.32 92 PRO B C 1
ATOM 2355 O O . PRO B 1 92 ? 15.198 8.154 5.314 1.00 132.66 92 PRO B O 1
ATOM 2359 N N . LEU B 1 93 ? 14.894 6.401 3.971 1.00 126.00 93 LEU B N 1
ATOM 2360 C CA . LEU B 1 93 ? 13.780 5.895 4.761 1.00 119.56 93 LEU B CA 1
ATOM 2361 C C . LEU B 1 93 ? 14.313 5.102 5.954 1.00 117.86 93 LEU B C 1
ATOM 2362 O O . LEU B 1 93 ? 15.403 4.524 5.905 1.00 112.12 93 LEU B O 1
ATOM 2367 N N . LYS B 1 94 ? 13.530 5.079 7.038 1.00 114.35 94 LYS B N 1
ATOM 2368 C CA . LYS B 1 94 ? 14.025 4.519 8.295 1.00 113.08 94 LYS B CA 1
ATOM 2369 C C . LYS B 1 94 ? 13.999 2.989 8.304 1.00 113.95 94 LYS B C 1
ATOM 2370 O O . LYS B 1 94 ? 14.964 2.354 8.747 1.00 107.52 94 LYS B O 1
ATOM 2376 N N . SER B 1 95 ? 12.918 2.379 7.819 1.00 113.10 95 SER B N 1
ATOM 2377 C CA . SER B 1 95 ? 12.721 0.938 7.935 1.00 106.15 95 SER B CA 1
ATOM 2378 C C . SER B 1 95 ? 13.404 0.212 6.780 1.00 103.56 95 SER B C 1
ATOM 2379 O O . SER B 1 95 ? 13.264 0.614 5.620 1.00 96.62 95 SER B O 1
ATOM 2382 N N . TRP B 1 96 ? 14.155 -0.848 7.103 1.00 101.09 96 TRP B N 1
ATOM 2383 C CA . TRP B 1 96 ? 14.790 -1.641 6.054 1.00 99.88 96 TRP B CA 1
ATOM 2384 C C . TRP B 1 96 ? 13.761 -2.124 5.049 1.00 99.14 96 TRP B C 1
ATOM 2385 O O . TRP B 1 96 ? 13.915 -1.915 3.840 1.00 99.96 96 TRP B O 1
ATOM 2396 N N . LYS B 1 97 ? 12.702 -2.783 5.533 1.00 91.77 97 LYS B N 1
ATOM 2397 C CA . LYS B 1 97 ? 11.641 -3.218 4.634 1.00 92.41 97 LYS B CA 1
ATOM 2398 C C . LYS B 1 97 ? 11.128 -2.056 3.802 1.00 92.90 97 LYS B C 1
ATOM 2399 O O . LYS B 1 97 ? 10.953 -2.182 2.585 1.00 89.41 97 LYS B O 1
ATOM 2405 N N . ALA B 1 98 ? 10.913 -0.903 4.439 1.00 92.45 98 ALA B N 1
ATOM 2406 C CA . ALA B 1 98 ? 10.373 0.245 3.717 1.00 97.10 98 ALA B CA 1
ATOM 2407 C C . ALA B 1 98 ? 11.319 0.688 2.609 1.00 90.00 98 ALA B C 1
ATOM 2408 O O . ALA B 1 98 ? 10.890 0.921 1.473 1.00 86.32 98 ALA B O 1
ATOM 2410 N N . ARG B 1 99 ? 12.617 0.802 2.918 1.00 84.82 99 ARG B N 1
ATOM 2411 C CA . ARG B 1 99 ? 13.582 1.131 1.872 1.00 92.39 99 ARG B CA 1
ATOM 2412 C C . ARG B 1 99 ? 13.581 0.081 0.770 1.00 87.33 99 ARG B C 1
ATOM 2413 O O . ARG B 1 99 ? 13.619 0.423 -0.417 1.00 86.58 99 ARG B O 1
ATOM 2421 N N . ALA B 1 100 ? 13.537 -1.202 1.142 1.00 85.19 100 ALA B N 1
ATOM 2422 C CA . ALA B 1 100 ? 13.547 -2.262 0.138 1.00 78.40 100 ALA B CA 1
ATOM 2423 C C . ALA B 1 100 ? 12.330 -2.163 -0.761 1.00 82.80 100 ALA B C 1
ATOM 2424 O O . ALA B 1 100 ? 12.445 -2.241 -1.988 1.00 80.14 100 ALA B O 1
ATOM 2426 N N . ASP B 1 101 ? 11.148 -1.987 -0.167 1.00 79.78 101 ASP B N 1
ATOM 2427 C CA . ASP B 1 101 ? 9.946 -1.885 -0.981 1.00 80.38 101 ASP B CA 1
ATOM 2428 C C . ASP B 1 101 ? 10.001 -0.653 -1.869 1.00 81.81 101 ASP B C 1
ATOM 2429 O O . ASP B 1 101 ? 9.533 -0.681 -3.014 1.00 80.09 101 ASP B O 1
ATOM 2434 N N . ALA B 1 102 ? 10.586 0.438 -1.365 1.00 83.76 102 ALA B N 1
ATOM 2435 C CA . ALA B 1 102 ? 10.636 1.659 -2.162 1.00 84.51 102 ALA B CA 1
ATOM 2436 C C . ALA B 1 102 ? 11.585 1.496 -3.339 1.00 74.34 102 ALA B C 1
ATOM 2437 O O . ALA B 1 102 ? 11.269 1.912 -4.459 1.00 79.07 102 ALA B O 1
ATOM 2439 N N . TYR B 1 103 ? 12.742 0.870 -3.108 1.00 77.83 103 TYR B N 1
ATOM 2440 C CA . TYR B 1 103 ? 13.657 0.551 -4.202 1.00 77.34 103 TYR B CA 1
ATOM 2441 C C . TYR B 1 103 ? 12.989 -0.358 -5.224 1.00 69.73 103 TYR B C 1
ATOM 2442 O O . TYR B 1 103 ? 13.068 -0.118 -6.434 1.00 69.85 103 TYR B O 1
ATOM 2451 N N . LEU B 1 104 ? 12.338 -1.422 -4.746 1.00 70.56 104 LEU B N 1
ATOM 2452 C CA . LEU B 1 104 ? 11.734 -2.398 -5.644 1.00 69.61 104 LEU B CA 1
ATOM 2453 C C . LEU B 1 104 ? 10.561 -1.799 -6.406 1.00 68.75 104 LEU B C 1
ATOM 2454 O O . LEU B 1 104 ? 10.358 -2.116 -7.584 1.00 68.69 104 LEU B O 1
ATOM 2459 N N . LEU B 1 105 ? 9.775 -0.941 -5.748 1.00 71.46 105 LEU B N 1
ATOM 2460 C CA . LEU B 1 105 ? 8.702 -0.234 -6.443 1.00 63.95 105 LEU B CA 1
ATOM 2461 C C . LEU B 1 105 ? 9.267 0.626 -7.568 1.00 71.39 105 LEU B C 1
ATOM 2462 O O . LEU B 1 105 ? 8.878 0.479 -8.733 1.00 76.15 105 LEU B O 1
ATOM 2467 N N . HIS B 1 106 ? 10.207 1.518 -7.241 1.00 70.62 106 HIS B N 1
ATOM 2468 C CA . HIS B 1 106 ? 10.871 2.310 -8.273 1.00 70.53 106 HIS B CA 1
ATOM 2469 C C . HIS B 1 106 ? 11.434 1.441 -9.386 1.00 64.12 106 HIS B C 1
ATOM 2470 O O . HIS B 1 106 ? 11.232 1.729 -10.570 1.00 69.99 106 HIS B O 1
ATOM 2477 N N . LEU B 1 107 ? 12.165 0.382 -9.023 1.00 64.64 107 LEU B N 1
ATOM 2478 C CA . LEU B 1 107 ? 12.800 -0.463 -10.033 1.00 66.68 107 LEU B CA 1
ATOM 2479 C C . LEU B 1 107 ? 11.777 -1.063 -10.993 1.00 66.28 107 LEU B C 1
ATOM 2480 O O . LEU B 1 107 ? 12.054 -1.207 -12.192 1.00 62.35 107 LEU B O 1
ATOM 2485 N N A SER B 1 108 ? 10.591 -1.418 -10.492 0.60 62.15 108 SER B N 1
ATOM 2486 N N B SER B 1 108 ? 10.593 -1.419 -10.487 0.40 62.22 108 SER B N 1
ATOM 2487 C CA A SER B 1 108 ? 9.613 -2.075 -11.353 0.60 64.88 108 SER B CA 1
ATOM 2488 C CA B SER B 1 108 ? 9.595 -2.068 -11.333 0.40 64.88 108 SER B CA 1
ATOM 2489 C C A SER B 1 108 ? 8.913 -1.091 -12.285 0.60 68.31 108 SER B C 1
ATOM 2490 C C B SER B 1 108 ? 8.935 -1.084 -12.290 0.40 68.27 108 SER B C 1
ATOM 2491 O O A SER B 1 108 ? 8.503 -1.477 -13.385 0.60 65.84 108 SER B O 1
ATOM 2492 O O B SER B 1 108 ? 8.569 -1.462 -13.409 0.40 65.86 108 SER B O 1
ATOM 2497 N N . ALA B 1 109 ? 8.771 0.170 -11.872 1.00 65.71 109 ALA B N 1
ATOM 2498 C CA . ALA B 1 109 ? 8.004 1.146 -12.639 1.00 72.82 109 ALA B CA 1
ATOM 2499 C C . ALA B 1 109 ? 8.833 2.337 -13.108 1.00 81.98 109 ALA B C 1
ATOM 2500 O O . ALA B 1 109 ? 9.000 2.522 -14.319 1.00 84.29 109 ALA B O 1
ATOM 2502 N N . GLY B 1 110 ? 9.370 3.150 -12.195 1.00 76.89 110 GLY B N 1
ATOM 2503 C CA . GLY B 1 110 ? 9.902 4.444 -12.594 1.00 73.31 110 GLY B CA 1
ATOM 2504 C C . GLY B 1 110 ? 11.305 4.443 -13.173 1.00 73.90 110 GLY B C 1
ATOM 2505 O O . GLY B 1 110 ? 11.650 5.339 -13.953 1.00 70.89 110 GLY B O 1
ATOM 2506 N N . ALA B 1 111 ? 12.137 3.476 -12.798 1.00 69.55 111 ALA B N 1
ATOM 2507 C CA . ALA B 1 111 ? 13.541 3.521 -13.184 1.00 60.05 111 ALA B CA 1
ATOM 2508 C C . ALA B 1 111 ? 13.697 3.309 -14.683 1.00 61.96 111 ALA B C 1
ATOM 2509 O O . ALA B 1 111 ? 12.966 2.524 -15.296 1.00 66.33 111 ALA B O 1
ATOM 2511 N N . SER B 1 112 ? 14.657 4.017 -15.277 1.00 55.88 112 SER B N 1
ATOM 2512 C CA . SER B 1 112 ? 14.975 3.810 -16.684 1.00 56.26 112 SER B CA 1
ATOM 2513 C C . SER B 1 112 ? 15.516 2.398 -16.908 1.00 52.86 112 SER B C 1
ATOM 2514 O O . SER B 1 112 ? 15.991 1.729 -15.986 1.00 54.76 112 SER B O 1
ATOM 2517 N N . LEU B 1 113 ? 15.425 1.936 -18.157 1.00 51.35 113 LEU B N 1
ATOM 2518 C CA . LEU B 1 113 ? 16.069 0.673 -18.504 1.00 52.26 113 LEU B CA 1
ATOM 2519 C C . LEU B 1 113 ? 17.544 0.705 -18.128 1.00 57.34 113 LEU B C 1
ATOM 2520 O O . LEU B 1 113 ? 18.080 -0.273 -17.591 1.00 61.73 113 LEU B O 1
ATOM 2525 N N . GLU B 1 114 ? 18.219 1.826 -18.400 1.00 49.87 114 GLU B N 1
ATOM 2526 C CA . GLU B 1 114 ? 19.624 1.936 -18.030 1.00 52.08 114 GLU B CA 1
ATOM 2527 C C . GLU B 1 114 ? 19.810 1.785 -16.521 1.00 46.49 114 GLU B C 1
ATOM 2528 O O . GLU B 1 114 ? 20.701 1.059 -16.072 1.00 45.96 114 GLU B O 1
ATOM 2534 N N . ALA B 1 115 ? 18.949 2.423 -15.727 1.00 43.62 115 ALA B N 1
ATOM 2535 C CA . ALA B 1 115 ? 19.060 2.304 -14.275 1.00 52.88 115 ALA B CA 1
ATOM 2536 C C . ALA B 1 115 ? 18.868 0.865 -13.830 1.00 50.16 115 ALA B C 1
ATOM 2537 O O . ALA B 1 115 ? 19.602 0.376 -12.964 1.00 47.69 115 ALA B O 1
ATOM 2539 N N . VAL B 1 116 ? 17.912 0.157 -14.438 1.00 47.91 116 VAL B N 1
ATOM 2540 C CA . VAL B 1 116 ? 17.671 -1.229 -14.042 1.00 52.85 116 VAL B CA 1
ATOM 2541 C C . VAL B 1 116 ? 18.886 -2.099 -14.357 1.00 43.62 116 VAL B C 1
ATOM 2542 O O . VAL B 1 116 ? 19.216 -3.018 -13.601 1.00 44.82 116 VAL B O 1
ATOM 2546 N N . LEU B 1 117 ? 19.580 -1.818 -15.464 1.00 48.64 117 LEU B N 1
ATOM 2547 C CA . LEU B 1 117 ? 20.762 -2.608 -15.808 1.00 45.22 117 LEU B CA 1
ATOM 2548 C C . LEU B 1 117 ? 21.861 -2.404 -14.770 1.00 44.57 117 LEU B C 1
ATOM 2549 O O . LEU B 1 117 ? 22.449 -3.372 -14.275 1.00 41.82 117 LEU B O 1
ATOM 2554 N N . ILE B 1 118 ? 22.154 -1.145 -14.437 1.00 40.52 118 ILE B N 1
ATOM 2555 C CA . ILE B 1 118 ? 23.175 -0.852 -13.425 1.00 42.74 118 ILE B CA 1
ATOM 2556 C C . ILE B 1 118 ? 22.813 -1.502 -12.105 1.00 41.39 118 ILE B C 1
ATOM 2557 O O . ILE B 1 118 ? 23.665 -2.100 -11.428 1.00 41.03 118 ILE B O 1
ATOM 2562 N N . SER B 1 119 ? 21.538 -1.399 -11.722 1.00 43.25 119 SER B N 1
ATOM 2563 C CA . SER B 1 119 ? 21.090 -1.958 -10.452 1.00 41.32 119 SER B CA 1
ATOM 2564 C C . SER B 1 119 ? 21.251 -3.470 -10.440 1.00 44.07 119 SER B C 1
ATOM 2565 O O . SER B 1 119 ? 21.626 -4.060 -9.417 1.00 41.35 119 SER B O 1
ATOM 2568 N N . THR B 1 120 ? 20.974 -4.117 -11.576 1.00 40.70 120 THR B N 1
ATOM 2569 C CA . THR B 1 120 ? 21.251 -5.542 -11.717 1.00 41.50 120 THR B CA 1
ATOM 2570 C C . THR B 1 120 ? 22.731 -5.845 -11.496 1.00 41.77 120 THR B C 1
ATOM 2571 O O . THR B 1 120 ? 23.069 -6.796 -10.788 1.00 42.36 120 THR B O 1
ATOM 2575 N N . ALA B 1 121 ? 23.628 -5.079 -12.139 1.00 38.74 121 ALA B N 1
ATOM 2576 C CA . ALA B 1 121 ? 25.062 -5.280 -11.922 1.00 44.90 121 ALA B CA 1
ATOM 2577 C C . ALA B 1 121 ? 25.441 -5.040 -10.463 1.00 44.08 121 ALA B C 1
ATOM 2578 O O . ALA B 1 121 ? 26.228 -5.802 -9.882 1.00 38.06 121 ALA B O 1
ATOM 2580 N N . ASP B 1 122 ? 24.925 -3.957 -9.876 1.00 35.96 122 ASP B N 1
ATOM 2581 C CA . ASP B 1 122 ? 25.200 -3.640 -8.477 1.00 40.88 122 ASP B CA 1
ATOM 2582 C C . ASP B 1 122 ? 24.828 -4.816 -7.568 1.00 43.85 122 ASP B C 1
ATOM 2583 O O . ASP B 1 122 ? 25.656 -5.327 -6.799 1.00 39.60 122 ASP B O 1
ATOM 2588 N N . LYS B 1 123 ? 23.590 -5.283 -7.670 1.00 39.91 123 LYS B N 1
ATOM 2589 C CA . LYS B 1 123 ? 23.110 -6.307 -6.754 1.00 38.58 123 LYS B CA 1
ATOM 2590 C C . LYS B 1 123 ? 23.795 -7.634 -7.025 1.00 37.87 123 LYS B C 1
ATOM 2591 O O . LYS B 1 123 ? 24.044 -8.403 -6.088 1.00 43.82 123 LYS B O 1
ATOM 2597 N N . LEU B 1 124 ? 24.100 -7.920 -8.295 1.00 33.96 124 LEU B N 1
ATOM 2598 C CA . LEU B 1 124 ? 24.843 -9.130 -8.621 1.00 35.02 124 LEU B CA 1
ATOM 2599 C C . LEU B 1 124 ? 26.183 -9.167 -7.888 1.00 39.60 124 LEU B C 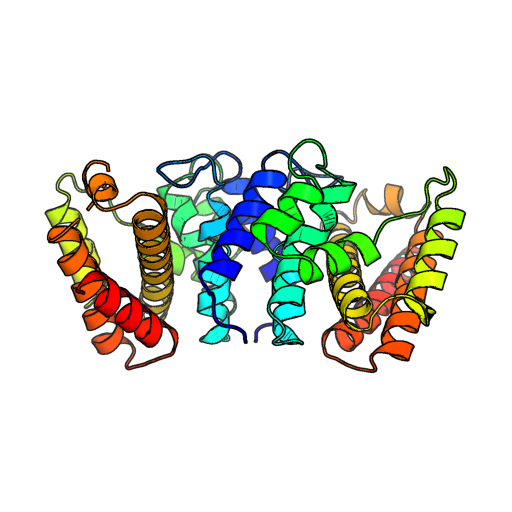1
ATOM 2600 O O . LEU B 1 124 ? 26.530 -10.176 -7.262 1.00 34.85 124 LEU B O 1
ATOM 2605 N N . HIS B 1 125 ? 26.971 -8.084 -7.971 1.00 37.58 125 HIS B N 1
ATOM 2606 C CA . HIS B 1 125 ? 28.270 -8.134 -7.310 1.00 38.07 125 HIS B CA 1
ATOM 2607 C C . HIS B 1 125 ? 28.116 -8.206 -5.794 1.00 38.23 125 HIS B C 1
ATOM 2608 O O . HIS B 1 125 ? 28.900 -8.888 -5.118 1.00 37.63 125 HIS B O 1
ATOM 2615 N N . ASN B 1 126 ? 27.126 -7.509 -5.232 1.00 35.19 126 ASN B N 1
ATOM 2616 C CA . ASN B 1 126 ? 26.919 -7.613 -3.793 1.00 39.73 126 ASN B CA 1
ATOM 2617 C C . ASN B 1 126 ? 26.628 -9.053 -3.380 1.00 40.94 126 ASN B C 1
ATOM 2618 O O . ASN B 1 126 ? 27.149 -9.529 -2.360 1.00 38.37 126 ASN B O 1
ATOM 2623 N N . LEU B 1 127 ? 25.776 -9.751 -4.137 1.00 38.43 127 LEU B N 1
ATOM 2624 C CA . LEU B 1 127 ? 25.481 -11.144 -3.824 1.00 36.31 127 LEU B CA 1
ATOM 2625 C C . LEU B 1 127 ? 26.678 -12.040 -4.108 1.00 39.24 127 LEU B C 1
ATOM 2626 O O . LEU B 1 127 ? 26.918 -13.009 -3.382 1.00 38.51 127 LEU B O 1
ATOM 2631 N N . MET B 1 128 ? 27.428 -11.763 -5.177 1.00 35.32 128 MET B N 1
ATOM 2632 C CA . MET B 1 128 ? 28.678 -12.493 -5.362 1.00 38.46 128 MET B CA 1
ATOM 2633 C C . MET B 1 128 ? 29.552 -12.345 -4.118 1.00 39.00 128 MET B C 1
ATOM 2634 O O . MET B 1 128 ? 30.143 -13.318 -3.639 1.00 35.62 128 MET B O 1
ATOM 2639 N N . SER B 1 129 ? 29.660 -11.115 -3.593 1.00 34.21 129 SER B N 1
ATOM 2640 C CA . SER B 1 129 ? 30.511 -10.905 -2.426 1.00 36.67 129 SER B CA 1
ATOM 2641 C C . SER B 1 129 ? 29.970 -11.637 -1.201 1.00 37.87 129 SER B C 1
ATOM 2642 O O . SER B 1 129 ? 30.750 -12.153 -0.388 1.00 40.09 129 SER B O 1
ATOM 2645 N N . ILE B 1 130 ? 28.645 -11.679 -1.033 1.00 35.25 130 ILE B N 1
ATOM 2646 C CA . ILE B 1 130 ? 28.072 -12.389 0.114 1.00 37.66 130 ILE B CA 1
ATOM 2647 C C . ILE B 1 130 ? 28.430 -13.861 0.048 1.00 43.57 130 ILE B C 1
ATOM 2648 O O . ILE B 1 130 ? 28.843 -14.464 1.045 1.00 40.10 130 ILE B O 1
ATOM 2653 N N . LEU B 1 131 ? 28.272 -14.456 -1.138 1.00 36.78 131 LEU B N 1
ATOM 2654 C CA . LEU B 1 131 ? 28.588 -15.868 -1.322 1.00 38.01 131 LEU B CA 1
ATOM 2655 C C . LEU B 1 131 ? 30.054 -16.155 -1.061 1.00 37.35 131 LEU B C 1
ATOM 2656 O O . LEU B 1 131 ? 30.383 -17.148 -0.404 1.00 40.87 131 LEU B O 1
ATOM 2661 N N . ASP B 1 132 ? 30.957 -15.325 -1.598 1.00 37.60 132 ASP B N 1
ATOM 2662 C CA . ASP B 1 132 ? 32.373 -15.479 -1.274 1.00 38.79 132 ASP B CA 1
ATOM 2663 C C . ASP B 1 132 ? 32.569 -15.480 0.234 1.00 40.53 132 ASP B C 1
ATOM 2664 O O . ASP B 1 132 ? 33.253 -16.349 0.785 1.00 46.03 132 ASP B O 1
ATOM 2669 N N . ASP B 1 133 ? 31.946 -14.516 0.919 1.00 37.20 133 ASP B N 1
ATOM 2670 C CA . ASP B 1 133 ? 32.115 -14.378 2.359 1.00 43.61 133 ASP B CA 1
ATOM 2671 C C . ASP B 1 133 ? 31.566 -15.590 3.110 1.00 45.80 133 ASP B C 1
ATOM 2672 O O . ASP B 1 133 ? 32.188 -16.064 4.065 1.00 45.45 133 ASP B O 1
ATOM 2677 N N . LEU B 1 134 ? 30.392 -16.086 2.714 1.00 42.65 134 LEU B N 1
ATOM 2678 C CA . LEU B 1 134 ? 29.857 -17.300 3.326 1.00 49.52 134 LEU B CA 1
ATOM 2679 C C . LEU B 1 134 ? 30.807 -18.481 3.173 1.00 52.84 134 LEU B C 1
ATOM 2680 O O . LEU B 1 134 ? 31.021 -19.237 4.123 1.00 49.85 134 LEU B O 1
ATOM 2685 N N . GLU B 1 135 ? 31.359 -18.680 1.972 1.00 53.83 135 GLU B N 1
ATOM 2686 C CA . GLU B 1 135 ? 32.268 -19.800 1.764 1.00 47.96 135 GLU B CA 1
ATOM 2687 C C . GLU B 1 135 ? 33.512 -19.664 2.627 1.00 57.28 135 GLU B C 1
ATOM 2688 O O . GLU B 1 135 ? 34.019 -20.655 3.164 1.00 61.91 135 GLU B O 1
ATOM 2694 N N . ILE B 1 136 ? 34.018 -18.438 2.769 1.00 54.29 136 ILE B N 1
ATOM 2695 C CA . ILE B 1 136 ? 35.237 -18.217 3.544 1.00 62.50 136 ILE B CA 1
ATOM 2696 C C . ILE B 1 136 ? 34.981 -18.360 5.039 1.00 58.27 136 ILE B C 1
ATOM 2697 O O . ILE B 1 136 ? 35.788 -18.965 5.756 1.00 65.82 136 ILE B O 1
ATOM 2702 N N . HIS B 1 137 ? 33.860 -17.810 5.536 1.00 58.84 137 HIS B N 1
ATOM 2703 C CA . HIS B 1 137 ? 33.633 -17.652 6.970 1.00 51.64 137 HIS B CA 1
ATOM 2704 C C . HIS B 1 137 ? 32.497 -18.482 7.547 1.00 67.21 137 HIS B C 1
ATOM 2705 O O . HIS B 1 137 ? 32.510 -18.752 8.752 1.00 74.64 137 HIS B O 1
ATOM 2712 N N . GLY B 1 138 ? 31.515 -18.873 6.753 1.00 66.72 138 GLY B N 1
ATOM 2713 C CA . GLY B 1 138 ? 30.524 -19.821 7.221 1.00 74.76 138 GLY B CA 1
ATOM 2714 C C . GLY B 1 138 ? 29.195 -19.184 7.569 1.00 75.73 138 GLY B C 1
ATOM 2715 O O . GLY B 1 138 ? 28.975 -17.979 7.426 1.00 68.99 138 GLY B O 1
ATOM 2716 N N . GLU B 1 139 ? 28.297 -20.039 8.066 1.00 85.48 139 GLU B N 1
ATOM 2717 C CA . GLU B 1 139 ? 26.916 -19.645 8.326 1.00 87.16 139 GLU B CA 1
ATOM 2718 C C . GLU B 1 139 ? 26.795 -18.543 9.372 1.00 83.46 139 GLU B C 1
ATOM 2719 O O . GLU B 1 139 ? 25.775 -17.847 9.403 1.00 79.69 139 GLU B O 1
ATOM 2725 N N . ASP B 1 140 ? 27.814 -18.348 10.209 1.00 75.34 140 ASP B N 1
ATOM 2726 C CA . ASP B 1 140 ? 27.787 -17.263 11.183 1.00 88.60 140 ASP B CA 1
ATOM 2727 C C . ASP B 1 140 ? 27.883 -15.879 10.545 1.00 86.27 140 ASP B C 1
ATOM 2728 O O . ASP B 1 140 ? 27.691 -14.882 11.252 1.00 83.66 140 ASP B O 1
ATOM 2733 N N . LEU B 1 141 ? 28.156 -15.796 9.235 1.00 76.00 141 LEU B N 1
ATOM 2734 C CA . LEU B 1 141 ? 28.260 -14.500 8.567 1.00 76.89 141 LEU B CA 1
ATOM 2735 C C . LEU B 1 141 ? 26.964 -13.712 8.671 1.00 88.40 141 LEU B C 1
ATOM 2736 O O . LEU B 1 141 ? 26.988 -12.476 8.738 1.00 93.65 141 LEU B O 1
ATOM 2741 N N . TRP B 1 142 ? 25.828 -14.415 8.716 1.00 95.53 142 TRP B N 1
ATOM 2742 C CA . TRP B 1 142 ? 24.520 -13.768 8.719 1.00 92.70 142 TRP B CA 1
ATOM 2743 C C . TRP B 1 142 ? 24.315 -12.886 9.945 1.00 98.13 142 TRP B C 1
ATOM 2744 O O . TRP B 1 142 ? 23.606 -11.878 9.861 1.00 102.06 142 TRP B O 1
ATOM 2755 N N . GLN B 1 143 ? 24.912 -13.247 11.088 1.00 92.57 143 GLN B N 1
ATOM 2756 C CA . GLN B 1 143 ? 24.737 -12.440 12.295 1.00 104.87 143 GLN B CA 1
ATOM 2757 C C . GLN B 1 143 ? 25.235 -11.014 12.096 1.00 100.77 143 GLN B C 1
ATOM 2758 O O . GLN B 1 143 ? 24.671 -10.076 12.665 1.00 108.78 143 GLN B O 1
ATOM 2764 N N . ARG B 1 144 ? 26.266 -10.826 11.285 1.00 109.87 144 ARG B N 1
ATOM 2765 C CA . ARG B 1 144 ? 26.702 -9.482 10.934 1.00 114.23 144 ARG B CA 1
ATOM 2766 C C . ARG B 1 144 ? 25.615 -8.759 10.135 1.00 107.07 144 ARG B C 1
ATOM 2767 O O . ARG B 1 144 ? 25.701 -7.557 9.884 1.00 101.68 144 ARG B O 1
ATOM 2775 N N . LYS B 1 149 ? 19.013 -13.889 6.688 1.00 85.44 149 LYS B N 1
ATOM 2776 C CA . LYS B 1 149 ? 19.221 -14.656 5.475 1.00 90.52 149 LYS B CA 1
ATOM 2777 C C . LYS B 1 149 ? 17.953 -14.744 4.630 1.00 88.34 149 LYS B C 1
ATOM 2778 O O . LYS B 1 149 ? 18.011 -14.608 3.397 1.00 86.58 149 LYS B O 1
ATOM 2784 N N . GLU B 1 150 ? 16.822 -15.014 5.279 1.00 82.36 150 GLU B N 1
ATOM 2785 C CA . GLU B 1 150 ? 15.570 -15.132 4.540 1.00 79.67 150 GLU B CA 1
ATOM 2786 C C . GLU B 1 150 ? 15.179 -13.800 3.923 1.00 73.20 150 GLU B C 1
ATOM 2787 O O . GLU B 1 150 ? 14.659 -13.760 2.801 1.00 75.55 150 GLU B O 1
ATOM 2793 N N . GLN B 1 151 ? 15.422 -12.701 4.644 1.00 68.62 151 GLN B N 1
ATOM 2794 C CA . GLN B 1 151 ? 15.267 -11.369 4.068 1.00 75.85 151 GLN B CA 1
ATOM 2795 C C . GLN B 1 151 ? 16.155 -11.196 2.838 1.00 74.77 151 GLN B C 1
ATOM 2796 O O . GLN B 1 151 ? 15.721 -10.649 1.817 1.00 71.59 151 GLN B O 1
ATOM 2802 N N . GLN B 1 152 ? 17.407 -11.645 2.925 1.00 68.83 152 GLN B N 1
ATOM 2803 C CA . GLN B 1 152 ? 18.342 -11.463 1.821 1.00 63.21 152 GLN B CA 1
ATOM 2804 C C . GLN B 1 152 ? 17.929 -12.286 0.607 1.00 60.40 152 GLN B C 1
ATOM 2805 O O . GLN B 1 152 ? 18.040 -11.822 -0.534 1.00 58.34 152 GLN B O 1
ATOM 2811 N N . ILE B 1 153 ? 17.444 -13.506 0.845 1.00 59.36 153 ILE B N 1
ATOM 2812 C CA . ILE B 1 153 ? 16.924 -14.355 -0.220 1.00 61.54 153 ILE B CA 1
ATOM 2813 C C . ILE B 1 153 ? 15.794 -13.639 -0.953 1.00 68.14 153 ILE B C 1
ATOM 2814 O O . ILE B 1 153 ? 15.757 -13.591 -2.190 1.00 53.15 153 ILE B O 1
ATOM 2819 N N . TRP B 1 154 ? 14.856 -13.068 -0.188 1.00 64.91 154 TRP B N 1
ATOM 2820 C CA . TRP B 1 154 ? 13.737 -12.338 -0.775 1.00 64.08 154 TRP B CA 1
ATOM 2821 C C . TRP B 1 154 ? 14.232 -11.135 -1.572 1.00 67.13 154 TRP B C 1
ATOM 2822 O O . TRP B 1 154 ? 13.824 -10.924 -2.723 1.00 67.35 154 TRP B O 1
ATOM 2833 N N . TRP B 1 155 ? 15.147 -10.357 -0.987 1.00 59.04 155 TRP B N 1
ATOM 2834 C CA . TRP B 1 155 ? 15.653 -9.156 -1.639 1.00 55.43 155 TRP B CA 1
ATOM 2835 C C . TRP B 1 155 ? 16.234 -9.480 -3.016 1.00 55.50 155 TRP B C 1
ATOM 2836 O O . TRP B 1 155 ? 15.805 -8.921 -4.033 1.00 56.65 155 TRP B O 1
ATOM 2847 N N . TYR B 1 156 ? 17.210 -10.392 -3.069 1.00 51.47 156 TYR B N 1
ATOM 2848 C CA . TYR B 1 156 ? 17.860 -10.691 -4.350 1.00 49.50 156 TYR B CA 1
ATOM 2849 C C . TYR B 1 156 ? 16.917 -11.413 -5.312 1.00 50.55 156 TYR B C 1
ATOM 2850 O O . TYR B 1 156 ? 16.992 -11.202 -6.531 1.00 45.56 156 TYR B O 1
ATOM 2859 N N . SER B 1 157 ? 16.012 -12.247 -4.792 1.00 53.65 157 SER B N 1
ATOM 2860 C CA . SER B 1 157 ? 14.990 -12.855 -5.638 1.00 52.30 157 SER B CA 1
ATOM 2861 C C . SER B 1 157 ? 14.122 -11.794 -6.295 1.00 50.20 157 SER B C 1
ATOM 2862 O O . SER B 1 157 ? 13.820 -11.877 -7.492 1.00 51.84 157 SER B O 1
ATOM 2865 N N . GLU B 1 158 ? 13.713 -10.786 -5.527 1.00 53.74 158 GLU B N 1
ATOM 2866 C CA . GLU B 1 158 ? 12.853 -9.754 -6.086 1.00 58.87 158 GLU B CA 1
ATOM 2867 C C . GLU B 1 158 ? 13.601 -8.922 -7.125 1.00 53.13 158 GLU B C 1
ATOM 2868 O O . GLU B 1 158 ? 13.059 -8.635 -8.197 1.00 51.28 158 GLU B O 1
ATOM 2874 N N . VAL B 1 159 ? 14.855 -8.547 -6.844 1.00 45.78 159 VAL B N 1
ATOM 2875 C CA . VAL B 1 159 ? 15.655 -7.829 -7.839 1.00 46.92 159 VAL B CA 1
ATOM 2876 C C . VAL B 1 159 ? 15.786 -8.644 -9.123 1.00 47.88 159 VAL B C 1
ATOM 2877 O O . VAL B 1 159 ? 15.649 -8.117 -10.238 1.00 48.29 159 VAL B O 1
ATOM 2881 N N . TYR B 1 160 ? 16.046 -9.940 -8.985 1.00 44.71 160 TYR B N 1
ATOM 2882 C CA . TYR B 1 160 ? 16.183 -10.810 -10.144 1.00 48.41 160 TYR B CA 1
ATOM 2883 C C . TYR B 1 160 ? 14.906 -10.826 -10.980 1.00 46.40 160 TYR B C 1
ATOM 2884 O O . TYR B 1 160 ? 14.954 -10.731 -12.212 1.00 47.35 160 TYR B O 1
ATOM 2893 N N . GLN B 1 161 ? 13.745 -10.974 -10.341 1.00 52.28 161 GLN B N 1
ATOM 2894 C CA . GLN B 1 161 ? 12.511 -11.039 -11.132 1.00 51.57 161 GLN B CA 1
ATOM 2895 C C . GLN B 1 161 ? 12.233 -9.718 -11.829 1.00 53.99 161 GLN B C 1
ATOM 2896 O O . GLN B 1 161 ? 11.839 -9.705 -12.999 1.00 58.37 161 GLN B O 1
ATOM 2902 N N . ILE B 1 162 ? 12.428 -8.595 -11.130 1.00 49.08 162 ILE B N 1
ATOM 2903 C CA . ILE B 1 162 ? 12.162 -7.292 -11.737 1.00 58.06 162 ILE B CA 1
ATOM 2904 C C . ILE B 1 162 ? 13.132 -7.037 -12.885 1.00 52.30 162 ILE B C 1
ATOM 2905 O O . ILE B 1 162 ? 12.753 -6.506 -13.935 1.00 53.57 162 ILE B O 1
ATOM 2910 N N . SER B 1 163 ? 14.390 -7.424 -12.710 1.00 51.23 163 SER B N 1
ATOM 2911 C CA . SER B 1 163 ? 15.349 -7.291 -13.797 1.00 50.80 163 SER B CA 1
ATOM 2912 C C . SER B 1 163 ? 14.881 -8.051 -15.033 1.00 52.99 163 SER B C 1
ATOM 2913 O O . SER B 1 163 ? 14.924 -7.524 -16.152 1.00 48.80 163 SER B O 1
ATOM 2916 N N . LEU B 1 164 ? 14.403 -9.285 -14.846 1.00 46.39 164 LEU B N 1
ATOM 2917 C CA . LEU B 1 164 ? 13.900 -10.061 -15.971 1.00 53.51 164 LEU B CA 1
ATOM 2918 C C . LEU B 1 164 ? 12.675 -9.404 -16.581 1.00 58.65 164 LEU B C 1
ATOM 2919 O O . LEU B 1 164 ? 12.510 -9.382 -17.808 1.00 59.05 164 LEU B O 1
ATOM 2924 N N . GLN B 1 165 ? 11.787 -8.887 -15.734 1.00 54.60 165 GLN B N 1
ATOM 2925 C CA . GLN B 1 165 ? 10.543 -8.319 -16.232 1.00 57.33 165 GLN B CA 1
ATOM 2926 C C . GLN B 1 165 ? 10.798 -7.059 -17.045 1.00 55.25 165 GLN B C 1
ATOM 2927 O O . GLN B 1 165 ? 10.120 -6.821 -18.044 1.00 64.03 165 GLN B O 1
ATOM 2933 N N . ARG B 1 166 ? 11.777 -6.245 -16.640 1.00 56.69 166 ARG B N 1
ATOM 2934 C CA . ARG B 1 166 ? 12.058 -4.988 -17.326 1.00 55.40 166 ARG B CA 1
ATOM 2935 C C . ARG B 1 166 ? 13.014 -5.157 -18.494 1.00 55.75 166 ARG B C 1
ATOM 2936 O O . ARG B 1 166 ? 12.827 -4.538 -19.543 1.00 57.85 166 ARG B O 1
ATOM 2944 N N . LEU B 1 167 ? 14.044 -5.973 -18.333 1.00 55.38 167 LEU B N 1
ATOM 2945 C CA . LEU B 1 167 ? 15.081 -6.069 -19.341 1.00 51.86 167 LEU B CA 1
ATOM 2946 C C . LEU B 1 167 ? 14.970 -7.293 -20.229 1.00 51.65 167 LEU B C 1
ATOM 2947 O O . LEU B 1 167 ? 15.642 -7.341 -21.259 1.00 53.95 167 LEU B O 1
ATOM 2952 N N . GLY B 1 168 ? 14.178 -8.282 -19.857 1.00 53.21 168 GLY B N 1
ATOM 2953 C CA . GLY B 1 168 ? 14.274 -9.577 -20.501 1.00 51.64 168 GLY B CA 1
ATOM 2954 C C . GLY B 1 168 ? 15.542 -10.238 -19.999 1.00 53.56 168 GLY B C 1
ATOM 2955 O O . GLY B 1 168 ? 16.287 -9.682 -19.198 1.00 53.83 168 GLY B O 1
ATOM 2956 N N . PHE B 1 169 ? 15.797 -11.447 -20.496 1.00 56.08 169 PHE B N 1
ATOM 2957 C CA . PHE B 1 169 ? 16.932 -12.247 -20.030 1.00 53.59 169 PHE B CA 1
ATOM 2958 C C . PHE B 1 169 ? 18.232 -11.791 -20.685 1.00 47.52 169 PHE B C 1
ATOM 2959 O O . PHE B 1 169 ? 18.312 -11.701 -21.909 1.00 55.63 169 PHE B O 1
ATOM 2967 N N . ASN B 1 170 ? 19.259 -11.519 -19.884 1.00 48.12 170 ASN B N 1
ATOM 2968 C CA . ASN B 1 170 ? 20.546 -11.095 -20.428 1.00 47.39 170 ASN B CA 1
ATOM 2969 C C . ASN B 1 170 ? 21.669 -11.704 -19.585 1.00 47.29 170 ASN B C 1
ATOM 2970 O O . ASN B 1 170 ? 21.427 -12.441 -18.622 1.00 45.05 170 ASN B O 1
ATOM 2975 N N . GLU B 1 171 ? 22.912 -11.380 -19.952 1.00 48.93 171 GLU B N 1
ATOM 2976 C CA . GLU B 1 171 ? 24.070 -11.997 -19.306 1.00 42.19 171 GLU B CA 1
ATOM 2977 C C . GLU B 1 171 ? 24.168 -11.622 -17.828 1.00 47.37 171 GLU B C 1
ATOM 2978 O O . GLU B 1 171 ? 24.662 -12.418 -17.016 1.00 40.38 171 GLU B O 1
ATOM 2984 N N . LEU B 1 172 ? 23.708 -10.422 -17.465 1.00 44.34 172 LEU B N 1
ATOM 2985 C CA . LEU B 1 172 ? 23.815 -9.965 -16.079 1.00 46.91 172 LEU B CA 1
ATOM 2986 C C . LEU B 1 172 ? 22.767 -10.633 -15.209 1.00 45.74 172 LEU B C 1
ATOM 2987 O O . LEU B 1 172 ? 23.084 -11.156 -14.135 1.00 40.29 172 LEU B O 1
ATOM 2992 N N . ASN B 1 173 ? 21.498 -10.601 -15.628 1.00 43.25 173 ASN B N 1
ATOM 2993 C CA . ASN B 1 173 ? 20.533 -11.210 -14.718 1.00 42.19 173 ASN B CA 1
ATOM 2994 C C . ASN B 1 173 ? 20.608 -12.725 -14.784 1.00 39.90 173 ASN B C 1
ATOM 2995 O O . ASN B 1 173 ? 20.187 -13.387 -13.829 1.00 41.41 173 ASN B O 1
ATOM 3000 N N . LYS B 1 174 ? 21.177 -13.280 -15.861 1.00 41.86 174 LYS B N 1
ATOM 3001 C CA . LYS B 1 174 ? 21.555 -14.694 -15.866 1.00 40.80 174 LYS B CA 1
ATOM 3002 C C . LYS B 1 174 ? 22.422 -15.033 -14.654 1.00 40.10 174 LYS B C 1
ATOM 3003 O O . LYS B 1 174 ? 22.127 -15.960 -13.894 1.00 40.76 174 LYS B O 1
ATOM 3009 N N . GLN B 1 175 ? 23.500 -14.284 -14.467 1.00 39.55 175 GLN B N 1
ATOM 3010 C CA . GLN B 1 175 ? 24.421 -14.555 -13.372 1.00 44.82 175 GLN B CA 1
ATOM 3011 C C . GLN B 1 175 ? 23.778 -14.290 -12.021 1.00 42.00 175 GLN B C 1
ATOM 3012 O O . GLN B 1 175 ? 24.045 -15.013 -11.057 1.00 41.20 175 GLN B O 1
ATOM 3018 N N . LEU B 1 176 ? 22.953 -13.243 -11.923 1.00 35.27 176 LEU B N 1
ATOM 3019 C CA . LEU B 1 176 ? 22.242 -13.000 -10.677 1.00 37.44 176 LEU B CA 1
ATOM 3020 C C . LEU B 1 176 ? 21.387 -14.199 -10.309 1.00 40.13 176 LEU B C 1
ATOM 3021 O O . LEU B 1 176 ? 21.354 -14.620 -9.146 1.00 40.35 176 LEU B O 1
ATOM 3026 N N . GLY B 1 177 ? 20.694 -14.774 -11.296 1.00 38.91 177 GLY B N 1
ATOM 3027 C CA . GLY B 1 177 ? 19.930 -15.972 -11.028 1.00 38.71 177 GLY B CA 1
ATOM 3028 C C . GLY B 1 177 ? 20.801 -17.108 -10.540 1.00 41.95 177 GLY B C 1
ATOM 3029 O O . GLY B 1 177 ? 20.439 -17.823 -9.599 1.00 44.04 177 GLY B O 1
ATOM 3030 N N . LEU B 1 178 ? 21.953 -17.311 -11.181 1.00 37.38 178 LEU B N 1
ATOM 3031 C CA . LEU B 1 178 ? 22.825 -18.377 -10.708 1.00 42.72 178 LEU B CA 1
ATOM 3032 C C . LEU B 1 178 ? 23.226 -18.131 -9.259 1.00 38.93 178 LEU B C 1
ATOM 3033 O O . LEU B 1 178 ? 23.311 -19.069 -8.463 1.00 41.63 178 LEU B O 1
ATOM 3038 N N . CYS B 1 179 ? 23.475 -16.874 -8.900 1.00 40.11 179 CYS B N 1
ATOM 3039 C CA . CYS B 1 179 ? 23.862 -16.570 -7.519 1.00 43.23 179 CYS B CA 1
ATOM 3040 C C . CYS B 1 179 ? 22.697 -16.770 -6.557 1.00 46.38 179 CYS B C 1
ATOM 3041 O O . CYS B 1 179 ? 22.877 -17.304 -5.453 1.00 44.57 179 CYS B O 1
ATOM 3044 N N . VAL B 1 180 ? 21.487 -16.369 -6.961 1.00 45.01 180 VAL B N 1
ATOM 3045 C CA . VAL B 1 180 ? 20.313 -16.603 -6.121 1.00 45.53 180 VAL B CA 1
ATOM 3046 C C . VAL B 1 180 ? 20.118 -18.092 -5.907 1.00 51.26 180 VAL B C 1
ATOM 3047 O O . VAL B 1 180 ? 19.762 -18.539 -4.808 1.00 47.57 180 VAL B O 1
ATOM 3051 N N . GLU B 1 181 ? 20.365 -18.888 -6.956 1.00 46.71 181 GLU B N 1
ATOM 3052 C CA . GLU B 1 181 ? 20.177 -20.334 -6.858 1.00 50.98 181 GLU B CA 1
ATOM 3053 C C . GLU B 1 181 ? 21.146 -20.946 -5.859 1.00 52.24 181 GLU B C 1
ATOM 3054 O O . GLU B 1 181 ? 20.761 -21.811 -5.072 1.00 54.50 181 GLU B O 1
ATOM 3060 N N . LYS B 1 182 ? 22.412 -20.512 -5.884 1.00 50.55 182 LYS B N 1
ATOM 3061 C CA . LYS B 1 182 ? 23.368 -20.961 -4.876 1.00 53.11 182 LYS B CA 1
ATOM 3062 C C . LYS B 1 182 ? 22.926 -20.524 -3.493 1.00 53.45 182 LYS B C 1
ATOM 3063 O O . LYS B 1 182 ? 22.930 -21.317 -2.548 1.00 61.49 182 LYS B O 1
ATOM 3069 N N . LEU B 1 183 ? 22.520 -19.261 -3.367 1.00 54.90 183 LEU B N 1
ATOM 3070 C CA . LEU B 1 183 ? 22.043 -18.745 -2.093 1.00 56.72 183 LEU B CA 1
ATOM 3071 C C . LEU B 1 183 ? 20.892 -19.585 -1.545 1.00 63.96 183 LEU B C 1
ATOM 3072 O O . LEU B 1 183 ? 20.818 -19.826 -0.336 1.00 60.90 183 LEU B O 1
ATOM 3077 N N . LEU B 1 184 ? 19.996 -20.062 -2.419 1.00 63.58 184 LEU B N 1
ATOM 3078 C CA . LEU B 1 184 ? 18.863 -20.871 -1.957 1.00 68.52 184 LEU B CA 1
ATOM 3079 C C . LEU B 1 184 ? 19.315 -22.253 -1.489 1.00 72.50 184 LEU B C 1
ATOM 3080 O O . LEU B 1 184 ? 18.794 -22.779 -0.498 1.00 72.05 184 LEU B O 1
ATOM 3085 N N . LYS B 1 185 ? 2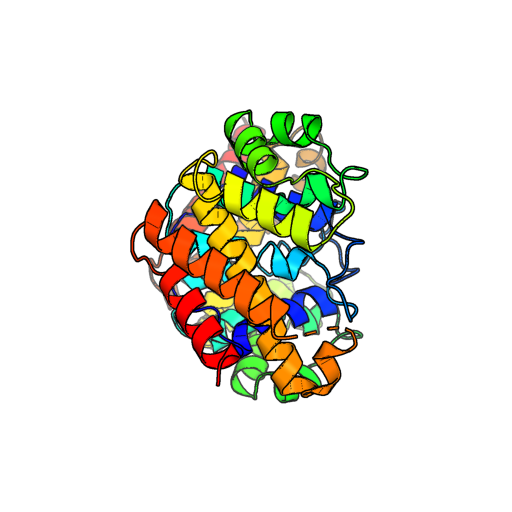0.274 -22.858 -2.187 1.00 87.49 185 LYS B N 1
ATOM 3086 C CA . LYS B 1 185 ? 20.815 -24.176 -1.821 1.00 85.85 185 LYS B CA 1
ATOM 3087 C C . LYS B 1 185 ? 21.442 -24.193 -0.427 1.00 89.05 185 LYS B C 1
ATOM 3088 O O . LYS B 1 185 ? 22.392 -23.459 -0.151 1.00 93.85 185 LYS B O 1
#

Radius of gyration: 21.54 Å; Cα contacts (8 Å, |Δi|>4): 461; chains: 2; bounding box: 63×49×47 Å

Solvent-accessible surface area: 17328 Å² total; per-residue (Å²): 77,23,89,5,24,87,79,0,18,97,0,4,51,19,0,1,87,0,2,81,112,39,65,41,212,93,51,38,46,10,33,9,0,1,0,0,0,0,0,3,5,0,5,45,44,26,107,40,41,21,1,0,0,0,0,0,0,9,20,0,42,95,60,5,69,124,46,15,77,27,66,80,0,62,80,35,6,23,82,99,0,63,110,8,5,68,41,12,88,79,95,129,78,206,57,90,90,33,69,5,64,31,10,13,130,66,1,45,77,58,2,37,91,58,0,0,20,0,0,1,0,14,12,0,2,49,0,8,15,33,17,24,67,10,132,113,90,32,145,78,57,20,142,192,22,69,102,18,36,113,86,54,29,70,32,12,37,65,0,46,102,20,0,41,126,57,47,29,134,36,72,0,0,114,33,0,12,99,11,9,99,99,2,62,135,30,16,50,122,84,165,189,97,29,89,4,28,87,75,0,17,80,0,0,29,17,0,1,75,2,1,73,151,38,63,47,171,60,52,37,46,15,21,4,4,1,0,0,1,0,0,4,5,0,6,48,48,23,127,36,42,21,2,0,0,0,0,0,0,5,17,0,22,67,56,10,63,133,45,9,62,40,73,74,0,67,91,53,6,22,84,105,0,48,98,10,0,66,51,17,41,82,142,123,85,208,56,95,106,34,64,4,58,47,16,11,127,70,4,48,78,54,2,36,94,57,1,0,24,0,0,0,0,11,17,0,8,34,0,7,25,29,32,36,56,21,157,129,129,26,119,103,34,56,155,184,88,126,114,50,38,76,21,9,30,63,0,50,83,10,0,42,133,63,47,35,140,38,66,0,0,69,19,0,12,91,6,12,98,102,4,95,174

Sequence (373 aa):
MMNTLSPRLRKAMNTAAWAHRHHVRRKGGGIPYVSSHLYYSVMYLLASVTNNDEDVLIAGLLHDTLEDVPEEYNSAQLEADFGPRVRELVEELTKQPLKSWKARADAYLLHLSAGASLEAVLISTADKLHNLMSILDDLEIHGEDLWQRFNAGKEQQIWWYSEVYQISLQRLGFNELNKQLGLCVEKLLKQSALEHHMMNTLSPRLRKAMNTAAWAHRHHVRRKGGGIPYVSHLYYSVMYLLASVTNNDEDVLIAGLLHDTLEDVPEEYNSAQLEADFGPRVRELVEELTKQPLKSWKARADAYLLHLSSAGASLEAVLISTADKLHNLMSILDDLEIHGEDLWQRKEQQIWWYSEVYQISLQRLGFNELNKQLGLCVEKLLK

Nearest PDB structures (foldseek):
  7qoc-assembly1_B  TM=9.773E-01  e=4.159E-24  Corynebacterium glutamicum ATCC 13032
  7qod-assembly1_B  TM=9.869E-01  e=9.668E-23  Corynebacterium glutamicum ATCC 13032
  7qoe-assembly1_A-2  TM=8.956E-01  e=3.058E-09  Leptospira levettii
  3nqw-assembly1_B  TM=7.867E-01  e=2.093E-07  Drosophila melanogaster
  5vxa-assembly1_A  TM=7.367E-01  e=2.090E-06  Homo sapiens

B-factor: mean 51.51, std 21.3, range [24.12, 144.36]

CATH classification: 1.10.3210.10

Organism: Corynebacterium glutamicum (strain ATCC 13032 / DSM 20300 / JCM 1318 / BCRC 11384 / CCUG 27702 / LMG 3730 / NBRC 12168 / NCIMB 10025 / NRRL B-2784 / 534) (NCBI:txid196627)

Secondary structure (DSSP, 8-state):
-----HHHHHHHHHHHHHTTT-B-TTS--BTHHHHHHHHHHHHTT---HHHHHHHHHTTHHHH-TTT--HHHHHHHHHHHHHHHHHTTPPP--S-HHHHHHHHHHHHHTTS-HHHHHHHHHHHHHHHHHHHHHHHHSTTTHHHHHHTTHHHHHHHHHHHHHHHHHHH-S-HHHHHHHHHHHHHHHHHHHHH-/-----HHHHHHHHHHHHHTTT-B-TTSS-BTHHHHHHHHHHHHTT---HHHHHHHHHTTHHHH-TTTS-HHHHHHHHHHHHHHHHHHH-----S-HHHHHHHHHHHHHTTS-HHHHHHHHHHHHHHHHHHHHHHHHH-GGGGG--HHHHHHHHHHHHHHHHHH-S-HHHHHHHHHHHHHH-

Foldseek 3Di:
DADCDPLNVVLLVLLCQLQVVPADPPDRHGPQVLLVQLLVVVVVFDRDSLLSSLSNCLCNCPPRCVSPHLVRVCVSPNVVSSVLSCLQDFDPDPDPVVRLVVNLVCLQPVHDLSSLSSVLSSLLSVLVVVVVCCVPVVPCVVVVCVVCLVVVLVSLVSSLVSNCVSPNDDPSSVSSVVSSVVSVVSVVVVVD/DADCDPLNVVLLVLLCVQQVVPADPPDRHGPLVLLVQLLVLVVVPDRDSLLSSLSSCLCSCPPRCVRPHLVNVCVSPNDVSSVLSVLNRFDDDPDPVVSLVVNLVCLLPPHDLSSLSSVLSNVLVVLVVVVVCCVVPHPCVVVCAPVNLVSLVSSLVSSCVSPNDDPSSVSSVVSSVVRVD

InterPro domains:
  IPR003607 HD/PDEase domain [SM00471] (27-136)
  IPR003607 HD/PDEase domain [cd00077] (30-145)
  IPR052194 Guanosine-3',5'-bis(diphosphate) 3'-pyrophosphohydrolase [PTHR46246] (3-162)